Protein AF-A0A2T9YM73-F1 (afdb_monomer_lite)

Radius of gyration: 34.18 Å; chains: 1; bounding box: 90×90×95 Å

Sequence (716 aa):
MKSPTLFRTIADSASVQKSRLSQNSSSSQNNPVSNSTMDKASHGVSLKEPSSENTDSILKSQLSSQNTNKSTINSSPADFSSKFYYQQDIETLISRSGANPDSSKTVDTIKRLSVMDFDNTLFCSPLPSSNIWDSKGIGMLKGDLGWFLEPKTLQSPYLSSISSRWVKQVELISRQEISRTDTLSVLLTGRSDYIYHEIIRSLLKSRGLHFDLVILKENTHIKWDPNDNIFTHRAKNDTADLENLVFAIKESNEFTFNYKMAVIDYILSKFLNINYVYMWDDRQNHCVKMQKYLDEHYVMTNRIKESIVYKKDQRTIYMDPLLEADLVNGMVDEFNHNIELNFEHSADTESVSDPKMGSQYLNTTLTQTLNAVSKKRKSHDVNLDKIRIEPLVAHSCVSFEPESLLAIKNIFTAPKFWCSPNIDMFLGKGILDPKTLAIRLGDYSAVYNNYSNPVISFQSGQLEYLDNEYPNNLVSYNDNVDIKLDGIGFISDKIYALRVSATTMYPGSRAQPHKHQHAHPIHKSFYPRGLKKIGKDITKYQNISKSEPLKQDYNTFIPIFFNEASGAHTHDSTRISKYISFDHINKVTIKELDSYFGTDFSNIVNIQLLREYLQPDKSNFNRNVLALQGKIEPSIRKTFVSDRMIQSQLEKKNVPFKSAVSVGSLIIDVWGDSIDKKNIGTVKQNVMDEMNKQSLDNSEINRNKILEIVKSLIIK

InterPro domains:
  IPR018812 Swiss Army Knife RNA repair protein, HAD domain [PF10307] (125-336)

Structure (mmCIF, N/CA/C/O backbone):
data_AF-A0A2T9YM73-F1
#
_entry.id   AF-A0A2T9YM73-F1
#
loop_
_atom_site.group_PDB
_atom_site.id
_atom_site.type_symbol
_atom_site.label_atom_id
_atom_site.label_alt_id
_atom_site.label_comp_id
_atom_site.label_asym_id
_atom_site.label_entity_id
_atom_site.label_seq_id
_atom_site.pdbx_PDB_ins_code
_atom_site.Cartn_x
_atom_site.Cartn_y
_atom_site.Cartn_z
_atom_site.occupancy
_atom_site.B_iso_or_equiv
_atom_site.auth_seq_id
_atom_site.auth_comp_id
_atom_site.auth_asym_id
_atom_site.auth_atom_id
_atom_site.pdbx_PDB_model_num
ATOM 1 N N . MET A 1 1 ? -20.077 -43.292 -28.422 1.00 33.44 1 MET A N 1
ATOM 2 C CA . MET A 1 1 ? -19.012 -44.272 -28.094 1.00 33.44 1 MET A CA 1
ATOM 3 C C . MET A 1 1 ? -17.698 -43.682 -28.592 1.00 33.44 1 MET A C 1
ATOM 5 O O . MET A 1 1 ? -17.666 -43.366 -29.764 1.00 33.44 1 MET A O 1
ATOM 9 N N . LYS A 1 2 ? -16.613 -43.432 -27.859 1.00 32.94 2 LYS A N 1
ATOM 10 C CA . LYS A 1 2 ? -16.203 -43.521 -26.449 1.00 32.94 2 LYS A CA 1
ATOM 11 C C . LYS A 1 2 ? -15.099 -42.451 -26.280 1.00 32.94 2 LYS A C 1
ATOM 13 O O . LYS A 1 2 ? -14.286 -42.296 -27.185 1.00 32.94 2 LYS A O 1
ATOM 18 N N . SER A 1 3 ? -15.076 -41.756 -25.143 1.00 30.27 3 SER A N 1
ATOM 19 C CA . SER A 1 3 ? -13.947 -40.930 -24.678 1.00 30.27 3 SER A CA 1
ATOM 20 C C . SER A 1 3 ? -12.671 -41.757 -24.472 1.00 30.27 3 SER A C 1
ATOM 22 O O . SER A 1 3 ? -12.745 -42.987 -24.379 1.00 30.27 3 SER A O 1
ATOM 24 N N . PRO A 1 4 ? -11.542 -41.081 -24.203 1.00 52.72 4 PRO A N 1
ATOM 25 C CA . PRO A 1 4 ? -10.769 -41.490 -23.037 1.00 52.72 4 PRO A CA 1
ATOM 26 C C . PRO A 1 4 ? -10.367 -40.307 -22.148 1.00 52.72 4 PRO A C 1
ATOM 28 O O . PRO A 1 4 ? -9.561 -39.452 -22.500 1.00 52.72 4 PRO A O 1
ATOM 31 N N . THR A 1 5 ? -10.927 -40.332 -20.945 1.00 34.50 5 THR A N 1
ATOM 32 C CA . THR A 1 5 ? -10.378 -39.771 -19.711 1.00 34.50 5 THR A CA 1
ATOM 33 C C . THR A 1 5 ? -9.333 -40.752 -19.177 1.00 34.50 5 THR A C 1
ATOM 35 O O . THR A 1 5 ? -9.654 -41.936 -19.116 1.00 34.50 5 THR A O 1
ATOM 38 N N . LEU A 1 6 ? -8.145 -40.294 -18.758 1.00 32.16 6 LEU A N 1
ATOM 39 C CA . LEU A 1 6 ? -7.360 -40.833 -17.625 1.00 32.16 6 LEU A CA 1
ATOM 40 C C . LEU A 1 6 ? -5.949 -40.225 -17.597 1.00 32.16 6 LEU A C 1
ATOM 42 O O . LEU A 1 6 ? -5.124 -40.554 -18.439 1.00 32.16 6 LEU A O 1
ATOM 46 N N . PHE A 1 7 ? -5.636 -39.463 -16.548 1.00 31.12 7 PHE A N 1
ATOM 47 C CA . PHE A 1 7 ? -4.354 -39.624 -15.863 1.00 31.12 7 PHE A CA 1
ATOM 48 C C . PHE A 1 7 ? -4.586 -39.615 -14.354 1.00 31.12 7 PHE A C 1
ATOM 50 O O . PHE A 1 7 ? -5.231 -38.728 -13.797 1.00 31.12 7 PHE A O 1
ATOM 57 N N . ARG A 1 8 ? -4.129 -40.708 -13.742 1.00 30.61 8 ARG A N 1
ATOM 58 C CA . ARG A 1 8 ? -4.222 -41.055 -12.328 1.00 30.61 8 ARG A CA 1
ATOM 59 C C . ARG A 1 8 ? -3.145 -40.337 -11.523 1.00 30.61 8 ARG A C 1
ATOM 61 O O . ARG A 1 8 ? -1.998 -40.232 -11.942 1.00 30.61 8 ARG A O 1
ATOM 68 N N . THR A 1 9 ? -3.562 -39.976 -10.323 1.00 29.70 9 THR A N 1
ATOM 69 C CA . THR A 1 9 ? -2.806 -39.704 -9.104 1.00 29.70 9 THR A CA 1
ATOM 70 C C . THR A 1 9 ? -1.722 -40.759 -8.843 1.00 29.70 9 THR A C 1
ATOM 72 O O . THR A 1 9 ? -2.019 -41.954 -8.855 1.00 29.70 9 THR A O 1
ATOM 75 N N . ILE A 1 10 ? -0.501 -40.317 -8.534 1.00 32.16 10 ILE A N 1
ATOM 76 C CA . ILE A 1 10 ? 0.512 -41.117 -7.833 1.00 32.16 10 ILE A CA 1
ATOM 77 C C . ILE A 1 10 ? 0.731 -40.453 -6.476 1.00 32.16 10 ILE A C 1
ATOM 79 O O . ILE A 1 10 ? 1.131 -39.293 -6.394 1.00 32.16 10 ILE A O 1
ATOM 83 N N . ALA A 1 11 ? 0.407 -41.202 -5.429 1.00 29.92 11 ALA A N 1
ATOM 84 C CA . ALA A 1 11 ? 0.803 -40.950 -4.059 1.00 29.92 11 ALA A CA 1
ATOM 85 C C . ALA A 1 11 ? 1.859 -42.001 -3.711 1.00 29.92 11 ALA A C 1
ATOM 87 O O . ALA A 1 11 ? 1.584 -43.186 -3.862 1.00 29.92 11 ALA A O 1
ATOM 88 N N . ASP A 1 12 ? 3.022 -41.559 -3.245 1.00 30.30 12 ASP A N 1
ATOM 89 C CA . ASP A 1 12 ? 3.971 -42.370 -2.484 1.00 30.30 12 ASP A CA 1
ATOM 90 C C . ASP A 1 12 ? 4.659 -41.438 -1.471 1.00 30.30 12 ASP A C 1
ATOM 92 O O . ASP A 1 12 ? 5.145 -40.369 -1.829 1.00 30.30 12 ASP A O 1
ATOM 96 N N . SER A 1 13 ? 4.453 -41.626 -0.165 1.00 30.64 13 SER A N 1
ATOM 97 C CA . SER A 1 13 ? 5.150 -42.589 0.708 1.00 30.64 13 SER A CA 1
ATOM 98 C C . SER A 1 13 ? 6.520 -42.069 1.164 1.00 30.64 13 SER A C 1
ATOM 100 O O . SER A 1 13 ? 7.545 -42.388 0.575 1.00 30.64 13 SER A O 1
ATOM 102 N N . ALA A 1 14 ? 6.553 -41.312 2.268 1.00 29.75 14 ALA A N 1
ATOM 103 C CA . ALA A 1 14 ? 7.777 -41.092 3.043 1.00 29.75 14 ALA A CA 1
ATOM 104 C C . ALA A 1 14 ? 7.465 -41.044 4.547 1.00 29.75 14 ALA A C 1
ATOM 106 O O . ALA A 1 14 ? 7.126 -40.014 5.127 1.00 29.75 14 ALA A O 1
ATOM 107 N N . SER A 1 15 ? 7.567 -42.213 5.173 1.00 31.02 15 SER A N 1
ATOM 108 C CA . SER A 1 15 ? 7.633 -42.425 6.614 1.00 31.02 15 SER A CA 1
ATOM 109 C C . SER A 1 15 ? 9.076 -42.261 7.098 1.00 31.02 15 SER A C 1
ATOM 111 O O . SER A 1 15 ? 9.927 -43.059 6.708 1.00 31.02 15 SER A O 1
ATOM 113 N N . VAL A 1 16 ? 9.358 -41.304 7.990 1.00 33.94 16 VAL A N 1
ATOM 114 C CA . VAL A 1 16 ? 10.615 -41.281 8.760 1.00 33.94 16 VAL A CA 1
ATOM 115 C C . VAL A 1 16 ? 10.340 -41.027 10.246 1.00 33.94 16 VAL A C 1
ATOM 117 O O . VAL A 1 16 ? 9.869 -39.978 10.672 1.00 33.94 16 VAL A O 1
ATOM 120 N N . GLN A 1 17 ? 10.598 -42.105 10.982 1.00 29.72 17 GLN A N 1
ATOM 121 C CA . GLN A 1 17 ? 11.003 -42.297 12.375 1.00 29.72 17 GLN A CA 1
ATOM 122 C C . GLN A 1 17 ? 10.983 -41.112 13.360 1.00 29.72 17 GLN A C 1
ATOM 124 O O . GLN A 1 17 ? 11.763 -40.168 13.289 1.00 29.72 17 GLN A O 1
ATOM 129 N N . LYS A 1 18 ? 10.182 -41.306 14.417 1.00 33.69 18 LYS A N 1
ATOM 130 C CA . LYS A 1 18 ? 10.351 -40.705 15.746 1.00 33.69 18 LYS A CA 1
ATOM 131 C C . LYS A 1 18 ? 11.532 -41.364 16.469 1.00 33.69 18 LYS A C 1
ATOM 133 O O . LYS A 1 18 ? 11.478 -42.565 16.728 1.00 33.69 18 LYS A O 1
ATOM 138 N N . SER A 1 19 ? 12.507 -40.578 16.919 1.00 33.97 19 SER A N 1
ATOM 139 C CA . SER A 1 19 ? 13.456 -40.979 17.966 1.00 33.97 19 SER A CA 1
ATOM 140 C C . SER A 1 19 ? 13.277 -40.109 19.211 1.00 33.97 19 SER A C 1
ATOM 142 O O . SER A 1 19 ? 13.377 -38.885 19.164 1.00 33.97 19 SER A O 1
ATOM 144 N N . ARG A 1 20 ? 12.986 -40.786 20.325 1.00 31.80 20 ARG A N 1
ATOM 145 C CA . ARG A 1 20 ? 13.002 -40.295 21.708 1.00 31.80 20 ARG A CA 1
ATOM 146 C C . ARG A 1 20 ? 14.444 -40.056 22.170 1.00 31.80 20 ARG A C 1
ATOM 148 O O . ARG A 1 20 ? 15.265 -40.926 21.924 1.00 31.80 20 ARG A O 1
ATOM 155 N N . LEU A 1 21 ? 14.685 -38.991 22.933 1.00 30.78 21 LEU A N 1
ATOM 156 C CA . LEU A 1 21 ? 15.752 -38.832 23.943 1.00 30.78 21 LEU A CA 1
ATOM 157 C C . LEU A 1 21 ? 15.230 -37.760 24.923 1.00 30.78 21 LEU A C 1
ATOM 159 O O . LEU A 1 21 ? 14.947 -36.639 24.520 1.00 30.78 21 LEU A O 1
ATOM 163 N N . SER A 1 22 ? 14.658 -38.178 26.052 1.00 30.53 22 SER A N 1
ATOM 164 C CA . SER A 1 22 ? 15.297 -38.389 27.363 1.00 30.53 22 SER A CA 1
ATOM 165 C C . SER A 1 22 ? 15.376 -37.107 28.195 1.00 30.53 22 SER A C 1
ATOM 167 O O . SER A 1 22 ? 16.092 -36.163 27.877 1.00 30.53 22 SER A O 1
ATOM 169 N N . GLN A 1 23 ? 14.609 -37.141 29.282 1.00 31.75 23 GLN A N 1
ATOM 170 C CA . GLN A 1 23 ? 14.654 -36.252 30.431 1.00 31.75 23 GLN A CA 1
ATOM 171 C C . GLN A 1 23 ? 16.066 -36.205 31.028 1.00 31.75 23 GLN A C 1
ATOM 173 O O . GLN A 1 23 ? 16.716 -37.241 31.126 1.00 31.75 23 GLN A O 1
ATOM 178 N N . ASN A 1 24 ? 16.487 -35.032 31.498 1.00 30.27 24 ASN A N 1
ATOM 179 C CA . ASN A 1 24 ? 17.278 -34.934 32.719 1.00 30.27 24 ASN A CA 1
ATOM 180 C C . ASN A 1 24 ? 17.030 -33.585 33.395 1.00 30.27 24 ASN A C 1
ATOM 182 O O . ASN A 1 24 ? 17.278 -32.514 32.849 1.00 30.27 24 ASN A O 1
ATOM 186 N N . SER A 1 25 ? 16.490 -33.699 34.598 1.00 32.88 25 SER A N 1
ATOM 187 C CA . SER A 1 25 ? 16.396 -32.700 35.646 1.00 32.88 25 SER A CA 1
ATOM 188 C C . SER A 1 25 ? 17.754 -32.494 36.316 1.00 32.88 25 SER A C 1
ATOM 190 O O . SER A 1 25 ? 18.372 -33.476 36.723 1.00 32.88 25 SER A O 1
ATOM 192 N N . SER A 1 26 ? 18.143 -31.249 36.574 1.00 29.78 26 SER A N 1
ATOM 193 C CA . SER A 1 26 ? 18.862 -30.921 37.806 1.00 29.78 26 SER A CA 1
ATOM 194 C C . SER A 1 26 ? 18.720 -29.443 38.165 1.00 29.78 26 SER A C 1
ATOM 196 O O . SER A 1 26 ? 18.879 -28.525 37.367 1.00 29.78 26 SER A O 1
ATOM 198 N N . SER A 1 27 ? 18.351 -29.275 39.423 1.00 30.72 27 SER A N 1
ATOM 199 C CA . SER A 1 27 ? 18.332 -28.088 40.256 1.00 30.72 27 SER A CA 1
ATOM 200 C C . SER A 1 27 ? 19.704 -27.438 40.431 1.00 30.72 27 SER A C 1
ATOM 202 O O . SER A 1 27 ? 20.675 -28.151 40.672 1.00 30.72 27 SER A O 1
ATOM 204 N N . SER A 1 28 ? 19.739 -26.109 40.544 1.00 29.52 28 SER A N 1
ATOM 205 C CA . SER A 1 28 ? 20.518 -25.450 41.601 1.00 29.52 28 SER A CA 1
ATOM 206 C C . SER A 1 28 ? 20.111 -23.988 41.763 1.00 29.52 28 SER A C 1
ATOM 208 O O . SER A 1 28 ? 20.140 -23.202 40.818 1.00 29.52 28 SER A O 1
ATOM 210 N N . GLN A 1 29 ? 19.745 -23.661 42.999 1.00 32.69 29 GLN A N 1
ATOM 211 C CA . GLN A 1 29 ? 19.672 -22.324 43.573 1.00 32.69 29 GLN A CA 1
ATOM 212 C C . GLN A 1 29 ? 21.003 -21.578 43.384 1.00 32.69 29 GLN A C 1
ATOM 214 O O . GLN A 1 29 ? 22.057 -22.208 43.434 1.00 32.69 29 GLN A O 1
ATOM 219 N N . ASN A 1 30 ? 20.954 -20.253 43.217 1.00 32.06 30 ASN A N 1
ATOM 220 C CA . ASN A 1 30 ? 21.669 -19.292 44.071 1.00 32.06 30 ASN A CA 1
ATOM 221 C C . ASN A 1 30 ? 21.464 -17.850 43.573 1.00 32.06 30 ASN A C 1
ATOM 223 O O . ASN A 1 30 ? 21.863 -17.488 42.469 1.00 32.06 30 ASN A O 1
ATOM 227 N N . ASN A 1 31 ? 20.871 -17.027 44.443 1.00 34.16 31 ASN A N 1
ATOM 228 C CA . ASN A 1 31 ? 21.070 -15.576 44.470 1.00 34.16 31 ASN A CA 1
ATOM 229 C C . ASN A 1 31 ? 22.547 -15.277 44.810 1.00 34.16 31 ASN A C 1
ATOM 231 O O . ASN A 1 31 ? 23.199 -16.095 45.467 1.00 34.16 31 ASN A O 1
ATOM 235 N N . PRO A 1 32 ? 23.050 -14.076 44.484 1.00 44.00 32 PRO A N 1
ATOM 236 C CA . PRO A 1 32 ? 23.109 -13.100 45.564 1.00 44.00 32 PRO A CA 1
ATOM 237 C C . PRO A 1 32 ? 22.692 -11.680 45.172 1.00 44.00 32 PRO A C 1
ATOM 239 O O . PRO A 1 32 ? 22.853 -11.201 44.054 1.00 44.00 32 PRO A O 1
ATOM 242 N N . VAL A 1 33 ? 22.177 -11.033 46.210 1.00 32.69 33 VAL A N 1
ATOM 243 C CA . VAL A 1 33 ? 22.005 -9.602 46.423 1.00 32.69 33 VAL A CA 1
ATOM 244 C C . VAL A 1 33 ? 23.328 -8.860 46.211 1.00 32.69 33 VAL A C 1
ATOM 246 O O . VAL A 1 33 ? 24.344 -9.247 46.786 1.00 32.69 33 VAL A O 1
ATOM 249 N N . SER A 1 34 ? 23.294 -7.725 45.514 1.00 35.22 34 SER A N 1
ATOM 250 C CA . SER A 1 34 ? 24.221 -6.624 45.784 1.00 35.22 34 SER A CA 1
ATOM 251 C C . SER A 1 34 ? 23.536 -5.270 45.587 1.00 35.22 34 SER A C 1
ATOM 253 O O . SER A 1 34 ? 23.019 -4.931 44.526 1.00 35.22 34 SER A O 1
ATOM 255 N N . ASN A 1 35 ? 23.520 -4.519 46.686 1.00 30.61 35 ASN A N 1
ATOM 256 C CA . ASN A 1 35 ? 23.226 -3.097 46.762 1.00 30.61 35 ASN A CA 1
ATOM 257 C C . ASN A 1 35 ? 24.321 -2.292 46.049 1.00 30.61 35 ASN A C 1
ATOM 259 O O . ASN A 1 35 ? 25.503 -2.551 46.272 1.00 30.61 35 ASN A O 1
ATOM 263 N N . SER A 1 36 ? 23.942 -1.229 45.340 1.00 32.25 36 SER A N 1
ATOM 264 C CA . SER A 1 36 ? 24.800 -0.048 45.204 1.00 32.25 36 SER A CA 1
ATOM 265 C C . SER A 1 36 ? 23.957 1.223 45.089 1.00 32.25 36 SER A C 1
ATOM 267 O O . SER A 1 36 ? 23.295 1.485 44.088 1.00 32.25 36 SER A O 1
ATOM 269 N N . THR A 1 37 ? 23.988 1.974 46.181 1.00 31.16 37 THR A N 1
ATOM 270 C CA . THR A 1 37 ? 23.669 3.392 46.354 1.00 31.16 37 THR A CA 1
ATOM 271 C C . THR A 1 37 ? 24.575 4.321 45.531 1.00 31.16 37 THR A C 1
ATOM 273 O O . THR A 1 37 ? 25.690 3.929 45.201 1.00 31.16 37 THR A O 1
ATOM 276 N N . MET A 1 38 ? 24.112 5.577 45.382 1.00 30.34 38 MET A N 1
ATOM 277 C CA . MET A 1 38 ? 24.831 6.805 44.958 1.00 30.34 38 MET A CA 1
ATOM 278 C C . MET A 1 38 ? 25.053 6.957 43.434 1.00 30.34 38 MET A C 1
ATOM 280 O O . MET A 1 38 ? 25.368 5.993 42.758 1.00 30.34 38 MET A O 1
ATOM 284 N N . ASP A 1 39 ? 24.843 8.100 42.767 1.00 30.83 39 ASP A N 1
ATOM 285 C CA . ASP A 1 39 ? 24.789 9.498 43.204 1.00 30.83 39 ASP A CA 1
ATOM 286 C C . ASP A 1 39 ? 23.877 10.372 42.323 1.00 30.83 39 ASP A C 1
ATOM 288 O O . ASP A 1 39 ? 23.721 10.168 41.118 1.00 30.83 39 ASP A O 1
ATOM 292 N N . LYS A 1 40 ? 23.309 11.403 42.959 1.00 34.94 40 LYS A N 1
ATOM 293 C CA . LYS A 1 40 ? 22.657 12.551 42.322 1.00 34.94 40 LYS A CA 1
ATOM 294 C C . LYS A 1 40 ? 23.734 13.506 41.800 1.00 34.94 40 LYS A C 1
ATOM 296 O O . LYS A 1 40 ? 24.514 14.025 42.590 1.00 34.94 40 LYS A O 1
ATOM 301 N N . ALA A 1 41 ? 23.697 13.835 40.512 1.00 32.31 41 ALA A N 1
ATOM 302 C CA . ALA A 1 41 ? 24.392 14.999 39.967 1.00 32.31 41 ALA A CA 1
ATOM 303 C C . ALA A 1 41 ? 23.384 15.908 39.255 1.00 32.31 41 ALA A C 1
ATOM 305 O O . ALA A 1 41 ? 22.919 15.646 38.149 1.00 32.31 41 ALA A O 1
ATOM 306 N N . SER A 1 42 ? 23.030 16.980 39.954 1.00 31.03 42 SER A N 1
ATOM 307 C CA . SER A 1 42 ? 22.317 18.154 39.471 1.00 31.03 42 SER A CA 1
ATOM 308 C C . SER A 1 42 ? 23.198 18.959 38.516 1.00 31.03 42 SER A C 1
ATOM 310 O O . SER A 1 42 ? 24.289 19.369 38.912 1.00 31.03 42 SER A O 1
ATOM 312 N N . HIS A 1 43 ? 22.724 19.250 37.306 1.00 33.00 43 HIS A N 1
ATOM 313 C CA . HIS A 1 43 ? 23.234 20.350 36.484 1.00 33.00 43 HIS A CA 1
ATOM 314 C C . HIS A 1 43 ? 22.061 21.244 36.092 1.00 33.00 43 HIS A C 1
ATOM 316 O O . HIS A 1 43 ? 21.170 20.847 35.344 1.00 33.00 43 HIS A O 1
ATOM 322 N N . GLY A 1 44 ? 22.055 22.439 36.683 1.00 29.02 44 GLY A N 1
ATOM 323 C CA . GLY A 1 44 ? 21.118 23.503 36.375 1.00 29.02 44 GLY A CA 1
ATOM 324 C C . GLY A 1 44 ? 21.453 24.142 35.035 1.00 29.02 44 GLY A C 1
ATOM 325 O O . GLY A 1 44 ? 22.610 24.441 34.746 1.00 29.02 44 GLY A O 1
ATOM 326 N N . VAL A 1 45 ? 20.418 24.387 34.238 1.00 31.61 45 VAL A N 1
ATOM 327 C CA . VAL A 1 45 ? 20.482 25.299 33.100 1.00 31.61 45 VAL A CA 1
ATOM 328 C C . VAL A 1 45 ? 19.425 26.367 33.331 1.00 31.61 45 VAL A C 1
ATOM 330 O O . VAL A 1 45 ? 18.226 26.107 33.327 1.00 31.61 45 VAL A O 1
ATOM 333 N N . SER A 1 46 ? 19.938 27.561 33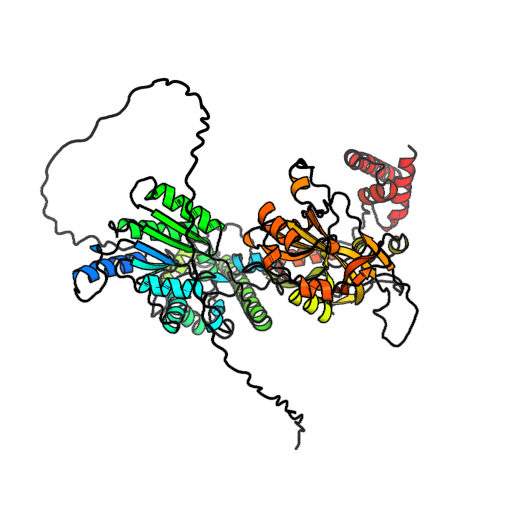.608 1.00 30.42 46 SER A N 1
ATOM 334 C CA . SER A 1 46 ? 19.227 28.825 33.736 1.00 30.42 46 SER A CA 1
ATOM 335 C C . SER A 1 46 ? 18.639 29.228 32.383 1.00 30.42 46 SER A C 1
ATOM 337 O O . SER A 1 46 ? 19.372 29.319 31.396 1.00 30.42 46 SER A O 1
ATOM 339 N N . LEU A 1 47 ? 17.331 29.482 32.334 1.00 31.97 47 LEU A N 1
ATOM 340 C CA . LEU A 1 47 ? 16.690 30.171 31.220 1.00 31.97 47 LEU A CA 1
ATOM 341 C C . LEU A 1 47 ? 15.968 31.407 31.749 1.00 31.97 47 LEU A C 1
ATOM 343 O O . LEU A 1 47 ? 15.179 31.350 32.687 1.00 31.97 47 LEU A O 1
ATOM 347 N N . LYS A 1 48 ? 16.350 32.522 31.132 1.00 30.09 48 LYS A N 1
ATOM 348 C CA . LYS A 1 48 ? 15.946 33.896 31.398 1.00 30.09 48 LYS A CA 1
ATOM 349 C C . LYS A 1 48 ? 14.456 34.101 31.130 1.00 30.09 48 LYS A C 1
ATOM 351 O O . LYS A 1 48 ? 13.961 33.727 30.070 1.00 30.09 48 LYS A O 1
ATOM 356 N N . GLU A 1 49 ? 13.803 34.787 32.058 1.00 31.53 49 GLU A N 1
ATOM 357 C CA . GLU A 1 49 ? 12.546 35.498 31.836 1.00 31.53 49 GLU A CA 1
ATOM 358 C C . GLU A 1 49 ? 12.731 36.634 30.817 1.00 31.53 49 GLU A C 1
ATOM 360 O O . GLU A 1 49 ? 13.805 37.245 30.744 1.00 31.53 49 GLU A O 1
ATOM 365 N N . PRO A 1 50 ? 11.656 36.984 30.098 1.00 37.16 50 PRO A N 1
ATOM 366 C CA . PRO A 1 50 ? 11.364 38.387 29.885 1.00 37.16 50 PRO A CA 1
ATOM 367 C C . PRO A 1 50 ? 9.966 38.773 30.381 1.00 37.16 50 PRO A C 1
ATOM 369 O O . PRO A 1 50 ? 8.952 38.144 30.087 1.00 37.16 50 PRO A O 1
ATOM 372 N N . SER A 1 51 ? 10.014 39.866 31.132 1.00 29.78 51 SER A N 1
ATOM 373 C CA . SER A 1 51 ? 9.006 40.833 31.547 1.00 29.78 51 SER A CA 1
ATOM 374 C C . SER A 1 51 ? 7.700 40.939 30.750 1.00 29.78 51 SER A C 1
ATOM 376 O O . SER A 1 51 ? 7.676 41.088 29.530 1.00 29.78 51 SER A O 1
ATOM 378 N N . SER A 1 52 ? 6.648 41.023 31.559 1.00 31.36 52 SER A N 1
ATOM 379 C CA . SER A 1 52 ? 5.338 41.648 31.385 1.00 31.36 52 SER A CA 1
ATOM 380 C C . SER A 1 52 ? 5.281 42.926 30.544 1.00 31.36 52 SER A C 1
ATOM 382 O O . SER A 1 52 ? 6.079 43.835 30.762 1.00 31.36 52 SER A O 1
ATOM 384 N N . GLU A 1 53 ? 4.196 43.073 29.780 1.00 30.09 53 GLU A N 1
ATOM 385 C CA . GLU A 1 53 ? 3.512 44.358 29.620 1.00 30.09 53 GLU A CA 1
ATOM 386 C C . GLU A 1 53 ? 1.987 44.172 29.522 1.00 30.09 53 GLU A C 1
ATOM 388 O O . GLU A 1 53 ? 1.479 43.188 28.985 1.00 30.09 53 GLU A O 1
ATOM 393 N N . ASN A 1 54 ? 1.295 45.123 30.148 1.00 32.00 54 ASN A N 1
ATOM 394 C CA . ASN A 1 54 ? -0.136 45.218 30.414 1.00 32.00 54 ASN A CA 1
ATOM 395 C C . ASN A 1 54 ? -1.006 45.299 29.152 1.00 32.00 54 ASN A C 1
ATOM 397 O O . ASN A 1 54 ? -0.618 45.909 28.162 1.00 32.00 54 ASN A O 1
ATOM 401 N N . THR A 1 55 ? -2.266 44.868 29.261 1.00 29.22 55 THR A N 1
ATOM 402 C CA . THR A 1 55 ? -3.415 45.768 29.031 1.00 29.22 55 THR A CA 1
ATOM 403 C C . THR A 1 55 ? -4.709 45.156 29.564 1.00 29.22 55 THR A C 1
ATOM 405 O O . THR A 1 55 ? -5.093 44.036 29.237 1.00 29.22 55 THR A O 1
ATOM 408 N N . ASP A 1 56 ? -5.350 45.939 30.423 1.00 28.66 56 ASP A N 1
ATOM 409 C CA . ASP A 1 56 ? -6.634 45.707 31.060 1.00 28.66 56 ASP A CA 1
ATOM 410 C C . ASP A 1 56 ? -7.828 45.858 30.109 1.00 28.66 56 ASP A C 1
ATOM 412 O O . ASP A 1 56 ? -7.839 46.694 29.207 1.00 28.66 56 ASP A O 1
ATOM 416 N N . SER A 1 57 ? -8.908 45.187 30.518 1.00 29.67 57 SER A N 1
ATOM 417 C CA . SER A 1 57 ? -10.315 45.584 30.375 1.00 29.67 57 SER A CA 1
ATOM 418 C C . SER A 1 57 ? -10.965 45.508 28.989 1.00 29.67 57 SER A C 1
ATOM 420 O O . SER A 1 57 ? -10.537 46.147 28.038 1.00 29.67 57 SER A O 1
ATOM 422 N N . ILE A 1 58 ? -12.091 44.784 28.916 1.00 29.05 58 ILE A N 1
ATOM 423 C CA . ILE A 1 58 ? -13.419 45.278 28.494 1.00 29.05 58 ILE A CA 1
ATOM 424 C C . ILE A 1 58 ? -14.404 44.082 28.428 1.00 29.05 58 ILE A C 1
ATOM 426 O O . ILE A 1 58 ? -14.056 43.000 27.971 1.00 29.05 58 ILE A O 1
ATOM 430 N N . LEU A 1 59 ? -15.648 44.324 28.875 1.00 27.20 59 LEU A N 1
ATOM 431 C CA . LEU A 1 59 ? -16.881 43.514 28.743 1.00 27.20 59 LEU A CA 1
ATOM 432 C C . LEU A 1 59 ? -17.180 42.401 29.775 1.00 27.20 59 LEU A C 1
ATOM 434 O O . LEU A 1 59 ? -17.245 41.213 29.476 1.00 27.20 59 LEU A O 1
ATOM 438 N N . LYS A 1 60 ? -17.598 42.839 30.972 1.00 29.17 60 LYS A N 1
ATOM 439 C CA . LYS A 1 60 ? -18.816 42.313 31.618 1.00 29.17 60 LYS A CA 1
ATOM 440 C C . LYS A 1 60 ? -19.943 43.327 31.419 1.00 29.17 60 LYS A C 1
ATOM 442 O O . LYS A 1 60 ? -19.813 44.458 31.872 1.00 29.17 60 LYS A O 1
ATOM 447 N N . SER A 1 61 ? -21.046 42.920 30.804 1.00 29.03 61 SER A N 1
ATOM 448 C CA . SER A 1 61 ? -22.419 43.172 31.275 1.00 29.03 61 SER A CA 1
ATOM 449 C C . SER A 1 61 ? -23.413 42.961 30.139 1.00 29.03 61 SER A C 1
ATOM 451 O O . SER A 1 61 ? -23.242 43.505 29.057 1.00 29.03 61 SER A O 1
ATOM 453 N N . GLN A 1 62 ? -24.441 42.169 30.439 1.00 28.45 62 GLN A N 1
ATOM 454 C CA . GLN A 1 62 ? -25.845 42.299 30.033 1.00 28.45 62 GLN A CA 1
ATOM 455 C C . GLN A 1 62 ? -26.428 40.907 29.806 1.00 28.45 62 GLN A C 1
ATOM 457 O O . GLN A 1 62 ? -26.187 40.274 28.787 1.00 28.45 62 GLN A O 1
ATOM 462 N N . LEU A 1 63 ? -27.192 40.433 30.791 1.00 27.72 63 LEU A N 1
ATOM 463 C CA . LEU A 1 63 ? -28.623 40.156 30.632 1.00 27.72 63 LEU A CA 1
ATOM 464 C C . LEU A 1 63 ? -29.128 39.449 31.891 1.00 27.72 63 LEU A C 1
ATOM 466 O O . LEU A 1 63 ? -28.842 38.281 32.141 1.00 27.72 63 LEU A O 1
ATOM 470 N N . SER A 1 64 ? -29.912 40.180 32.678 1.00 29.53 64 SER A N 1
ATOM 471 C CA . SER A 1 64 ? -30.879 39.595 33.592 1.00 29.53 64 SER A CA 1
ATOM 472 C C . SER A 1 64 ? -32.234 40.278 33.390 1.00 29.53 64 SER A C 1
ATOM 474 O O . SER A 1 64 ? -32.321 41.499 33.302 1.00 29.53 64 SER A O 1
ATOM 476 N N . SER A 1 65 ? -33.273 39.440 33.423 1.00 30.92 65 SER A N 1
ATOM 477 C CA . SER A 1 65 ? -34.650 39.724 33.861 1.00 30.92 65 SER A CA 1
ATOM 478 C C . SER A 1 65 ? -35.598 40.485 32.921 1.00 30.92 65 SER A C 1
ATOM 480 O O . SER A 1 65 ? -35.445 41.680 32.713 1.00 30.92 65 SER A O 1
ATOM 482 N N . GLN A 1 66 ? -36.668 39.802 32.486 1.00 30.91 66 GLN A N 1
ATOM 483 C CA . GLN A 1 66 ? -38.095 40.108 32.756 1.00 30.91 66 GLN A CA 1
ATOM 484 C C . GLN A 1 66 ? -38.960 39.061 32.008 1.00 30.91 66 GLN A C 1
ATOM 486 O O . GLN A 1 66 ? -38.759 38.837 30.824 1.00 30.91 66 GLN A O 1
ATOM 491 N N . ASN A 1 67 ? -39.700 38.168 32.671 1.00 30.56 67 ASN A N 1
ATOM 492 C CA . ASN A 1 67 ? -40.980 38.268 33.398 1.00 30.56 67 ASN A CA 1
ATOM 493 C C . ASN A 1 67 ? -42.200 37.816 32.558 1.00 30.56 67 ASN A C 1
ATOM 495 O O . ASN A 1 67 ? -42.554 38.431 31.562 1.00 30.56 67 ASN A O 1
ATOM 499 N N . THR A 1 68 ? -42.813 36.726 33.038 1.00 32.81 68 THR A N 1
ATOM 500 C CA . THR A 1 68 ? -44.231 36.310 32.996 1.00 32.81 68 THR A CA 1
ATOM 501 C C . THR A 1 68 ? -45.085 36.585 31.751 1.00 32.81 68 THR A C 1
ATOM 503 O O . THR A 1 68 ? -45.533 37.707 31.542 1.00 32.81 68 THR A O 1
ATOM 506 N N . ASN A 1 69 ? -45.535 35.511 31.085 1.00 29.84 69 ASN A N 1
ATOM 507 C CA . ASN A 1 69 ? -46.967 35.326 30.835 1.00 29.84 69 ASN A CA 1
ATOM 508 C C . ASN A 1 69 ? -47.346 33.850 30.652 1.00 29.84 69 ASN A C 1
ATOM 510 O O . ASN A 1 69 ? -46.615 33.042 30.088 1.00 29.84 69 ASN A O 1
ATOM 514 N N . LYS A 1 70 ? -48.507 33.531 31.217 1.00 38.03 70 LYS A N 1
ATOM 515 C CA . LYS A 1 70 ? -49.115 32.217 31.399 1.00 38.03 70 LYS A CA 1
ATOM 516 C C . LYS A 1 70 ? -50.016 31.942 30.189 1.00 38.03 70 LYS A C 1
ATOM 518 O O . LYS A 1 70 ? -51.010 32.641 30.023 1.00 38.03 70 LYS A O 1
ATOM 523 N N . SER A 1 71 ? -49.719 30.931 29.376 1.00 28.81 71 SER A N 1
ATOM 524 C CA . SER A 1 71 ? -50.726 30.311 28.508 1.00 28.81 71 SER A CA 1
ATOM 525 C C . SER A 1 71 ? -50.511 28.801 28.440 1.00 28.81 71 SER A C 1
ATOM 527 O O . SER A 1 71 ? -49.439 28.283 28.140 1.00 28.81 71 SER A O 1
ATOM 529 N N . THR A 1 72 ? -51.564 28.096 28.825 1.00 41.06 72 THR A N 1
ATOM 530 C CA . THR A 1 72 ? -51.677 26.647 28.834 1.00 41.06 72 THR A CA 1
ATOM 531 C C . THR A 1 72 ? -51.864 26.179 27.394 1.00 41.06 72 THR A C 1
ATOM 533 O O . THR A 1 72 ? -52.939 26.362 26.829 1.00 41.06 72 THR A O 1
ATOM 536 N N . ILE A 1 73 ? -50.837 25.579 26.794 1.00 31.27 73 ILE A N 1
ATOM 537 C CA . ILE A 1 73 ? -50.974 24.786 25.570 1.00 31.27 73 ILE A CA 1
ATOM 538 C C . ILE A 1 73 ? -50.215 23.482 25.796 1.00 31.27 73 ILE A C 1
ATOM 540 O O . ILE A 1 73 ? -48.991 23.471 25.910 1.00 31.27 73 ILE A O 1
ATOM 544 N N . ASN A 1 74 ? -50.972 22.385 25.868 1.00 40.03 74 ASN A N 1
ATOM 545 C CA . ASN A 1 74 ? -50.463 21.029 25.715 1.00 40.03 74 ASN A CA 1
ATOM 546 C C . ASN A 1 74 ? -49.756 20.937 24.358 1.00 40.03 74 ASN A C 1
ATOM 548 O O . ASN A 1 74 ? -50.399 20.744 23.328 1.00 40.03 74 ASN A O 1
ATOM 552 N N . SER A 1 75 ? -48.438 21.106 24.356 1.00 33.00 75 SER A N 1
ATOM 553 C CA . SER A 1 75 ? -47.589 20.698 23.247 1.00 33.00 75 SER A CA 1
ATOM 554 C C . SER A 1 75 ? -47.056 19.312 23.583 1.00 33.00 75 SER A C 1
ATOM 556 O O . SER A 1 75 ? -46.410 19.101 24.608 1.00 33.00 75 SER A O 1
ATOM 558 N N . SER A 1 76 ? -47.414 18.352 22.731 1.00 37.69 76 SER A N 1
ATOM 559 C CA . SER A 1 76 ? -46.778 17.038 22.647 1.00 37.69 76 SER A CA 1
ATOM 560 C C . SER A 1 76 ? -45.253 17.203 22.711 1.00 37.69 76 SER A C 1
ATOM 562 O O . SER A 1 76 ? -44.754 18.173 22.130 1.00 37.69 76 SER A O 1
ATOM 564 N N . PRO A 1 77 ? -44.505 16.308 23.386 1.00 36.66 77 PRO A N 1
ATOM 565 C CA . PRO A 1 77 ? -43.053 16.407 23.432 1.00 36.66 77 PRO A CA 1
ATOM 566 C C . PRO A 1 77 ? -42.529 16.465 21.999 1.00 36.66 77 PRO A C 1
ATOM 568 O O . PRO A 1 77 ? -42.822 15.586 21.188 1.00 36.66 77 PRO A O 1
ATOM 571 N N . ALA A 1 78 ? -41.838 17.559 21.685 1.00 35.12 78 ALA A N 1
ATOM 572 C CA . ALA A 1 78 ? -41.211 17.762 20.396 1.00 35.12 78 ALA A CA 1
ATOM 573 C C . ALA A 1 78 ? -40.297 16.568 20.113 1.00 35.12 78 ALA A C 1
ATOM 575 O O . ALA A 1 78 ? -39.414 16.239 20.906 1.00 35.12 78 ALA A O 1
ATOM 576 N N . ASP A 1 79 ? -40.588 15.917 18.996 1.00 39.12 79 ASP A N 1
ATOM 577 C CA . ASP A 1 79 ? -39.900 14.773 18.431 1.00 39.12 79 ASP A CA 1
ATOM 578 C C . ASP A 1 79 ? -38.399 15.092 18.319 1.00 39.12 79 ASP A C 1
ATOM 580 O O . ASP A 1 79 ? -37.963 15.822 17.424 1.00 39.12 79 ASP A O 1
ATOM 584 N N . PHE A 1 80 ? -37.591 14.603 19.268 1.00 39.12 80 PHE A N 1
ATOM 585 C CA . PHE A 1 80 ? -36.137 14.554 19.122 1.00 39.12 80 PHE A CA 1
ATOM 586 C C . PHE A 1 80 ? -35.834 13.493 18.061 1.00 39.12 80 PHE A C 1
ATOM 588 O O . PHE A 1 80 ? -35.394 12.388 18.362 1.00 39.12 80 PHE A O 1
ATOM 595 N N . SER A 1 81 ? -36.099 13.830 16.799 1.00 56.28 81 SER A N 1
ATOM 596 C CA . SER A 1 81 ? -35.713 13.034 15.641 1.00 56.28 81 SER A CA 1
ATOM 597 C C . SER A 1 81 ? -34.184 13.002 15.594 1.00 56.28 81 SER A C 1
ATOM 599 O O . SER A 1 81 ? -33.544 13.855 14.974 1.00 56.28 81 SER A O 1
ATOM 601 N N . SER A 1 82 ? -33.588 12.032 16.286 1.00 66.62 82 SER A N 1
ATOM 602 C CA . SER A 1 82 ? -32.163 11.711 16.233 1.00 66.62 82 SER A CA 1
ATOM 603 C C . SER A 1 82 ? -31.677 11.727 14.782 1.00 66.62 82 SER A C 1
ATOM 605 O O . SER A 1 82 ? -32.261 11.072 13.908 1.00 66.62 82 SER A O 1
ATOM 607 N N . LYS A 1 83 ? -30.600 12.465 14.517 1.00 78.25 83 LYS A N 1
ATOM 608 C CA . LYS A 1 83 ? -30.058 12.618 13.164 1.00 78.25 83 LYS A CA 1
ATOM 609 C C . LYS A 1 83 ? -29.506 11.292 12.627 1.00 78.25 83 LYS A C 1
ATOM 611 O O . LYS A 1 83 ? -29.605 11.047 11.427 1.00 78.25 83 LYS A O 1
ATOM 616 N N . PHE A 1 84 ? -28.974 10.450 13.513 1.00 85.81 84 PHE A N 1
ATOM 617 C CA . PHE A 1 84 ? -28.288 9.200 13.183 1.00 85.81 84 PHE A CA 1
ATOM 618 C C . PHE A 1 84 ? -28.768 8.030 14.059 1.00 85.81 84 PHE A C 1
ATOM 620 O O . PHE A 1 84 ? -29.157 8.239 15.209 1.00 85.81 84 PHE A O 1
ATOM 627 N N . TYR A 1 85 ? -28.718 6.802 13.543 1.00 86.75 85 TYR A N 1
ATOM 628 C CA . TYR A 1 85 ? -29.109 5.578 14.252 1.00 86.75 85 TYR A CA 1
ATOM 629 C C . TYR A 1 85 ? -28.223 5.292 15.457 1.00 86.75 85 TYR A C 1
ATOM 631 O O . TYR A 1 85 ? -28.738 4.941 16.516 1.00 86.75 85 TYR A O 1
ATOM 639 N N . TYR A 1 86 ? -26.913 5.535 15.360 1.00 91.75 86 TYR A N 1
ATOM 640 C CA . TYR A 1 86 ? -26.017 5.338 16.500 1.00 91.75 86 TYR A CA 1
ATOM 641 C C . TYR A 1 86 ? -26.424 6.190 17.715 1.00 91.75 86 TYR A C 1
ATOM 643 O O . TYR A 1 86 ? -26.147 5.820 18.855 1.00 91.75 86 TYR A O 1
ATOM 651 N N . GLN A 1 87 ? -27.090 7.332 17.495 1.00 93.69 87 GLN A N 1
ATOM 652 C CA . GLN A 1 87 ? -27.600 8.169 18.581 1.00 93.69 87 GLN A CA 1
ATOM 653 C C . GLN A 1 87 ? -28.758 7.478 19.308 1.00 93.69 87 GLN A C 1
ATOM 655 O O . GLN A 1 87 ? -28.782 7.500 20.537 1.00 93.69 87 GLN A O 1
ATOM 660 N N . GLN A 1 88 ? -29.653 6.816 18.567 1.00 90.94 88 GLN A N 1
ATOM 661 C CA . GLN A 1 88 ? -30.746 6.009 19.122 1.00 90.94 88 GLN A CA 1
ATOM 662 C C . GLN A 1 88 ? -30.218 4.775 19.857 1.00 90.94 88 GLN A C 1
ATOM 664 O O . GLN A 1 88 ? -30.715 4.445 20.933 1.00 90.94 88 GLN A O 1
ATOM 669 N N . ASP A 1 89 ? -29.193 4.113 19.315 1.00 91.38 89 ASP A N 1
ATOM 670 C CA . ASP A 1 89 ? -28.547 2.967 19.965 1.00 91.38 89 ASP A CA 1
ATOM 671 C C . ASP A 1 89 ? -27.926 3.375 21.308 1.00 91.38 89 ASP A C 1
ATOM 673 O O . ASP A 1 89 ? -28.097 2.687 22.316 1.00 91.38 89 ASP A O 1
ATOM 677 N N . ILE A 1 90 ? -27.260 4.535 21.349 1.00 94.06 90 ILE A N 1
ATOM 678 C CA . ILE A 1 90 ? -26.703 5.110 22.579 1.00 94.06 90 ILE A CA 1
ATOM 679 C C . ILE A 1 90 ? -27.809 5.454 23.580 1.00 94.06 90 ILE A C 1
ATOM 681 O O . ILE A 1 90 ? -27.689 5.127 24.759 1.00 94.06 90 ILE A O 1
ATOM 685 N N . GLU A 1 91 ? -28.891 6.090 23.136 1.00 92.94 91 GLU A N 1
ATOM 686 C CA . GLU A 1 91 ? -30.024 6.429 24.005 1.00 92.94 91 GLU A CA 1
ATOM 687 C C . GLU A 1 91 ? -30.701 5.174 24.560 1.00 92.94 91 GLU A C 1
ATOM 689 O O . GLU A 1 91 ? -30.941 5.082 25.761 1.00 92.94 91 GLU A O 1
ATOM 694 N N . THR A 1 92 ? -30.894 4.159 23.720 1.00 91.31 92 THR A N 1
ATOM 695 C CA . THR A 1 92 ? -31.428 2.853 24.119 1.00 91.31 92 THR A CA 1
ATOM 696 C C . THR A 1 92 ? -30.528 2.176 25.151 1.00 91.31 92 THR A C 1
ATOM 698 O O . THR A 1 92 ? -31.025 1.615 26.131 1.00 91.31 92 THR A O 1
ATOM 701 N N . LEU A 1 93 ? -29.206 2.235 24.964 1.00 90.50 93 LEU A N 1
ATOM 702 C CA . LEU A 1 93 ? -28.234 1.696 25.912 1.00 90.50 93 LEU A CA 1
ATOM 703 C C . LEU A 1 93 ? -28.334 2.400 27.275 1.00 90.50 93 LEU A C 1
ATOM 705 O O . LEU A 1 93 ? -28.365 1.736 28.312 1.00 90.50 93 LEU A O 1
ATOM 709 N N . ILE A 1 94 ? -28.459 3.729 27.270 1.00 91.25 94 ILE A N 1
ATOM 710 C CA . ILE A 1 94 ? -28.619 4.540 28.483 1.00 91.25 94 ILE A CA 1
ATOM 711 C C . ILE A 1 94 ? -29.940 4.214 29.190 1.00 91.25 94 ILE A C 1
ATOM 713 O O . ILE A 1 94 ? -29.945 3.979 30.398 1.00 91.25 94 ILE A O 1
ATOM 717 N N . SER A 1 95 ? -31.054 4.127 28.458 1.00 89.75 95 SER A N 1
ATOM 718 C CA . SER A 1 95 ? -32.364 3.804 29.036 1.00 89.75 95 SER A CA 1
ATOM 719 C C . SER A 1 95 ? -32.413 2.394 29.633 1.00 89.75 95 SER A C 1
ATOM 721 O O . SER A 1 95 ? -32.979 2.201 30.709 1.00 89.75 95 SER A O 1
ATOM 723 N N . ARG A 1 96 ? -31.791 1.399 28.983 1.00 83.94 96 ARG A N 1
ATOM 724 C CA . ARG A 1 96 ? -31.748 0.010 29.484 1.00 83.94 96 ARG A CA 1
ATOM 725 C C . ARG A 1 96 ? -30.978 -0.122 30.790 1.00 83.94 96 ARG A C 1
ATOM 727 O O . ARG A 1 96 ? -31.404 -0.877 31.662 1.00 83.94 96 ARG A O 1
ATOM 734 N N . SER A 1 97 ? -29.899 0.641 30.943 1.00 75.25 97 SER A N 1
ATOM 735 C CA . SER A 1 97 ? -29.117 0.673 32.179 1.00 75.25 97 SER A CA 1
ATOM 736 C C . SER A 1 97 ? -29.935 1.102 33.403 1.00 75.25 97 SER A C 1
ATOM 738 O O . SER A 1 97 ? -29.541 0.769 34.516 1.00 75.25 97 SER A O 1
ATOM 740 N N . GLY A 1 98 ? -31.030 1.848 33.228 1.00 66.50 98 GLY A N 1
ATOM 741 C CA . GLY A 1 98 ? -31.909 2.245 34.330 1.00 66.50 98 GLY A CA 1
ATOM 742 C C . GLY A 1 98 ? -32.980 1.207 34.681 1.00 66.50 98 GLY A C 1
ATOM 743 O O . GLY A 1 98 ? -33.522 1.246 35.780 1.00 66.50 98 GLY A O 1
ATOM 744 N N . ALA A 1 99 ? -33.295 0.289 33.761 1.00 66.00 99 ALA A N 1
ATOM 745 C CA . ALA A 1 99 ? -34.463 -0.589 33.860 1.00 66.00 99 ALA A CA 1
ATOM 746 C C . ALA A 1 99 ? -34.137 -2.046 34.226 1.00 66.00 99 ALA A C 1
ATOM 748 O O . ALA A 1 99 ? -35.014 -2.739 34.739 1.00 66.00 99 ALA A O 1
ATOM 749 N N . ASN A 1 100 ? -32.916 -2.529 33.961 1.00 54.06 100 ASN A N 1
ATOM 750 C CA . ASN A 1 100 ? -32.553 -3.928 34.198 1.00 54.06 100 ASN A CA 1
ATOM 751 C C . ASN A 1 100 ? -31.327 -4.070 35.129 1.00 54.06 100 ASN A C 1
ATOM 753 O O . ASN A 1 100 ? -30.193 -3.908 34.660 1.00 54.06 100 ASN A O 1
ATOM 757 N N . PRO A 1 101 ? -31.527 -4.404 36.421 1.00 58.53 101 PRO A N 1
ATOM 758 C CA . PRO A 1 101 ? -30.438 -4.560 37.388 1.00 58.53 101 PRO A CA 1
ATOM 759 C C . PRO A 1 101 ? -29.516 -5.760 37.104 1.00 58.53 101 PRO A C 1
ATOM 761 O O . PRO A 1 101 ? -28.415 -5.797 37.645 1.00 58.53 101 PRO A O 1
ATOM 764 N N . ASP A 1 102 ? -29.911 -6.699 36.232 1.00 56.16 102 ASP A N 1
ATOM 765 C CA . ASP A 1 102 ? -29.078 -7.852 35.844 1.00 56.16 102 ASP A CA 1
ATOM 766 C C . ASP A 1 102 ? -28.049 -7.527 34.743 1.00 56.16 102 ASP A C 1
ATOM 768 O O . ASP A 1 102 ? -27.197 -8.357 34.413 1.00 56.16 102 ASP A O 1
ATOM 772 N N . SER A 1 103 ? -28.091 -6.326 34.152 1.00 64.88 103 SER A N 1
ATOM 773 C CA . SER A 1 103 ? -27.045 -5.902 33.214 1.00 64.88 103 SER A CA 1
ATOM 774 C C . SER A 1 103 ? -25.775 -5.507 33.976 1.00 64.88 103 SER A C 1
ATOM 776 O O . SER A 1 103 ? -25.782 -4.625 34.829 1.00 64.88 103 SER A O 1
ATOM 778 N N . SER A 1 104 ? -24.653 -6.161 33.667 1.00 68.69 104 SER A N 1
ATOM 779 C CA . SER A 1 104 ? -23.384 -5.975 34.390 1.00 68.69 104 SER A CA 1
ATOM 780 C C . SER A 1 104 ? -22.723 -4.603 34.187 1.00 68.69 104 SER A C 1
ATOM 782 O O . SER A 1 104 ? -21.721 -4.315 34.844 1.00 68.69 104 SER A O 1
ATOM 784 N N . LYS A 1 105 ? -23.260 -3.764 33.290 1.00 84.06 105 LYS A N 1
ATOM 785 C CA . LYS A 1 105 ? -22.767 -2.416 32.987 1.00 84.06 105 LYS A CA 1
ATOM 786 C C . LYS A 1 105 ? -23.894 -1.409 33.175 1.00 84.06 105 LYS A C 1
ATOM 788 O O . LYS A 1 105 ? -24.839 -1.398 32.390 1.00 84.06 105 LYS A O 1
ATOM 793 N N . THR A 1 106 ? -23.761 -0.529 34.162 1.00 84.44 106 THR A N 1
ATOM 794 C CA . THR A 1 106 ? -24.624 0.652 34.267 1.00 84.44 106 THR A CA 1
ATOM 795 C C . THR A 1 106 ? -23.895 1.901 33.784 1.00 84.44 106 THR A C 1
ATOM 797 O O . THR A 1 106 ? -22.670 1.987 33.897 1.00 84.44 106 THR A O 1
ATOM 800 N N . VAL A 1 107 ? -24.621 2.895 33.267 1.00 87.56 107 VAL A N 1
ATOM 801 C CA . VAL A 1 107 ? -24.058 4.165 32.761 1.00 87.56 107 VAL A CA 1
ATOM 802 C C . VAL A 1 107 ? -23.136 4.824 33.793 1.00 87.56 107 VAL A C 1
ATOM 804 O O . VAL A 1 107 ? -22.072 5.329 33.437 1.00 87.56 107 VAL A O 1
ATOM 807 N N . ASP A 1 108 ? -23.489 4.742 35.077 1.00 88.38 108 ASP A N 1
ATOM 808 C CA . ASP A 1 108 ? -22.697 5.312 36.171 1.00 88.38 108 ASP A CA 1
ATOM 809 C C . ASP A 1 108 ? -21.386 4.564 36.446 1.00 88.38 108 ASP A C 1
ATOM 811 O O . ASP A 1 108 ? -20.416 5.142 36.944 1.00 88.38 108 ASP A O 1
ATOM 815 N N . THR A 1 109 ? -21.324 3.279 36.095 1.00 93.12 109 THR A N 1
ATOM 816 C CA . THR A 1 109 ? -20.124 2.445 36.275 1.00 93.12 109 THR A CA 1
ATOM 817 C C . THR A 1 109 ? -19.129 2.556 35.123 1.00 93.12 109 THR A C 1
ATOM 819 O O . THR A 1 109 ? -17.954 2.227 35.303 1.00 93.12 109 THR A O 1
ATOM 822 N N . ILE A 1 110 ? -19.560 3.053 33.960 1.00 96.75 110 ILE A N 1
ATOM 823 C CA . ILE A 1 110 ? -18.713 3.192 32.776 1.00 96.75 110 ILE A CA 1
ATOM 824 C C . ILE A 1 110 ? -17.743 4.360 32.976 1.00 96.75 110 ILE A C 1
ATOM 826 O O . ILE A 1 110 ? -18.125 5.529 33.001 1.00 96.75 110 ILE A O 1
ATOM 830 N N . LYS A 1 111 ? -16.451 4.037 33.076 1.00 98.12 111 LYS A N 1
ATOM 831 C CA . LYS A 1 111 ? -15.358 5.009 33.247 1.00 98.12 111 LYS A CA 1
ATOM 832 C C . LYS A 1 111 ? -14.411 5.060 32.056 1.00 98.12 111 LYS A C 1
ATOM 834 O O . LYS A 1 111 ? -13.573 5.962 31.990 1.00 98.12 111 LYS A O 1
ATOM 839 N N . ARG A 1 112 ? -14.507 4.100 31.137 1.00 98.44 112 ARG A N 1
ATOM 840 C CA . ARG A 1 112 ? -13.576 3.918 30.019 1.00 98.44 112 ARG A CA 1
ATOM 841 C C . ARG A 1 112 ? -14.343 3.785 28.703 1.00 98.44 112 ARG A C 1
ATOM 843 O O . ARG A 1 112 ? -15.352 3.086 28.651 1.00 98.44 112 ARG A O 1
ATOM 850 N N . LEU A 1 113 ? -13.837 4.419 27.651 1.00 98.69 113 LEU A N 1
ATOM 851 C CA . LEU A 1 113 ? -14.259 4.223 26.265 1.00 98.69 113 LEU A CA 1
ATOM 852 C C . LEU A 1 113 ? -13.167 3.459 25.517 1.00 98.69 113 LEU A C 1
ATOM 854 O O . LEU A 1 113 ? -12.006 3.867 25.539 1.00 98.69 113 LEU A O 1
ATOM 858 N N . SER A 1 114 ? -13.545 2.379 24.843 1.00 98.69 114 SER A N 1
ATOM 859 C CA . SER A 1 114 ? -12.641 1.527 24.074 1.00 98.69 114 SER A CA 1
ATOM 860 C C . SER A 1 114 ? -13.141 1.423 22.637 1.00 98.69 114 SER A C 1
ATOM 862 O O . SER A 1 114 ? -14.204 0.853 22.401 1.00 98.69 114 SER A O 1
ATOM 864 N N . VAL A 1 115 ? -12.414 2.006 21.680 1.00 98.69 115 VAL A N 1
ATOM 865 C CA . VAL A 1 115 ? -12.849 2.138 20.278 1.00 98.69 115 VAL A CA 1
ATOM 866 C C . VAL A 1 115 ? -11.943 1.346 19.340 1.00 98.69 115 VAL A C 1
ATOM 868 O O . VAL A 1 115 ? -10.757 1.642 19.211 1.00 98.69 115 VAL A O 1
ATOM 871 N N . MET A 1 116 ? -12.507 0.377 18.627 1.00 98.56 116 MET A N 1
ATOM 872 C CA . MET A 1 116 ? -11.791 -0.477 17.676 1.00 98.56 116 MET A CA 1
ATOM 873 C C . MET A 1 116 ? -12.189 -0.131 16.237 1.00 98.56 116 MET A C 1
ATOM 875 O O . MET A 1 116 ? -13.362 -0.264 15.881 1.00 98.56 116 MET A O 1
ATOM 879 N N . ASP A 1 117 ? -11.237 0.265 15.386 1.00 98.25 117 ASP A N 1
ATOM 880 C CA . ASP A 1 117 ? -11.475 0.291 13.937 1.00 98.25 117 ASP A CA 1
ATOM 881 C C . ASP A 1 117 ? -11.617 -1.134 13.377 1.00 98.25 117 ASP A C 1
ATOM 883 O O . ASP A 1 117 ? -11.111 -2.112 13.940 1.00 98.25 117 ASP A O 1
ATOM 887 N N . PHE A 1 118 ? -12.311 -1.259 12.246 1.00 97.50 118 PHE A N 1
ATOM 888 C CA . PHE A 1 118 ? -12.540 -2.552 11.606 1.00 97.50 118 PHE A CA 1
ATOM 889 C C . PHE A 1 118 ? -11.450 -2.889 10.582 1.00 97.50 118 PHE A C 1
ATOM 891 O O . PHE A 1 118 ? -10.633 -3.783 10.827 1.00 97.50 118 PHE A O 1
ATOM 898 N N . ASP A 1 119 ? -11.438 -2.180 9.447 1.00 94.88 119 ASP A N 1
ATOM 899 C CA . ASP A 1 119 ? -10.576 -2.484 8.302 1.00 94.88 119 ASP A CA 1
ATOM 900 C C . ASP A 1 119 ? -9.098 -2.378 8.685 1.00 94.88 119 ASP A C 1
ATOM 902 O O . ASP A 1 119 ? -8.640 -1.351 9.166 1.00 94.88 119 ASP A O 1
ATOM 906 N N . ASN A 1 120 ? -8.354 -3.458 8.463 1.00 92.62 120 ASN A N 1
ATOM 907 C CA . ASN A 1 120 ? -6.925 -3.620 8.744 1.00 92.62 120 ASN A CA 1
ATOM 908 C C . ASN A 1 120 ? -6.484 -3.371 10.196 1.00 92.62 120 ASN A C 1
ATOM 910 O O . ASN A 1 120 ? -5.292 -3.463 10.488 1.00 92.62 120 ASN A O 1
ATOM 914 N N . THR A 1 121 ? -7.434 -3.153 11.107 1.00 96.06 121 THR A N 1
ATOM 915 C CA . THR A 1 121 ? -7.205 -3.034 12.548 1.00 96.06 121 THR A CA 1
ATOM 916 C C . THR A 1 121 ? -7.652 -4.299 13.266 1.00 96.06 121 THR A C 1
ATOM 918 O O . THR A 1 121 ? -6.821 -5.051 13.772 1.00 96.06 121 THR A O 1
ATOM 921 N N . LEU A 1 122 ? -8.959 -4.571 13.282 1.00 97.62 122 LEU A N 1
ATOM 922 C CA . LEU A 1 122 ? -9.514 -5.807 13.832 1.00 97.62 122 LEU A CA 1
ATOM 923 C C . LEU A 1 122 ? -9.540 -6.926 12.777 1.00 97.62 122 LEU A C 1
ATOM 925 O O . LEU A 1 122 ? -9.295 -8.095 13.099 1.00 97.62 122 LEU A O 1
ATOM 929 N N . PHE A 1 123 ? -9.797 -6.566 11.515 1.00 96.94 123 PHE A N 1
ATOM 930 C CA . PHE A 1 123 ? -9.989 -7.497 10.405 1.00 96.94 123 PHE A CA 1
ATOM 931 C C . PHE A 1 123 ? -9.199 -7.077 9.154 1.00 96.94 123 PHE A C 1
ATOM 933 O O . PHE A 1 123 ? -9.366 -5.973 8.650 1.00 96.94 123 PHE A O 1
ATOM 940 N N . CYS A 1 124 ? -8.359 -7.962 8.611 1.00 94.31 124 CYS A N 1
ATOM 941 C CA . CYS A 1 124 ? -7.580 -7.759 7.383 1.00 94.31 124 CYS A CA 1
ATOM 942 C C . CYS A 1 124 ? -8.462 -7.813 6.122 1.00 94.31 124 CYS A C 1
ATOM 944 O O . CYS A 1 124 ? -8.476 -8.814 5.387 1.00 94.31 124 CYS A O 1
ATOM 946 N N . SER A 1 125 ? -9.199 -6.734 5.872 1.00 93.38 125 SER A N 1
ATOM 947 C CA . SER A 1 125 ? -9.959 -6.530 4.641 1.00 93.38 125 SER A CA 1
ATOM 948 C C . SER A 1 125 ? -9.035 -6.495 3.419 1.00 93.38 125 SER A C 1
ATOM 950 O O . SER A 1 125 ? -7.944 -5.923 3.495 1.00 93.38 125 SER A O 1
ATOM 952 N N . PRO A 1 126 ? -9.439 -7.085 2.281 1.00 92.81 126 PRO A N 1
ATOM 953 C CA . PRO A 1 126 ? -8.608 -7.079 1.088 1.00 92.81 126 PRO A CA 1
ATOM 954 C C . PRO A 1 126 ? -8.421 -5.659 0.545 1.00 92.81 126 PRO A C 1
ATOM 956 O O . PRO A 1 126 ? -9.342 -4.839 0.545 1.00 92.81 126 PRO A O 1
ATOM 959 N N . LEU A 1 127 ? -7.207 -5.382 0.075 1.00 91.25 127 LEU A N 1
ATOM 960 C CA . LEU A 1 127 ? -6.858 -4.176 -0.675 1.00 91.25 127 LEU A CA 1
ATOM 961 C C . LEU A 1 127 ? -6.630 -4.548 -2.144 1.00 91.25 127 LEU A C 1
ATOM 963 O O . LEU A 1 127 ? -6.276 -5.700 -2.398 1.00 91.25 127 LEU A O 1
ATOM 967 N N . PRO A 1 128 ? -6.748 -3.591 -3.082 1.00 91.75 128 PRO A N 1
ATOM 968 C CA . PRO A 1 128 ? -6.327 -3.811 -4.459 1.00 91.75 128 PRO A CA 1
ATOM 969 C C . PRO A 1 128 ? -4.862 -4.244 -4.526 1.00 91.75 128 PRO A C 1
ATOM 971 O O . PRO A 1 128 ? -3.991 -3.628 -3.901 1.00 91.75 128 PRO A O 1
ATOM 974 N N . SER A 1 129 ? -4.593 -5.288 -5.298 1.00 89.75 129 SER A N 1
ATOM 975 C CA . SER A 1 129 ? -3.278 -5.868 -5.495 1.00 89.75 129 SER A CA 1
ATOM 976 C C . SER A 1 129 ? -2.390 -4.964 -6.333 1.00 89.75 129 SER A C 1
ATOM 978 O O . SER A 1 129 ? -2.630 -4.726 -7.517 1.00 89.75 129 SER A O 1
ATOM 980 N N . SER A 1 130 ? -1.278 -4.534 -5.741 1.00 82.06 130 SER A N 1
ATOM 981 C CA . SER A 1 130 ? -0.228 -3.828 -6.475 1.00 82.06 130 SER A CA 1
ATOM 982 C C . SER A 1 130 ? 0.554 -4.726 -7.430 1.00 82.06 130 SER A C 1
ATOM 984 O O . SER A 1 130 ? 1.398 -4.219 -8.159 1.00 82.06 130 SER A O 1
ATOM 986 N N . ASN A 1 131 ? 0.278 -6.029 -7.480 1.00 79.88 131 ASN A N 1
ATOM 987 C CA . ASN A 1 131 ? 0.837 -6.914 -8.502 1.00 79.88 131 ASN A CA 1
ATOM 988 C C . ASN A 1 131 ? -0.005 -6.919 -9.781 1.00 79.88 131 ASN A C 1
ATOM 990 O O . ASN A 1 131 ? 0.519 -7.224 -10.846 1.00 79.88 131 ASN A O 1
ATOM 994 N N . ILE A 1 132 ? -1.290 -6.568 -9.679 1.00 85.19 132 ILE A N 1
ATOM 995 C CA . ILE A 1 132 ? -2.219 -6.530 -10.812 1.00 85.19 132 ILE A CA 1
ATOM 996 C C . ILE A 1 132 ? -2.334 -5.101 -11.328 1.00 85.19 132 ILE A C 1
ATOM 998 O O . ILE A 1 132 ? -2.227 -4.876 -12.530 1.00 85.19 132 ILE A O 1
ATOM 1002 N N . TRP A 1 133 ? -2.513 -4.139 -10.424 1.00 86.00 133 TRP A N 1
ATOM 1003 C CA . TRP A 1 133 ? -2.814 -2.754 -10.767 1.00 86.00 133 TRP A CA 1
ATOM 1004 C C . TRP A 1 133 ? -1.591 -1.853 -10.600 1.00 86.00 133 TRP A C 1
ATOM 1006 O O . TRP A 1 133 ? -0.781 -2.003 -9.677 1.00 86.00 133 TRP A O 1
ATOM 1016 N N . ASP A 1 134 ? -1.446 -0.880 -11.494 1.00 81.81 134 ASP A N 1
ATOM 1017 C CA . ASP A 1 134 ? -0.484 0.201 -11.308 1.00 81.81 134 ASP A CA 1
ATOM 1018 C C . ASP A 1 134 ? -0.959 1.206 -10.238 1.00 81.81 134 ASP A C 1
ATOM 1020 O O . ASP A 1 134 ? -2.083 1.147 -9.738 1.00 81.81 134 ASP A O 1
ATOM 1024 N N . SER A 1 135 ? -0.098 2.149 -9.844 1.00 77.00 135 SER A N 1
ATOM 1025 C CA . SER A 1 135 ? -0.444 3.111 -8.787 1.00 77.00 135 SER A CA 1
ATOM 1026 C C . SER A 1 135 ? -1.651 3.982 -9.147 1.00 77.00 135 SER A C 1
ATOM 1028 O O . SER A 1 135 ? -2.443 4.303 -8.261 1.00 77.00 135 SER A O 1
ATOM 1030 N N . LYS A 1 136 ? -1.812 4.337 -10.433 1.00 81.88 136 LYS A N 1
ATOM 1031 C CA . LYS A 1 136 ? -2.994 5.058 -10.923 1.00 81.88 136 LYS A CA 1
ATOM 1032 C C . LYS A 1 136 ? -4.244 4.200 -10.733 1.00 81.88 136 LYS A C 1
ATOM 1034 O O . LYS A 1 136 ? -5.229 4.683 -10.181 1.00 81.88 136 LYS A O 1
ATOM 1039 N N . GLY A 1 137 ? -4.179 2.926 -11.115 1.00 87.25 137 GLY A N 1
ATOM 1040 C CA . GLY A 1 137 ? -5.287 1.997 -10.984 1.00 87.25 137 GLY A CA 1
ATOM 1041 C C . GLY A 1 137 ? -5.694 1.721 -9.547 1.00 87.25 137 GLY A C 1
ATOM 1042 O O . GLY A 1 137 ? -6.878 1.781 -9.235 1.00 87.25 137 GLY A O 1
ATOM 1043 N N . ILE A 1 138 ? -4.742 1.547 -8.630 1.00 87.44 138 ILE A N 1
ATOM 1044 C CA . ILE A 1 138 ? -5.057 1.432 -7.197 1.00 87.44 138 ILE A CA 1
ATOM 1045 C C . ILE A 1 138 ? -5.763 2.696 -6.687 1.00 87.44 138 ILE A C 1
ATOM 1047 O O . ILE A 1 138 ? -6.708 2.594 -5.902 1.00 87.44 138 ILE A O 1
ATOM 1051 N N . GLY A 1 139 ? -5.309 3.880 -7.114 1.00 83.00 139 GLY A N 1
ATOM 1052 C CA . GLY A 1 139 ? -5.940 5.153 -6.768 1.00 83.00 139 GLY A CA 1
ATOM 1053 C C . GLY A 1 139 ? -7.392 5.215 -7.236 1.00 83.00 139 GLY A C 1
ATOM 1054 O O . GLY A 1 139 ? -8.278 5.503 -6.435 1.00 83.00 139 GLY A O 1
ATOM 1055 N N . MET A 1 140 ? -7.636 4.852 -8.495 1.00 86.56 140 MET A N 1
ATOM 1056 C CA . MET A 1 140 ? -8.976 4.833 -9.081 1.00 86.56 140 MET A CA 1
ATOM 1057 C C . MET A 1 140 ? -9.879 3.776 -8.434 1.00 86.56 140 MET A C 1
ATOM 1059 O O . MET A 1 140 ? -11.037 4.050 -8.141 1.00 86.56 140 MET A O 1
ATOM 1063 N N . LEU A 1 141 ? -9.336 2.599 -8.107 1.00 90.19 141 LEU A N 1
ATOM 1064 C CA . LEU A 1 141 ? -10.049 1.560 -7.366 1.00 90.19 141 LEU A CA 1
ATOM 1065 C C . LEU A 1 141 ? -10.495 2.052 -5.994 1.00 90.19 141 LEU A C 1
ATOM 1067 O O . LEU A 1 141 ? -11.668 1.947 -5.650 1.00 90.19 141 LEU A O 1
ATOM 1071 N N . LYS A 1 142 ? -9.584 2.630 -5.205 1.00 87.69 142 LYS A N 1
ATOM 1072 C CA . LYS A 1 142 ? -9.906 3.140 -3.863 1.00 87.69 142 LYS A CA 1
ATOM 1073 C C . LYS A 1 142 ? -10.818 4.375 -3.901 1.00 87.69 142 LYS A C 1
ATOM 1075 O O . LYS A 1 142 ? -11.593 4.555 -2.963 1.00 87.69 142 LYS A O 1
ATOM 1080 N N . GLY A 1 143 ? -10.711 5.195 -4.946 1.00 84.19 143 GLY A N 1
ATOM 1081 C CA . GLY A 1 143 ? -11.481 6.420 -5.165 1.00 84.19 143 GLY A CA 1
ATOM 1082 C C . GLY A 1 143 ? -12.719 6.195 -6.033 1.00 84.19 143 GLY A C 1
ATOM 1083 O O . GLY A 1 143 ? -13.774 5.819 -5.520 1.00 84.19 143 GLY A O 1
ATOM 1084 N N . ASP A 1 144 ? -12.590 6.432 -7.338 1.00 82.50 144 ASP A N 1
ATOM 1085 C CA . ASP A 1 144 ? -13.688 6.575 -8.310 1.00 82.50 144 ASP A CA 1
ATOM 1086 C C . ASP A 1 144 ? -14.499 5.302 -8.562 1.00 82.50 144 ASP A C 1
ATOM 1088 O O . ASP A 1 144 ? -15.716 5.382 -8.697 1.00 82.50 144 ASP A O 1
ATOM 1092 N N . LEU A 1 145 ? -13.879 4.124 -8.495 1.00 85.56 145 LEU A N 1
ATOM 1093 C CA . LEU A 1 145 ? -14.583 2.837 -8.586 1.00 85.56 145 LEU A CA 1
ATOM 1094 C C . LEU A 1 145 ? -15.123 2.372 -7.228 1.00 85.56 145 LEU A C 1
ATOM 1096 O O . LEU A 1 145 ? -16.102 1.646 -7.157 1.00 85.56 145 LEU A O 1
ATOM 1100 N N . GLY A 1 146 ? -14.574 2.868 -6.115 1.00 87.44 146 GLY A N 1
ATOM 1101 C CA . GLY A 1 146 ? -15.170 2.682 -4.789 1.00 87.44 146 GLY A CA 1
ATOM 1102 C C . GLY A 1 146 ? -14.963 1.294 -4.196 1.00 87.44 146 GLY A C 1
ATOM 1103 O O . GLY A 1 146 ? -15.900 0.696 -3.684 1.00 87.44 146 GLY A O 1
ATOM 1104 N N . TRP A 1 147 ? -13.723 0.812 -4.169 1.00 91.12 147 TRP A N 1
ATOM 1105 C CA . TRP A 1 147 ? -13.332 -0.467 -3.568 1.00 91.12 147 TRP A CA 1
ATOM 1106 C C . TRP A 1 147 ? -13.920 -0.694 -2.168 1.00 91.12 147 TRP A C 1
ATOM 1108 O O . TRP A 1 147 ? -14.403 -1.773 -1.850 1.00 91.12 147 TRP A O 1
ATOM 1118 N N . PHE A 1 148 ? -13.922 0.337 -1.315 1.00 88.19 148 PHE A N 1
ATOM 1119 C CA . PHE A 1 148 ? -14.465 0.232 0.045 1.00 88.19 148 PHE A CA 1
ATOM 1120 C C . PHE A 1 148 ? -15.994 0.350 0.124 1.00 88.19 148 PHE A C 1
ATOM 1122 O O . PHE A 1 148 ? -16.566 0.119 1.191 1.00 88.19 148 PHE A O 1
ATOM 1129 N N . LEU A 1 149 ? -16.649 0.693 -0.985 1.00 86.50 149 LEU A N 1
ATOM 1130 C CA . LEU A 1 149 ? -18.101 0.689 -1.138 1.00 86.50 149 LEU A CA 1
ATOM 1131 C C . LEU A 1 149 ? -18.605 -0.615 -1.758 1.00 86.50 149 LEU A C 1
ATOM 1133 O O . LEU A 1 149 ? -19.765 -0.931 -1.560 1.00 86.50 149 LEU A O 1
ATOM 1137 N N . GLU A 1 150 ? -17.749 -1.412 -2.398 1.00 90.31 150 GLU A N 1
ATOM 1138 C CA . GLU A 1 150 ? -18.160 -2.663 -3.038 1.00 90.31 150 GLU A CA 1
ATOM 1139 C C . GLU A 1 150 ? -18.295 -3.823 -2.022 1.00 90.31 150 GLU A C 1
ATOM 1141 O O . GLU A 1 150 ? -17.274 -4.354 -1.556 1.00 90.31 150 GLU A O 1
ATOM 1146 N N . PRO A 1 151 ? -19.526 -4.237 -1.647 1.00 90.75 151 PRO A N 1
ATOM 1147 C CA . PRO A 1 151 ? -19.752 -5.242 -0.606 1.00 90.75 151 PRO A CA 1
ATOM 1148 C C . PRO A 1 151 ? -19.122 -6.603 -0.898 1.00 90.75 151 PRO A C 1
ATOM 1150 O O . PRO A 1 151 ? -18.723 -7.291 0.049 1.00 90.75 151 PRO A O 1
ATOM 1153 N N . LYS A 1 152 ? -18.970 -6.977 -2.178 1.00 91.31 152 LYS A N 1
ATOM 1154 C CA . LYS A 1 152 ? -18.314 -8.226 -2.587 1.00 91.31 152 LYS A CA 1
ATOM 1155 C C . LYS A 1 152 ? -16.909 -8.345 -1.992 1.00 91.31 152 LYS A C 1
ATOM 1157 O O . LYS A 1 152 ? -16.490 -9.451 -1.675 1.00 91.31 152 LYS A O 1
ATOM 1162 N N . THR A 1 153 ? -16.219 -7.231 -1.715 1.00 93.81 153 THR A N 1
ATOM 1163 C CA . THR A 1 153 ? -14.890 -7.237 -1.067 1.00 93.81 153 THR A CA 1
ATOM 1164 C C . THR A 1 153 ? -14.864 -7.915 0.308 1.00 93.81 153 THR A C 1
ATOM 1166 O O . THR A 1 153 ? -13.799 -8.350 0.747 1.00 93.81 153 THR A O 1
ATOM 1169 N N . LEU A 1 154 ? -16.008 -8.037 0.993 1.00 95.00 154 LEU A N 1
ATOM 1170 C CA . LEU A 1 154 ? -16.141 -8.720 2.284 1.00 95.00 154 LEU A CA 1
ATOM 1171 C C . LEU A 1 154 ? -17.054 -9.957 2.226 1.00 95.00 154 LEU A C 1
ATOM 1173 O O . LEU A 1 154 ? -17.525 -10.424 3.264 1.00 95.00 154 LEU A O 1
ATOM 1177 N N . GLN A 1 155 ? -17.299 -10.509 1.037 1.00 91.31 155 GLN A N 1
ATOM 1178 C CA . GLN A 1 155 ? -18.199 -11.646 0.836 1.00 91.31 155 GLN A CA 1
ATOM 1179 C C . GLN A 1 155 ? -17.545 -12.764 0.020 1.00 91.31 155 GLN A C 1
ATOM 1181 O O . GLN A 1 155 ? -16.603 -12.551 -0.738 1.00 91.31 155 GLN A O 1
ATOM 1186 N N . SER A 1 156 ? -18.054 -13.985 0.182 1.00 89.50 156 SER A N 1
ATOM 1187 C CA . SER A 1 156 ? -17.671 -15.120 -0.665 1.00 89.50 156 SER A CA 1
ATOM 1188 C C . SER A 1 156 ? -18.096 -14.869 -2.124 1.00 89.50 156 SER A C 1
ATOM 1190 O O . SER A 1 156 ? -19.173 -14.307 -2.327 1.00 89.50 156 SER A O 1
ATOM 1192 N N . PRO A 1 157 ? -17.315 -15.289 -3.138 1.00 93.06 157 PRO A N 1
ATOM 1193 C CA . PRO A 1 157 ? -16.032 -16.005 -3.055 1.00 93.06 157 PRO A CA 1
ATOM 1194 C C . PRO A 1 157 ? -14.799 -15.097 -2.885 1.00 93.06 157 PRO A C 1
ATOM 1196 O O . PRO A 1 157 ? -13.714 -15.589 -2.582 1.00 93.06 157 PRO A O 1
ATOM 1199 N N . TYR A 1 158 ? -14.953 -13.784 -3.051 1.00 91.94 158 TYR A N 1
ATOM 1200 C CA . TYR A 1 158 ? -13.866 -12.796 -3.063 1.00 91.94 158 TYR A CA 1
ATOM 1201 C C . TYR A 1 158 ? -13.125 -12.675 -1.719 1.00 91.94 158 TYR A C 1
ATOM 1203 O O . TYR A 1 158 ? -11.922 -12.406 -1.668 1.00 91.94 158 TYR A O 1
ATOM 1211 N N . LEU A 1 159 ? -13.824 -12.918 -0.609 1.00 92.56 159 LEU A N 1
ATOM 1212 C CA . LEU A 1 159 ? -13.254 -12.986 0.731 1.00 92.56 159 LEU A CA 1
ATOM 1213 C C . LEU A 1 159 ? -12.906 -14.435 1.104 1.00 92.56 159 LEU A C 1
ATOM 1215 O O . LEU A 1 159 ? -13.689 -15.150 1.730 1.00 92.56 159 LEU A O 1
ATOM 1219 N N . SER A 1 160 ? -11.687 -14.857 0.772 1.00 88.38 160 SER A N 1
ATOM 1220 C CA . SER A 1 160 ? -11.146 -16.164 1.168 1.00 88.38 160 SER A CA 1
ATOM 1221 C C . SER A 1 160 ? -10.504 -16.143 2.564 1.00 88.38 160 SER A C 1
ATOM 1223 O O . SER A 1 160 ? -10.085 -15.097 3.069 1.00 88.38 160 SER A O 1
ATOM 1225 N N . SER A 1 161 ? -10.393 -17.316 3.199 1.00 88.94 161 SER A N 1
ATOM 1226 C CA . SER A 1 161 ? -9.612 -17.526 4.433 1.00 88.94 161 SER A CA 1
ATOM 1227 C C . SER A 1 161 ? -9.991 -16.615 5.614 1.00 88.94 161 SER A C 1
ATOM 1229 O O . SER A 1 161 ? -9.114 -16.145 6.344 1.00 88.94 161 SER A O 1
ATOM 1231 N N . ILE A 1 162 ? -11.295 -16.388 5.830 1.00 92.75 162 ILE A N 1
ATOM 1232 C CA . ILE A 1 162 ? -11.859 -15.464 6.841 1.00 92.75 162 ILE A CA 1
ATOM 1233 C C . ILE A 1 162 ? -11.207 -15.623 8.226 1.00 92.75 162 ILE A C 1
ATOM 1235 O O . ILE A 1 162 ? -10.849 -14.634 8.861 1.00 92.75 162 ILE A O 1
ATOM 1239 N N . SER A 1 163 ? -10.986 -16.857 8.691 1.00 91.50 163 SER A N 1
ATOM 1240 C CA . SER A 1 163 ? -10.386 -17.134 10.007 1.00 91.50 163 SER A CA 1
ATOM 1241 C C . SER A 1 163 ? -8.972 -16.558 10.165 1.00 91.50 163 SER A C 1
ATOM 1243 O O . SER A 1 163 ? -8.611 -16.091 11.243 1.00 91.50 163 SER A O 1
ATOM 1245 N N . SER A 1 164 ? -8.185 -16.546 9.086 1.00 91.62 164 SER A N 1
ATOM 1246 C CA . SER A 1 164 ? -6.810 -16.031 9.062 1.00 91.62 164 SER A CA 1
ATOM 1247 C C . SER A 1 164 ? -6.728 -14.503 8.980 1.00 91.62 164 SER A C 1
ATOM 1249 O O . SER A 1 164 ? -5.655 -13.942 9.216 1.00 91.62 164 SER A O 1
ATOM 1251 N N . ARG A 1 165 ? -7.849 -13.840 8.658 1.00 94.69 165 ARG A N 1
ATOM 1252 C CA . ARG A 1 165 ? -7.936 -12.385 8.482 1.00 94.69 165 ARG A CA 1
ATOM 1253 C C . ARG A 1 165 ? -8.151 -11.631 9.794 1.00 94.69 165 ARG A C 1
ATOM 1255 O O . ARG A 1 165 ? -7.935 -10.428 9.827 1.00 94.69 165 ARG A O 1
ATOM 1262 N N . TRP A 1 166 ? -8.517 -12.299 10.885 1.00 96.19 166 TRP A N 1
ATOM 1263 C CA . TRP A 1 166 ? -8.606 -11.648 12.195 1.00 96.19 166 TRP A CA 1
ATOM 1264 C C . TRP A 1 166 ? -7.215 -11.333 12.747 1.00 96.19 166 TRP A C 1
ATOM 1266 O O . TRP A 1 166 ? -6.346 -12.209 12.851 1.00 96.19 166 TRP A O 1
ATOM 1276 N N . VAL A 1 167 ? -6.998 -10.079 13.145 1.00 95.25 167 VAL A N 1
ATOM 1277 C CA . VAL A 1 167 ? -5.735 -9.653 13.752 1.00 95.25 167 VAL A CA 1
ATOM 1278 C C . VAL A 1 167 ? -5.707 -10.149 15.197 1.00 95.25 167 VAL A C 1
ATOM 1280 O O . VAL A 1 167 ? -6.185 -9.477 16.104 1.00 95.25 167 VAL A O 1
ATOM 1283 N N . LYS A 1 168 ? -5.133 -11.341 15.419 1.00 95.50 168 LYS A N 1
ATOM 1284 C CA . LYS A 1 168 ? -5.173 -12.080 16.703 1.00 95.50 168 LYS A CA 1
ATOM 1285 C C . LYS A 1 168 ? -4.916 -11.226 17.950 1.00 95.50 168 LYS A C 1
ATOM 1287 O O . LYS A 1 168 ? -5.579 -11.410 18.963 1.00 95.50 168 LYS A O 1
ATOM 1292 N N . GLN A 1 169 ? -3.953 -10.305 17.888 1.00 95.69 169 GLN A N 1
ATOM 1293 C CA . GLN A 1 169 ? -3.633 -9.430 19.018 1.00 95.69 169 GLN A CA 1
ATOM 1294 C C . GLN A 1 169 ? -4.759 -8.432 19.311 1.00 95.69 169 GLN A C 1
ATOM 1296 O O . GLN A 1 169 ? -5.098 -8.228 20.470 1.00 95.69 169 GLN A O 1
ATOM 1301 N N . VAL A 1 170 ? -5.328 -7.810 18.276 1.00 96.88 170 VAL A N 1
ATOM 1302 C CA . VAL A 1 170 ? -6.434 -6.854 18.427 1.00 96.88 170 VAL A CA 1
ATOM 1303 C C . VAL A 1 170 ? -7.703 -7.591 18.824 1.00 96.88 170 VAL A C 1
ATOM 1305 O O . VAL A 1 170 ? -8.388 -7.137 19.724 1.00 96.88 170 VAL A O 1
ATOM 1308 N N . GLU A 1 171 ? -7.951 -8.780 18.270 1.00 97.69 171 GLU A N 1
ATOM 1309 C CA . GLU A 1 171 ? -9.059 -9.641 18.691 1.00 97.69 171 GLU A CA 1
ATOM 1310 C C . GLU A 1 171 ? -9.001 -9.964 20.195 1.00 97.69 171 GLU A C 1
ATOM 1312 O O . GLU A 1 171 ? -10.010 -9.851 20.890 1.00 97.69 171 GLU A O 1
ATOM 1317 N N . LEU A 1 172 ? -7.824 -10.339 20.713 1.00 98.00 172 LEU A N 1
ATOM 1318 C CA . LEU A 1 172 ? -7.632 -10.609 22.140 1.00 98.00 172 LEU A CA 1
ATOM 1319 C C . LEU A 1 172 ? -7.941 -9.370 22.990 1.00 98.00 172 LEU A C 1
ATOM 1321 O O . LEU A 1 172 ? -8.663 -9.481 23.979 1.00 98.00 172 LEU A O 1
ATOM 1325 N N . ILE A 1 173 ? -7.429 -8.205 22.582 1.00 98.19 173 ILE A N 1
ATOM 1326 C CA . ILE A 1 173 ? -7.701 -6.927 23.252 1.00 98.19 173 ILE A CA 1
ATOM 1327 C C . ILE A 1 173 ? -9.203 -6.632 23.212 1.00 98.19 173 ILE A C 1
ATOM 1329 O O . ILE A 1 173 ? -9.791 -6.360 24.250 1.00 98.19 173 ILE A O 1
ATOM 1333 N N . SER A 1 174 ? -9.861 -6.760 22.057 1.00 98.19 174 SER A N 1
ATOM 1334 C CA . SER A 1 174 ? -11.304 -6.535 21.938 1.00 98.19 174 SER A CA 1
ATOM 1335 C C . SER A 1 174 ? -12.098 -7.428 22.890 1.00 98.19 174 SER A C 1
ATOM 1337 O O . SER A 1 174 ? -12.994 -6.936 23.561 1.00 98.19 174 SER A O 1
ATOM 1339 N N . ARG A 1 175 ? -11.751 -8.717 23.019 1.00 98.44 175 ARG A N 1
ATOM 1340 C CA . ARG A 1 175 ? -12.409 -9.619 23.984 1.00 98.44 175 ARG A CA 1
ATOM 1341 C C . ARG A 1 175 ? -12.226 -9.162 25.427 1.00 98.44 175 ARG A C 1
ATOM 1343 O O . ARG A 1 175 ? -13.182 -9.204 26.196 1.00 98.44 175 ARG A O 1
ATOM 1350 N N . GLN A 1 176 ? -11.016 -8.731 25.783 1.00 98.12 176 GLN A N 1
ATOM 1351 C CA . GLN A 1 176 ? -10.733 -8.194 27.112 1.00 98.12 176 GLN A CA 1
ATOM 1352 C C . GLN A 1 176 ? -11.591 -6.955 27.372 1.00 98.12 176 GLN A C 1
ATOM 1354 O O . GLN A 1 176 ? -12.336 -6.943 28.343 1.00 98.12 176 GLN A O 1
ATOM 1359 N N . GLU A 1 177 ? -11.568 -5.974 26.472 1.00 97.50 177 GLU A N 1
ATOM 1360 C CA . GLU A 1 177 ? -12.310 -4.716 26.599 1.00 97.50 177 GLU A CA 1
ATOM 1361 C C . GLU A 1 177 ? -13.833 -4.925 26.638 1.00 97.50 177 GLU A C 1
ATOM 1363 O O . GLU A 1 177 ? -14.506 -4.320 27.467 1.00 97.50 177 GLU A O 1
ATOM 1368 N N . ILE A 1 178 ? -14.373 -5.844 25.827 1.00 97.06 178 ILE A N 1
ATOM 1369 C CA . ILE A 1 178 ? -15.794 -6.239 25.855 1.00 97.06 178 ILE A CA 1
ATOM 1370 C C . ILE A 1 178 ? -16.188 -6.784 27.237 1.00 97.06 178 ILE A C 1
ATOM 1372 O O . ILE A 1 178 ? -17.248 -6.436 27.759 1.00 97.06 178 ILE A O 1
ATOM 1376 N N . SER A 1 179 ? -15.331 -7.615 27.844 1.00 96.00 179 SER A N 1
ATOM 1377 C CA . SER A 1 179 ? -15.606 -8.273 29.131 1.00 96.00 179 SER A CA 1
ATOM 1378 C C . SER A 1 179 ? -15.523 -7.351 30.354 1.00 96.00 179 SER A C 1
ATOM 1380 O O . SER A 1 179 ? -15.978 -7.723 31.436 1.00 96.00 179 SER A O 1
ATOM 1382 N N . ARG A 1 180 ? -14.944 -6.153 30.211 1.00 95.69 180 ARG A N 1
ATOM 1383 C CA . ARG A 1 180 ? -14.791 -5.200 31.313 1.00 95.69 180 ARG A CA 1
ATOM 1384 C C . ARG A 1 180 ? -16.120 -4.523 31.634 1.00 95.69 180 ARG A C 1
ATOM 1386 O O . ARG A 1 180 ? -16.736 -3.913 30.765 1.00 95.69 180 ARG A O 1
ATOM 1393 N N . THR A 1 181 ? -16.525 -4.555 32.899 1.00 94.88 181 THR A N 1
ATOM 1394 C CA . THR A 1 181 ? -17.778 -3.933 33.361 1.00 94.88 181 THR A CA 1
ATOM 1395 C C . THR A 1 181 ? -17.720 -2.403 33.398 1.00 94.88 181 THR A C 1
ATOM 1397 O O . THR A 1 181 ? -18.739 -1.743 33.241 1.00 94.88 181 THR A O 1
ATOM 1400 N N . ASP A 1 182 ? -16.524 -1.825 33.541 1.00 96.50 182 ASP A N 1
ATOM 1401 C CA . ASP A 1 182 ? -16.290 -0.374 33.599 1.00 96.50 182 ASP A CA 1
ATOM 1402 C C . ASP A 1 182 ? -16.049 0.277 32.224 1.00 96.50 182 ASP A C 1
ATOM 1404 O O . ASP A 1 182 ? -15.665 1.449 32.151 1.00 96.50 182 ASP A O 1
ATOM 1408 N N . THR A 1 183 ? -16.203 -0.485 31.138 1.00 97.50 183 THR A N 1
ATOM 1409 C CA . THR A 1 183 ? -15.774 -0.087 29.794 1.00 97.50 183 THR A CA 1
ATOM 1410 C C . THR A 1 183 ? -16.918 -0.181 28.790 1.00 97.50 183 THR A C 1
ATOM 1412 O O . THR A 1 183 ? -17.539 -1.236 28.637 1.00 97.50 183 THR A O 1
ATOM 1415 N N . LEU A 1 184 ? -17.146 0.916 28.063 1.00 98.06 184 LEU A N 1
ATOM 1416 C CA . LEU A 1 184 ? -17.978 0.952 26.865 1.00 98.06 184 LEU A CA 1
ATOM 1417 C C . LEU A 1 184 ? -17.118 0.566 25.657 1.00 98.06 184 LEU A C 1
ATOM 1419 O O . LEU A 1 184 ? -16.233 1.320 25.247 1.00 98.06 184 LEU A O 1
ATOM 1423 N N . SER A 1 185 ? -17.361 -0.622 25.116 1.00 98.25 185 SER A N 1
ATOM 1424 C CA . SER A 1 185 ? -16.651 -1.175 23.965 1.00 98.25 185 SER A CA 1
ATOM 1425 C C . SER A 1 185 ? -17.397 -0.867 22.666 1.00 98.25 185 SER A C 1
ATOM 1427 O O . SER A 1 185 ? -18.568 -1.208 22.497 1.00 98.25 185 SER A O 1
ATOM 1429 N N . VAL A 1 186 ? -16.712 -0.219 21.729 1.00 98.62 186 VAL A N 1
ATOM 1430 C CA . VAL A 1 186 ? -17.293 0.278 20.479 1.00 98.62 186 VAL A CA 1
ATOM 1431 C C . VAL A 1 186 ? -16.452 -0.197 19.302 1.00 98.62 186 VAL A C 1
ATOM 1433 O O . VAL A 1 186 ? -15.249 0.055 19.254 1.00 98.62 186 VAL A O 1
ATOM 1436 N N . LEU A 1 187 ? -17.077 -0.836 18.315 1.00 98.69 187 LEU A N 1
ATOM 1437 C CA . LEU A 1 187 ? -16.489 -0.930 16.980 1.00 98.69 187 LEU A CA 1
ATOM 1438 C C . LEU A 1 187 ? -16.896 0.315 16.187 1.00 98.69 187 LEU A C 1
ATOM 1440 O O . LEU A 1 187 ? -18.088 0.595 16.085 1.00 98.69 187 LEU A O 1
ATOM 1444 N N . LEU A 1 188 ? -15.934 1.034 15.607 1.00 98.38 188 LEU A N 1
ATOM 1445 C CA . LEU A 1 188 ? -16.186 2.257 14.841 1.00 98.38 188 LEU A CA 1
ATOM 1446 C C . LEU A 1 188 ? -15.423 2.248 13.515 1.00 98.38 188 LEU A C 1
ATOM 1448 O O . LEU A 1 188 ? -14.205 2.427 13.490 1.00 98.38 188 LEU A O 1
ATOM 1452 N N . THR A 1 189 ? -16.144 2.101 12.404 1.00 96.69 189 THR A N 1
ATOM 1453 C CA . THR A 1 189 ? -15.557 1.968 11.060 1.00 96.69 189 THR A CA 1
ATOM 1454 C C . THR A 1 189 ? -16.009 3.061 10.094 1.00 96.69 189 THR A C 1
ATOM 1456 O O . THR A 1 189 ? -17.100 3.613 10.202 1.00 96.69 189 THR A O 1
ATOM 1459 N N . GLY A 1 190 ? -15.158 3.355 9.107 1.00 93.69 190 GLY A N 1
ATOM 1460 C CA . GLY A 1 190 ? -15.488 4.233 7.982 1.00 93.69 190 GLY A CA 1
ATOM 1461 C C . GLY A 1 190 ? -16.340 3.578 6.887 1.00 93.69 190 GLY A C 1
ATOM 1462 O O . GLY A 1 190 ? -16.698 4.266 5.932 1.00 93.69 190 GLY A O 1
ATOM 1463 N N . ARG A 1 191 ? -16.640 2.274 6.988 1.00 93.00 191 ARG A N 1
ATOM 1464 C CA . ARG A 1 191 ? -17.530 1.561 6.054 1.00 93.00 191 ARG A CA 1
ATOM 1465 C C . ARG A 1 191 ? -18.956 2.075 6.176 1.00 93.00 191 ARG A C 1
ATOM 1467 O O . ARG A 1 191 ? -19.429 2.301 7.284 1.00 93.00 191 ARG A O 1
ATOM 1474 N N . SER A 1 192 ? -19.632 2.227 5.042 1.00 90.50 192 SER A N 1
ATOM 1475 C CA . SER A 1 192 ? -21.002 2.732 4.993 1.00 90.50 192 SER A CA 1
ATOM 1476 C C . SER A 1 192 ? -22.002 1.768 5.630 1.00 90.50 192 SER A C 1
ATOM 1478 O O . SER A 1 192 ? -22.058 0.602 5.242 1.00 90.50 192 SER A O 1
ATOM 1480 N N . ASP A 1 193 ? -22.815 2.264 6.564 1.00 91.25 193 ASP A N 1
ATOM 1481 C CA . ASP A 1 193 ? -23.775 1.447 7.312 1.00 91.25 193 ASP A CA 1
ATOM 1482 C C . ASP A 1 193 ? -24.800 0.785 6.387 1.00 91.25 193 ASP A C 1
ATOM 1484 O O . ASP A 1 193 ? -24.881 -0.436 6.342 1.00 91.25 193 ASP A O 1
ATOM 1488 N N . TYR A 1 194 ? -25.453 1.558 5.520 1.00 85.38 194 TYR A N 1
ATOM 1489 C CA . TYR A 1 194 ? -26.470 1.058 4.586 1.00 85.38 194 TYR A CA 1
ATOM 1490 C C . TYR A 1 194 ? -25.989 -0.060 3.628 1.00 85.38 194 TYR A C 1
ATOM 1492 O O . TYR A 1 194 ? -26.820 -0.796 3.100 1.00 85.38 194 TYR A O 1
ATOM 1500 N N . ILE A 1 195 ? -24.672 -0.231 3.430 1.00 86.06 195 ILE A N 1
ATOM 1501 C CA . ILE A 1 195 ? -24.082 -1.339 2.649 1.00 86.06 195 ILE A CA 1
ATOM 1502 C C . ILE A 1 195 ? -23.641 -2.491 3.560 1.00 86.06 195 ILE A C 1
ATOM 1504 O O . ILE A 1 195 ? -23.896 -3.661 3.275 1.00 86.06 195 ILE A O 1
ATOM 1508 N N . TYR A 1 196 ? -22.924 -2.169 4.638 1.00 92.25 196 TYR A N 1
ATOM 1509 C CA . TYR A 1 196 ? -22.151 -3.143 5.411 1.00 92.25 196 TYR A CA 1
ATOM 1510 C C . TYR A 1 196 ? -22.798 -3.548 6.739 1.00 92.25 196 TYR A C 1
ATOM 1512 O O . TYR A 1 196 ? -22.206 -4.376 7.438 1.00 92.25 196 TYR A O 1
ATOM 1520 N N . HIS A 1 197 ? -23.980 -3.011 7.077 1.00 92.75 197 HIS A N 1
ATOM 1521 C CA . HIS A 1 197 ? -24.665 -3.223 8.358 1.00 92.75 197 HIS A CA 1
ATOM 1522 C C . HIS A 1 197 ? -24.664 -4.696 8.770 1.00 92.75 197 HIS A C 1
ATOM 1524 O O . HIS A 1 197 ? -24.097 -5.059 9.805 1.00 92.75 197 HIS A O 1
ATOM 1530 N N . GLU A 1 198 ? -25.219 -5.544 7.902 1.00 92.12 198 GLU A N 1
ATOM 1531 C CA . GLU A 1 198 ? -25.354 -6.984 8.117 1.00 92.12 198 GLU A CA 1
ATOM 1532 C C . GLU A 1 198 ? -24.040 -7.744 7.922 1.00 92.12 198 GLU A C 1
ATOM 1534 O O . GLU A 1 198 ? -23.754 -8.688 8.659 1.00 92.12 198 GLU A O 1
ATOM 1539 N N . ILE A 1 199 ? -23.205 -7.328 6.963 1.00 94.38 199 ILE A N 1
ATOM 1540 C CA . ILE A 1 199 ? -21.950 -8.023 6.636 1.00 94.38 199 ILE A CA 1
ATOM 1541 C C . ILE A 1 199 ? -21.001 -7.979 7.833 1.00 94.38 199 ILE A C 1
ATOM 1543 O O . ILE A 1 199 ? -20.516 -9.015 8.291 1.00 94.38 199 ILE A O 1
ATOM 1547 N N . ILE A 1 200 ? -20.753 -6.782 8.372 1.00 96.56 200 ILE A N 1
ATOM 1548 C CA . ILE A 1 200 ? -19.822 -6.601 9.488 1.00 96.56 200 ILE A CA 1
ATOM 1549 C C . ILE A 1 200 ? -20.378 -7.256 10.754 1.00 96.56 200 ILE A C 1
ATOM 1551 O O . ILE A 1 200 ? -19.645 -7.976 11.434 1.00 96.56 200 ILE A O 1
ATOM 1555 N N . ARG A 1 201 ? -21.675 -7.098 11.049 1.00 96.56 201 ARG A N 1
ATOM 1556 C CA . ARG A 1 201 ? -22.311 -7.753 12.207 1.00 96.56 201 ARG A CA 1
ATOM 1557 C C . ARG A 1 201 ? -22.255 -9.273 12.109 1.00 96.56 201 ARG A C 1
ATOM 1559 O O . ARG A 1 201 ? -21.932 -9.929 13.098 1.00 96.56 201 ARG A O 1
ATOM 1566 N N . SER A 1 202 ? -22.479 -9.835 10.925 1.00 95.56 202 SER A N 1
ATOM 1567 C CA . SER A 1 202 ? -22.353 -11.274 10.681 1.00 95.56 202 SER A CA 1
ATOM 1568 C C . SER A 1 202 ? -20.919 -11.763 10.882 1.00 95.56 202 SER A C 1
ATOM 1570 O O . SER A 1 202 ? -20.710 -12.786 11.539 1.00 95.56 202 SER A O 1
ATOM 1572 N N . LEU A 1 203 ? -19.918 -11.014 10.403 1.00 96.75 203 LEU A N 1
ATOM 1573 C CA . LEU A 1 203 ? -18.505 -11.332 10.631 1.00 96.75 203 LEU A CA 1
ATOM 1574 C C . LEU A 1 203 ? -18.163 -11.324 12.129 1.00 96.75 203 LEU A C 1
ATOM 1576 O O . LEU A 1 203 ? -17.598 -12.297 12.629 1.00 96.75 203 LEU A O 1
ATOM 1580 N N . LEU A 1 204 ? -18.562 -10.287 12.868 1.00 98.00 204 LEU A N 1
ATOM 1581 C CA . LEU A 1 204 ? -18.343 -10.191 14.318 1.00 98.00 204 LEU A CA 1
ATOM 1582 C C . LEU A 1 204 ? -19.039 -11.323 15.079 1.00 98.00 204 LEU A C 1
ATOM 1584 O O . LEU A 1 204 ? -18.417 -11.971 15.925 1.00 98.00 204 LEU A O 1
ATOM 1588 N N . LYS A 1 205 ? -20.299 -11.618 14.733 1.00 96.88 205 LYS A N 1
ATOM 1589 C CA . LYS A 1 205 ? -21.083 -12.711 15.320 1.00 96.88 205 LYS A CA 1
ATOM 1590 C C . LYS A 1 205 ? -20.426 -14.065 15.072 1.00 96.88 205 LYS A C 1
ATOM 1592 O O . LYS A 1 205 ? -20.293 -14.846 16.009 1.00 96.88 205 LYS A O 1
ATOM 1597 N N . SER A 1 206 ? -19.940 -14.320 13.855 1.00 95.62 206 SER A N 1
ATOM 1598 C CA . SER A 1 206 ? -19.212 -15.556 13.519 1.00 95.62 206 SER A CA 1
ATOM 1599 C C . SER A 1 206 ? -17.933 -15.733 14.347 1.00 95.62 206 SER A C 1
ATOM 1601 O O . SER A 1 206 ? -17.474 -16.854 14.563 1.00 95.62 206 SER A O 1
ATOM 1603 N N . ARG A 1 207 ? -17.372 -14.625 14.851 1.00 96.69 207 ARG A N 1
ATOM 1604 C CA . ARG A 1 207 ? -16.201 -14.614 15.728 1.00 96.69 207 ARG A CA 1
ATOM 1605 C C . ARG A 1 207 ? -16.557 -14.524 17.214 1.00 96.69 207 ARG A C 1
ATOM 1607 O O . ARG A 1 207 ? -15.652 -14.591 18.041 1.00 96.69 207 ARG A O 1
ATOM 1614 N N . GLY A 1 208 ? -17.833 -14.408 17.584 1.00 97.06 208 GLY A N 1
ATOM 1615 C CA . GLY A 1 208 ? -18.258 -14.220 18.974 1.00 97.06 208 GLY A CA 1
ATOM 1616 C C . GLY A 1 208 ? -17.676 -12.946 19.594 1.00 97.06 208 GLY A C 1
ATOM 1617 O O . GLY A 1 208 ? -17.165 -12.984 20.714 1.00 97.06 208 GLY A O 1
ATOM 1618 N N . LEU A 1 209 ? -17.644 -11.852 18.827 1.00 97.94 209 LEU A N 1
ATOM 1619 C CA . LEU A 1 209 ? -17.274 -10.518 19.300 1.00 97.94 209 LEU A CA 1
ATOM 1620 C C . LEU A 1 209 ? -18.549 -9.685 19.442 1.00 97.94 209 LEU A C 1
ATOM 1622 O O . LEU A 1 209 ? -19.176 -9.326 18.447 1.00 97.94 209 LEU A O 1
ATOM 1626 N N . HIS A 1 210 ? -18.928 -9.397 20.685 1.00 97.00 210 HIS A N 1
ATOM 1627 C CA . HIS A 1 210 ? -20.154 -8.682 21.036 1.00 97.00 210 HIS A CA 1
ATOM 1628 C C . HIS A 1 210 ? -19.799 -7.320 21.633 1.00 97.00 210 HIS A C 1
ATOM 1630 O O . HIS A 1 210 ? -19.723 -7.176 22.848 1.00 97.00 210 HIS A O 1
ATOM 1636 N N . PHE A 1 211 ? -19.516 -6.345 20.771 1.00 97.56 211 PHE A N 1
ATOM 1637 C CA . PHE A 1 211 ? -19.326 -4.958 21.200 1.00 97.56 211 PHE A CA 1
ATOM 1638 C C . PHE A 1 211 ? -20.633 -4.380 21.748 1.00 97.56 211 PHE A C 1
ATOM 1640 O O . PHE A 1 211 ? -21.710 -4.755 21.279 1.00 97.56 211 PHE A O 1
ATOM 1647 N N . ASP A 1 212 ? -20.533 -3.444 22.695 1.00 96.69 212 ASP A N 1
ATOM 1648 C CA . ASP A 1 212 ? -21.706 -2.735 23.222 1.00 96.69 212 ASP A CA 1
ATOM 1649 C C . ASP A 1 212 ? -22.355 -1.879 22.119 1.00 96.69 212 ASP A C 1
ATOM 1651 O O . ASP A 1 212 ? -23.578 -1.786 22.044 1.00 96.69 212 ASP A O 1
ATOM 1655 N N . LEU A 1 213 ? -21.534 -1.300 21.229 1.00 97.56 213 LEU A N 1
ATOM 1656 C CA . LEU A 1 213 ? -21.973 -0.564 20.041 1.00 97.56 213 LEU A CA 1
ATOM 1657 C C . LEU A 1 213 ? -21.161 -0.975 18.803 1.00 97.56 213 LEU A C 1
ATOM 1659 O O . LEU A 1 213 ? -19.937 -1.115 18.855 1.00 97.56 213 LEU A O 1
ATOM 1663 N N . VAL A 1 214 ? -21.840 -1.118 17.662 1.00 97.94 214 VAL A N 1
ATOM 1664 C CA . VAL A 1 214 ? -21.221 -1.363 16.349 1.00 97.94 214 VAL A CA 1
ATOM 1665 C C . VAL A 1 214 ? -21.623 -0.228 15.415 1.00 97.94 214 VAL A C 1
ATOM 1667 O O . VAL A 1 214 ? -22.685 -0.258 14.797 1.00 97.94 214 VAL A O 1
ATOM 1670 N N . ILE A 1 215 ? -20.777 0.792 15.328 1.00 97.69 215 ILE A N 1
ATOM 1671 C CA . ILE A 1 215 ? -21.067 2.030 14.611 1.00 97.69 215 ILE A CA 1
ATOM 1672 C C . ILE A 1 215 ? -20.343 2.007 13.266 1.00 97.69 215 ILE A C 1
ATOM 1674 O O . ILE A 1 215 ? -19.111 2.019 13.179 1.00 97.69 215 ILE A O 1
ATOM 1678 N N . LEU A 1 216 ? -21.131 1.959 12.200 1.00 95.88 216 LEU A N 1
ATOM 1679 C CA . LEU A 1 216 ? -20.665 2.146 10.832 1.00 95.88 216 LEU A CA 1
ATOM 1680 C C . LEU A 1 216 ? -20.942 3.591 10.419 1.00 95.88 216 LEU A C 1
ATOM 1682 O O . LEU A 1 216 ? -21.641 4.333 11.108 1.00 95.88 216 LEU A O 1
ATOM 1686 N N . LYS A 1 217 ? -20.367 4.011 9.297 1.00 93.19 217 LYS A N 1
ATOM 1687 C CA . LYS A 1 217 ? -20.538 5.359 8.773 1.00 93.19 217 LYS A CA 1
ATOM 1688 C C . LYS A 1 217 ? -21.916 5.535 8.153 1.00 93.19 217 LYS A C 1
ATOM 1690 O O . LYS A 1 217 ? -22.196 4.995 7.082 1.00 93.19 217 LYS A O 1
ATOM 1695 N N . GLU A 1 218 ? -22.758 6.314 8.808 1.00 89.94 218 GLU A N 1
ATOM 1696 C CA . GLU A 1 218 ? -24.094 6.625 8.317 1.00 89.94 218 GLU A CA 1
ATOM 1697 C C . GLU A 1 218 ? -24.064 7.727 7.252 1.00 89.94 218 GLU A C 1
ATOM 1699 O O . GLU A 1 218 ? -23.204 8.610 7.257 1.00 89.94 218 GLU A O 1
ATOM 1704 N N . ASN A 1 219 ? -25.019 7.674 6.325 1.00 82.31 219 ASN A N 1
ATOM 1705 C CA . ASN A 1 219 ? -25.251 8.731 5.352 1.00 82.31 219 ASN A CA 1
ATOM 1706 C C . ASN A 1 219 ? -26.503 9.511 5.773 1.00 82.31 219 ASN A C 1
ATOM 1708 O O . ASN A 1 219 ? -27.522 8.922 6.118 1.00 82.31 219 ASN A O 1
ATOM 1712 N N . THR A 1 220 ? -26.451 10.843 5.741 1.00 76.81 220 THR A N 1
ATOM 1713 C CA . THR A 1 220 ? -27.574 11.690 6.186 1.00 76.81 220 THR A CA 1
ATOM 1714 C C . THR A 1 220 ? -28.823 11.563 5.322 1.00 76.81 220 THR A C 1
ATOM 1716 O O . THR A 1 220 ? -29.904 11.960 5.747 1.00 76.81 220 THR A O 1
ATOM 1719 N N . HIS A 1 221 ? -28.679 11.054 4.103 1.00 74.12 221 HIS A N 1
ATOM 1720 C CA . HIS A 1 221 ? -29.756 10.927 3.132 1.00 74.12 221 HIS A CA 1
ATOM 1721 C C . HIS A 1 221 ? -30.249 9.485 3.004 1.00 74.12 221 HIS A C 1
ATOM 1723 O O . HIS A 1 221 ? -31.397 9.260 2.623 1.00 74.12 221 HIS A O 1
ATOM 1729 N N . ILE A 1 222 ? -29.397 8.509 3.328 1.00 75.56 222 ILE A N 1
ATOM 1730 C CA . ILE A 1 222 ? -29.673 7.091 3.111 1.00 75.56 222 ILE A CA 1
ATOM 1731 C C . ILE A 1 222 ? -29.431 6.325 4.396 1.00 75.56 222 ILE A C 1
ATOM 1733 O O . ILE A 1 222 ? -28.318 6.250 4.919 1.00 75.56 222 ILE A O 1
ATOM 1737 N N . LYS A 1 223 ? -30.518 5.733 4.866 1.00 78.75 223 LYS A N 1
ATOM 1738 C CA . LYS A 1 223 ? -30.574 4.930 6.071 1.00 78.75 223 LYS A CA 1
ATOM 1739 C C . LYS A 1 223 ? -30.596 3.456 5.694 1.00 78.75 223 LYS A C 1
ATOM 1741 O O . LYS A 1 223 ? -31.201 3.086 4.693 1.00 78.75 223 LYS A O 1
ATOM 1746 N N . TRP A 1 224 ? -29.931 2.631 6.496 1.00 83.12 224 TRP A N 1
ATOM 1747 C CA . TRP A 1 224 ? -30.125 1.191 6.417 1.00 83.12 224 TRP A CA 1
ATOM 1748 C C . TRP A 1 224 ? -31.580 0.837 6.765 1.00 83.12 224 TRP A C 1
ATOM 1750 O O . TRP A 1 224 ? -32.167 1.449 7.665 1.00 83.12 224 TRP A O 1
ATOM 1760 N N . ASP A 1 225 ? -32.130 -0.141 6.049 1.00 78.88 225 ASP A N 1
ATOM 1761 C CA . ASP A 1 225 ? -33.448 -0.726 6.282 1.00 78.88 225 ASP A CA 1
ATOM 1762 C C . ASP A 1 225 ? -33.320 -2.264 6.223 1.00 78.88 225 ASP A C 1
ATOM 1764 O O . ASP A 1 225 ? -32.821 -2.801 5.225 1.00 78.88 225 ASP A O 1
ATOM 1768 N N . PRO A 1 226 ? -33.746 -2.998 7.269 1.00 76.31 226 PRO A N 1
ATOM 1769 C CA . PRO A 1 226 ? -33.709 -4.461 7.285 1.00 76.31 226 PRO A CA 1
ATOM 1770 C C . PRO A 1 226 ? -34.569 -5.112 6.194 1.00 76.31 226 PRO A C 1
ATOM 1772 O O . PRO A 1 226 ? -34.257 -6.219 5.751 1.00 76.31 226 PRO A O 1
ATOM 1775 N N . ASN A 1 227 ? -35.644 -4.445 5.768 1.00 73.69 227 ASN A N 1
ATOM 1776 C CA . ASN A 1 227 ? -36.562 -4.927 4.737 1.00 73.69 227 ASN A CA 1
ATOM 1777 C C . ASN A 1 227 ? -36.168 -4.449 3.335 1.00 73.69 227 ASN A C 1
ATOM 1779 O O . ASN A 1 227 ? -36.619 -5.034 2.352 1.00 73.69 227 ASN A O 1
ATOM 1783 N N . ASP A 1 228 ? -35.330 -3.412 3.260 1.00 65.69 228 ASP A N 1
ATOM 1784 C CA . ASP A 1 228 ? -34.935 -2.739 2.025 1.00 65.69 228 ASP A CA 1
ATOM 1785 C C . ASP A 1 228 ? -33.409 -2.687 1.889 1.00 65.69 228 ASP A C 1
ATOM 1787 O O . ASP A 1 228 ? -32.776 -1.630 1.852 1.00 65.69 228 ASP A O 1
ATOM 1791 N N . ASN A 1 229 ? -32.778 -3.863 1.863 1.00 59.47 229 ASN A N 1
ATOM 1792 C CA . ASN A 1 229 ? -31.330 -3.931 1.730 1.00 59.47 229 ASN A CA 1
ATOM 1793 C C . ASN A 1 229 ? -30.900 -3.807 0.254 1.00 59.47 229 ASN A C 1
ATOM 1795 O O . ASN A 1 229 ? -31.574 -4.270 -0.672 1.00 59.47 229 ASN A O 1
ATOM 1799 N N . ILE A 1 230 ? -29.735 -3.193 0.026 1.00 62.41 230 ILE A N 1
ATOM 1800 C CA . ILE A 1 230 ? -29.154 -3.003 -1.316 1.00 62.41 230 ILE A CA 1
ATOM 1801 C C . ILE A 1 230 ? -29.046 -4.318 -2.097 1.00 62.41 230 ILE A C 1
ATOM 1803 O O . ILE A 1 230 ? -29.138 -4.310 -3.320 1.00 62.41 230 ILE A O 1
ATOM 1807 N N . PHE A 1 231 ? -28.888 -5.452 -1.412 1.00 56.94 231 PHE A N 1
ATOM 1808 C CA . PHE A 1 231 ? -28.805 -6.766 -2.046 1.00 56.94 231 PHE A CA 1
ATOM 1809 C C . PHE A 1 231 ? -30.145 -7.219 -2.620 1.00 56.94 231 PHE A C 1
ATOM 1811 O O . PHE A 1 231 ? -30.178 -7.743 -3.729 1.00 56.94 231 PHE A O 1
ATOM 1818 N N . THR A 1 232 ? -31.251 -6.985 -1.909 1.00 54.03 232 THR A N 1
ATOM 1819 C CA . THR A 1 232 ? -32.599 -7.269 -2.408 1.00 54.03 232 THR A CA 1
ATOM 1820 C C . THR A 1 232 ? -32.972 -6.382 -3.584 1.00 54.03 232 THR A C 1
ATOM 1822 O O . THR A 1 232 ? -33.647 -6.871 -4.483 1.00 54.03 232 THR A O 1
ATOM 1825 N N . HIS A 1 233 ? -32.482 -5.139 -3.635 1.00 52.25 233 HIS A N 1
ATOM 1826 C CA . HIS A 1 233 ? -32.642 -4.285 -4.814 1.00 52.25 233 HIS A CA 1
ATOM 1827 C C . HIS A 1 233 ? -31.726 -4.705 -5.973 1.00 52.25 233 HIS A C 1
ATOM 1829 O O . HIS A 1 233 ? -32.216 -4.829 -7.091 1.00 52.25 233 HIS A O 1
ATOM 1835 N N . ARG A 1 234 ? -30.436 -5.006 -5.729 1.00 53.94 234 ARG A N 1
ATOM 1836 C CA . ARG A 1 234 ? -29.482 -5.453 -6.772 1.00 53.94 234 ARG A CA 1
ATOM 1837 C C . ARG A 1 234 ? -29.888 -6.796 -7.390 1.00 53.94 234 ARG A C 1
ATOM 1839 O O . ARG A 1 234 ? -29.579 -7.047 -8.544 1.00 53.94 234 ARG A O 1
ATOM 1846 N N . ALA A 1 235 ? -30.557 -7.663 -6.630 1.00 48.62 235 ALA A N 1
ATOM 1847 C CA . ALA A 1 235 ? -31.006 -8.972 -7.104 1.00 48.62 235 ALA A CA 1
ATOM 1848 C C . ALA A 1 235 ? -32.390 -8.960 -7.781 1.00 48.62 235 ALA A C 1
ATOM 1850 O O . ALA A 1 235 ? -32.753 -9.959 -8.398 1.00 48.62 235 ALA A O 1
ATOM 1851 N N . LYS A 1 236 ? -33.185 -7.889 -7.626 1.00 47.94 236 LYS A N 1
ATOM 1852 C CA . LYS A 1 236 ? -34.557 -7.803 -8.167 1.00 47.94 236 LYS A CA 1
ATOM 1853 C C . LYS A 1 236 ? -34.734 -6.776 -9.281 1.00 47.94 236 LYS A C 1
ATOM 1855 O O . LYS A 1 236 ? -35.641 -6.958 -10.086 1.00 47.94 236 LYS A O 1
ATOM 1860 N N . ASN A 1 237 ? -33.914 -5.728 -9.329 1.00 45.16 237 ASN A N 1
ATOM 1861 C CA . ASN A 1 237 ? -34.028 -4.685 -10.340 1.00 45.16 237 ASN A CA 1
ATOM 1862 C C . ASN A 1 237 ? -32.944 -4.871 -11.399 1.00 45.16 237 ASN A C 1
ATOM 1864 O O . ASN A 1 237 ? -31.773 -4.588 -11.153 1.00 45.16 237 ASN A O 1
ATOM 1868 N N . ASP A 1 238 ? -33.360 -5.300 -12.587 1.00 45.66 238 ASP A N 1
ATOM 1869 C CA . ASP A 1 238 ? -32.568 -5.113 -13.793 1.00 45.66 238 ASP A CA 1
ATOM 1870 C C . ASP A 1 238 ? -32.427 -3.594 -14.052 1.00 45.66 238 ASP A C 1
ATOM 1872 O O . ASP A 1 238 ? -33.373 -2.920 -14.455 1.00 45.66 238 ASP A O 1
ATOM 1876 N N . THR A 1 239 ? -31.212 -3.066 -13.855 1.00 49.47 239 THR A N 1
ATOM 1877 C CA . THR A 1 239 ? -30.516 -2.145 -14.790 1.00 49.47 239 THR A CA 1
ATOM 1878 C C . THR A 1 239 ? -30.483 -0.601 -14.652 1.00 49.47 239 THR A C 1
ATOM 1880 O O . THR A 1 239 ? -29.874 -0.002 -15.534 1.00 49.47 239 THR A O 1
ATOM 1883 N N . ALA A 1 240 ? -30.956 0.108 -13.607 1.00 47.56 240 ALA A N 1
ATOM 1884 C CA . ALA A 1 240 ? -30.694 1.579 -13.583 1.00 47.56 240 ALA A CA 1
ATOM 1885 C C . ALA A 1 240 ? -30.575 2.313 -12.228 1.00 47.56 240 ALA A C 1
ATOM 1887 O O . ALA A 1 240 ? -29.613 3.050 -12.006 1.00 47.56 240 ALA A O 1
ATOM 1888 N N . ASP A 1 241 ? -31.525 2.159 -11.302 1.00 48.56 241 ASP A N 1
ATOM 1889 C CA . ASP A 1 241 ? -31.673 3.154 -10.216 1.00 48.56 241 ASP A CA 1
ATOM 1890 C C . ASP A 1 241 ? -30.659 3.035 -9.061 1.00 48.56 241 ASP A C 1
ATOM 1892 O O . ASP A 1 241 ? -30.374 4.009 -8.360 1.00 48.56 241 ASP A O 1
ATOM 1896 N N . LEU A 1 242 ? -30.087 1.848 -8.851 1.00 51.06 242 LEU A N 1
ATOM 1897 C CA . LEU A 1 242 ? -29.111 1.596 -7.782 1.00 51.06 242 LEU A CA 1
ATOM 1898 C C . LEU A 1 242 ? -27.694 2.039 -8.125 1.00 51.06 242 LEU A C 1
ATOM 1900 O O . LEU A 1 242 ? -26.863 2.169 -7.232 1.00 51.06 242 LEU A O 1
ATOM 1904 N N . GLU A 1 243 ? -27.380 2.214 -9.397 1.00 52.91 243 GLU A N 1
ATOM 1905 C CA . GLU A 1 243 ? -26.000 2.425 -9.809 1.00 52.91 243 GLU A CA 1
ATOM 1906 C C . GLU A 1 243 ? -25.627 3.919 -9.671 1.00 52.91 243 GLU A C 1
ATOM 1908 O O . GLU A 1 243 ? -24.581 4.269 -9.110 1.00 52.91 243 GLU A O 1
ATOM 1913 N N . ASN A 1 244 ? -26.575 4.816 -9.982 1.00 53.97 244 ASN A N 1
ATOM 1914 C CA . ASN A 1 244 ? -26.480 6.258 -9.716 1.00 53.97 244 ASN A CA 1
ATOM 1915 C C . ASN A 1 244 ? -26.330 6.586 -8.215 1.00 53.97 244 ASN A C 1
ATOM 1917 O O . ASN A 1 244 ? -25.770 7.625 -7.841 1.00 53.97 244 ASN A O 1
ATOM 1921 N N . LEU A 1 245 ? -26.791 5.679 -7.348 1.00 56.25 245 LEU A N 1
ATOM 1922 C CA . LEU A 1 245 ? -26.737 5.771 -5.891 1.00 56.25 245 LEU A CA 1
ATOM 1923 C C . LEU A 1 245 ? -25.287 5.784 -5.375 1.00 56.25 245 LEU A C 1
ATOM 1925 O O . LEU A 1 245 ? -24.932 6.631 -4.558 1.00 56.25 245 LEU A O 1
ATOM 1929 N N . VAL A 1 246 ? -24.422 4.887 -5.862 1.00 57.12 246 VAL A N 1
ATOM 1930 C CA . VAL A 1 246 ? -23.041 4.742 -5.356 1.00 57.12 246 VAL A CA 1
ATOM 1931 C C . VAL A 1 246 ? -22.219 6.005 -5.625 1.00 57.12 246 VAL A C 1
ATOM 1933 O O . VAL A 1 246 ? -21.475 6.462 -4.751 1.00 57.12 246 VAL A O 1
ATOM 1936 N N . PHE A 1 247 ? -22.395 6.616 -6.800 1.00 57.94 247 PHE A N 1
ATOM 1937 C CA . PHE A 1 247 ? -21.749 7.880 -7.159 1.00 57.94 247 PHE A CA 1
ATOM 1938 C C . PHE A 1 247 ? -22.282 9.066 -6.360 1.00 57.94 247 PHE A C 1
ATOM 1940 O O . PHE A 1 247 ? -21.497 9.830 -5.801 1.00 57.94 247 PHE A O 1
ATOM 1947 N N . ALA A 1 248 ? -23.605 9.201 -6.258 1.00 57.19 248 ALA A N 1
ATOM 1948 C CA . ALA A 1 248 ? -24.235 10.268 -5.484 1.00 57.19 248 ALA A CA 1
ATOM 1949 C C . ALA A 1 248 ? -23.836 10.225 -3.994 1.00 57.19 248 ALA A C 1
ATOM 1951 O O . ALA A 1 248 ? -23.683 11.261 -3.347 1.00 57.19 248 ALA A O 1
ATOM 1952 N N . ILE A 1 249 ? -23.601 9.027 -3.453 1.00 61.66 249 ILE A N 1
ATOM 1953 C CA . ILE A 1 249 ? -23.197 8.841 -2.056 1.00 61.66 249 ILE A CA 1
ATOM 1954 C C . ILE A 1 249 ? -21.732 9.194 -1.808 1.00 61.66 249 ILE A C 1
ATOM 1956 O O . ILE A 1 249 ? -21.396 9.654 -0.714 1.00 61.66 249 ILE A O 1
ATOM 1960 N N . LYS A 1 250 ? -20.838 9.003 -2.785 1.00 65.25 250 LYS A N 1
ATOM 1961 C CA . LYS A 1 250 ? -19.430 9.400 -2.621 1.00 65.25 250 LYS A CA 1
ATOM 1962 C C . LYS A 1 250 ? -19.292 10.886 -2.329 1.00 65.25 250 LYS A C 1
ATOM 1964 O O . LYS A 1 250 ? -18.522 11.247 -1.444 1.00 65.25 250 LYS A O 1
ATOM 1969 N N . GLU A 1 251 ? -20.064 11.714 -3.022 1.00 59.00 251 GLU A N 1
ATOM 1970 C CA . GLU A 1 251 ? -20.013 13.171 -2.883 1.00 59.00 251 GLU A CA 1
ATOM 1971 C C . GLU A 1 251 ? -20.615 13.666 -1.563 1.00 59.00 251 GLU A C 1
ATOM 1973 O O . GLU A 1 251 ? -20.140 14.650 -1.000 1.00 59.00 251 GLU A O 1
ATOM 1978 N N . SER A 1 252 ? -21.629 12.977 -1.028 1.00 60.69 252 SER A N 1
ATOM 1979 C CA . SER A 1 252 ? -22.312 13.395 0.205 1.00 60.69 252 SER A CA 1
ATOM 1980 C C . SER A 1 252 ? -21.687 12.828 1.487 1.00 60.69 252 SER A C 1
ATOM 1982 O O . SER A 1 252 ? -22.162 13.110 2.588 1.00 60.69 252 SER A O 1
ATOM 1984 N N . ASN A 1 253 ? -20.680 11.962 1.372 1.00 66.12 253 ASN A N 1
ATOM 1985 C CA . ASN A 1 253 ? -20.107 11.249 2.504 1.00 66.12 253 ASN A CA 1
ATOM 1986 C C . ASN A 1 253 ? -19.085 12.119 3.251 1.00 66.12 253 ASN A C 1
ATOM 1988 O O . ASN A 1 253 ? -18.024 12.443 2.727 1.00 66.12 253 ASN A O 1
ATOM 1992 N N . GLU A 1 254 ? -19.352 12.398 4.527 1.00 73.00 254 GLU A N 1
ATOM 1993 C CA . GLU A 1 254 ? -18.432 13.126 5.412 1.00 73.00 254 GLU A CA 1
ATOM 1994 C C . GLU A 1 254 ? -17.042 12.465 5.478 1.00 73.00 254 GLU A C 1
ATOM 1996 O O . GLU A 1 254 ? -16.921 11.247 5.388 1.00 73.00 254 GLU A O 1
ATOM 2001 N N . PHE A 1 255 ? -15.956 13.217 5.664 1.00 83.88 255 PHE A N 1
ATOM 2002 C CA . PHE A 1 255 ? -14.633 12.604 5.825 1.00 83.88 255 PHE A CA 1
ATOM 2003 C C . PHE A 1 255 ? -14.593 11.650 7.028 1.00 83.88 255 PHE A C 1
ATOM 2005 O O . PHE A 1 255 ? -15.037 11.990 8.121 1.00 83.88 255 PHE A O 1
ATOM 2012 N N . THR A 1 256 ? -14.004 10.461 6.846 1.00 86.00 256 THR A N 1
ATOM 2013 C CA . THR A 1 256 ? -13.984 9.399 7.871 1.00 86.00 256 THR A CA 1
ATOM 2014 C C . THR A 1 256 ? -13.435 9.872 9.215 1.00 86.00 256 THR A C 1
ATOM 2016 O O . THR A 1 256 ? -13.960 9.483 10.250 1.00 86.00 256 THR A O 1
ATOM 2019 N N . PHE A 1 257 ? -12.401 10.719 9.213 1.00 91.31 257 PHE A N 1
ATOM 2020 C CA . PHE A 1 257 ? -11.864 11.293 10.446 1.00 91.31 257 PHE A CA 1
ATOM 2021 C C . PHE A 1 257 ? -12.918 12.119 11.201 1.00 91.31 257 PHE A C 1
ATOM 2023 O O . PHE A 1 257 ? -13.149 11.858 12.378 1.00 91.31 257 PHE A O 1
ATOM 2030 N N . ASN A 1 258 ? -13.587 13.055 10.516 1.00 92.62 258 ASN A N 1
ATOM 2031 C CA . ASN A 1 258 ? -14.592 13.936 11.119 1.00 92.62 258 ASN A CA 1
ATOM 2032 C C . ASN A 1 258 ? -15.762 13.127 11.678 1.00 92.62 258 ASN A C 1
ATOM 2034 O O . ASN A 1 258 ? -16.123 13.308 12.835 1.00 92.62 258 ASN A O 1
ATOM 2038 N N . TYR A 1 259 ? -16.266 12.164 10.900 1.00 93.69 259 TYR A N 1
ATOM 2039 C CA . TYR A 1 259 ? -17.337 11.278 11.347 1.00 93.69 259 TYR A CA 1
ATOM 2040 C C . TYR A 1 259 ? -16.953 10.529 12.630 1.00 93.69 259 TYR A C 1
ATOM 2042 O O . TYR A 1 259 ? -17.713 10.507 13.596 1.00 93.69 259 TYR A O 1
ATOM 2050 N N . LYS A 1 260 ? -15.743 9.947 12.672 1.00 96.25 260 LYS A N 1
ATOM 2051 C CA . LYS A 1 260 ? -15.270 9.230 13.862 1.00 96.25 260 LYS A CA 1
ATOM 2052 C C . LYS A 1 260 ? -15.200 10.148 15.085 1.00 96.25 260 LYS A C 1
ATOM 2054 O O . LYS A 1 260 ? -15.619 9.732 16.161 1.00 96.25 260 LYS A O 1
ATOM 2059 N N . MET A 1 261 ? -14.694 11.373 14.933 1.00 97.31 261 MET A N 1
ATOM 2060 C CA . MET A 1 261 ? -14.616 12.319 16.052 1.00 97.31 261 MET A CA 1
ATOM 2061 C C . MET A 1 261 ? -16.004 12.782 16.498 1.00 97.31 261 MET A C 1
ATOM 2063 O O . MET A 1 261 ? -16.273 12.755 17.690 1.00 97.31 261 MET A O 1
ATOM 2067 N N . ALA A 1 262 ? -16.929 13.055 15.573 1.00 95.81 262 ALA A N 1
ATOM 2068 C CA . ALA A 1 262 ? -18.307 13.424 15.905 1.00 95.81 262 ALA A CA 1
ATOM 2069 C C . ALA A 1 262 ? -19.045 12.329 16.701 1.00 95.81 262 ALA A C 1
ATOM 2071 O O . ALA A 1 262 ? -19.793 12.626 17.635 1.00 95.81 262 ALA A O 1
ATOM 2072 N N . VAL A 1 263 ? -18.817 11.052 16.370 1.00 96.94 263 VAL A N 1
ATOM 2073 C CA . VAL A 1 263 ? -19.345 9.919 17.148 1.00 96.94 263 VAL A CA 1
ATOM 2074 C C . VAL A 1 263 ? -18.751 9.901 18.559 1.00 96.94 263 VAL A C 1
ATOM 2076 O O . VAL A 1 263 ? -19.493 9.746 19.530 1.00 96.94 263 VAL A O 1
ATOM 2079 N N . ILE A 1 264 ? -17.434 10.079 18.692 1.00 98.19 264 ILE A N 1
ATOM 2080 C CA . ILE A 1 264 ? -16.761 10.094 20.000 1.00 98.19 264 ILE A CA 1
ATOM 2081 C C . ILE A 1 264 ? -17.228 11.278 20.845 1.00 98.19 264 ILE A C 1
ATOM 2083 O O . ILE A 1 264 ? -17.547 11.087 22.015 1.00 98.19 264 ILE A O 1
ATOM 2087 N N . ASP A 1 265 ? -17.345 12.465 20.255 1.00 98.00 265 ASP A N 1
ATOM 2088 C CA . ASP A 1 265 ? -17.853 13.663 20.920 1.00 98.00 265 ASP A CA 1
ATOM 2089 C C . ASP A 1 265 ? -19.268 13.428 21.453 1.00 98.00 265 ASP A C 1
ATOM 2091 O O . ASP A 1 265 ? -19.569 13.724 22.612 1.00 98.00 265 ASP A O 1
ATOM 2095 N N . TYR A 1 266 ? -20.129 12.809 20.639 1.00 97.62 266 TYR A N 1
ATOM 2096 C CA . TYR A 1 266 ? -21.481 12.462 21.057 1.00 97.62 266 TYR A CA 1
ATOM 2097 C C . TYR A 1 266 ? -21.476 11.465 22.223 1.00 97.62 266 TYR A C 1
ATOM 2099 O O . TYR A 1 266 ? -22.160 11.700 23.221 1.00 97.62 266 TYR A O 1
ATOM 2107 N N . ILE A 1 267 ? -20.668 10.400 22.159 1.00 97.94 267 ILE A N 1
ATOM 2108 C CA . ILE A 1 267 ? -20.523 9.434 23.260 1.00 97.94 267 ILE A CA 1
ATOM 2109 C C . ILE A 1 267 ? -20.044 10.144 24.534 1.00 97.94 267 ILE A C 1
ATOM 2111 O O . ILE A 1 267 ? -20.671 10.009 25.582 1.00 97.94 267 ILE A O 1
ATOM 2115 N N . LEU A 1 268 ? -18.981 10.947 24.464 1.00 97.81 268 LEU A N 1
ATOM 2116 C CA . LEU A 1 268 ? -18.443 11.659 25.628 1.00 97.81 268 LEU A CA 1
ATOM 2117 C C . LEU A 1 268 ? -19.425 12.702 26.184 1.00 97.81 268 LEU A C 1
ATOM 2119 O O . LEU A 1 268 ? -19.417 12.959 27.388 1.00 97.81 268 LEU A O 1
ATOM 2123 N N . SER A 1 269 ? -20.307 13.266 25.356 1.00 96.56 269 SER A N 1
ATOM 2124 C CA . SER A 1 269 ? -21.371 14.162 25.829 1.00 96.56 269 SER A CA 1
ATOM 2125 C C . SER A 1 269 ? -22.458 13.433 26.629 1.00 96.56 269 SER A C 1
ATOM 2127 O O . SER A 1 269 ? -23.051 14.019 27.532 1.00 96.56 269 SER A O 1
ATOM 2129 N N . LYS A 1 270 ? -22.708 12.151 26.326 1.00 96.00 270 LYS A N 1
ATOM 2130 C CA . LYS A 1 270 ? -23.750 11.339 26.972 1.00 96.00 270 LYS A CA 1
ATOM 2131 C C . LYS A 1 270 ? -23.230 10.551 28.174 1.00 96.00 270 LYS A C 1
ATOM 2133 O O . LYS A 1 270 ? -23.952 10.377 29.149 1.00 96.00 270 LYS A O 1
ATOM 2138 N N . PHE A 1 271 ? -21.973 10.116 28.135 1.00 96.31 271 PHE A N 1
ATOM 2139 C CA . PHE A 1 271 ? -21.325 9.359 29.205 1.00 96.31 271 PHE A CA 1
ATOM 2140 C C . PHE A 1 271 ? -20.341 10.246 29.979 1.00 96.31 271 PHE A C 1
ATOM 2142 O O . PHE A 1 271 ? -19.122 10.218 29.772 1.00 96.31 271 PHE A O 1
ATOM 2149 N N . LEU A 1 272 ? -20.879 11.041 30.908 1.00 96.19 272 LEU A N 1
ATOM 2150 C CA . LEU A 1 272 ? -20.109 12.024 31.681 1.00 96.19 272 LEU A CA 1
ATOM 2151 C C . LEU A 1 272 ? -19.021 11.396 32.570 1.00 96.19 272 LEU A C 1
ATOM 2153 O O . LEU A 1 272 ? -17.993 12.020 32.814 1.00 96.19 272 LEU A O 1
ATOM 2157 N N . ASN A 1 273 ? -19.202 10.140 32.986 1.00 97.12 273 ASN A N 1
ATOM 2158 C CA . ASN A 1 273 ? -18.272 9.427 33.868 1.00 97.12 273 ASN A CA 1
ATOM 2159 C C . ASN A 1 273 ? -17.047 8.834 33.150 1.00 97.12 273 ASN A C 1
ATOM 2161 O O . ASN A 1 273 ? -16.105 8.377 33.811 1.00 97.12 273 ASN A O 1
ATOM 2165 N N . ILE A 1 274 ? -17.019 8.857 31.811 1.00 98.38 274 ILE A N 1
ATOM 2166 C CA . ILE A 1 274 ? -15.858 8.404 31.043 1.00 98.38 274 ILE A CA 1
ATOM 2167 C C . ILE A 1 274 ? -14.689 9.353 31.291 1.00 98.38 274 ILE A C 1
ATOM 2169 O O . ILE A 1 274 ? -14.776 10.552 31.033 1.00 98.38 274 ILE A O 1
ATOM 2173 N N . ASN A 1 275 ? -13.596 8.780 31.787 1.00 98.25 275 ASN A N 1
ATOM 2174 C CA . ASN A 1 275 ? -12.354 9.458 32.138 1.00 98.25 275 ASN A CA 1
ATOM 2175 C C . ASN A 1 275 ? -11.161 8.977 31.304 1.00 98.25 275 ASN A C 1
ATOM 2177 O O . ASN A 1 275 ? -10.109 9.605 31.352 1.00 98.25 275 ASN A O 1
ATOM 2181 N N . TYR A 1 276 ? -11.300 7.871 30.575 1.00 98.69 276 TYR A N 1
ATOM 2182 C CA . TYR A 1 276 ? -10.218 7.295 29.786 1.00 98.69 276 TYR A CA 1
ATOM 2183 C C . TYR A 1 276 ? -10.731 6.897 28.408 1.00 98.69 276 TYR A C 1
ATOM 2185 O O . TYR A 1 276 ? -11.772 6.241 28.316 1.00 98.69 276 TYR A O 1
ATOM 2193 N N . VAL A 1 277 ? -9.997 7.257 27.358 1.00 98.75 277 VAL A N 1
ATOM 2194 C CA . VAL A 1 277 ? -10.328 6.902 25.972 1.00 98.75 277 VAL A CA 1
ATOM 2195 C C . VAL A 1 277 ? -9.165 6.134 25.356 1.00 98.75 277 VAL A C 1
ATOM 2197 O O . VAL A 1 277 ? -8.052 6.647 25.281 1.00 98.75 277 VAL A O 1
ATOM 2200 N N . TYR A 1 278 ? -9.427 4.919 24.883 1.00 98.75 278 TYR A N 1
ATOM 2201 C CA . TYR A 1 278 ? -8.451 4.096 24.172 1.00 98.75 278 TYR A CA 1
ATOM 2202 C C . TYR A 1 278 ? -8.967 3.780 22.781 1.00 98.75 278 TYR A C 1
ATOM 2204 O O . TYR A 1 278 ? -10.116 3.365 22.620 1.00 98.75 278 TYR A O 1
ATOM 2212 N N . MET A 1 279 ? -8.121 3.976 21.776 1.00 98.50 279 MET A N 1
ATOM 2213 C CA . MET A 1 279 ? -8.489 3.758 20.383 1.00 98.50 279 MET A CA 1
ATOM 2214 C C . MET A 1 279 ? -7.458 2.913 19.652 1.00 98.50 279 MET A C 1
ATOM 2216 O O . MET A 1 279 ? -6.263 3.011 19.917 1.00 98.50 279 MET A O 1
ATOM 2220 N N . TRP A 1 280 ? -7.920 2.134 18.682 1.00 98.31 280 TRP A N 1
ATOM 2221 C CA . TRP A 1 280 ? -7.082 1.346 17.787 1.00 98.31 280 TRP A CA 1
ATOM 2222 C C . TRP A 1 280 ? -7.474 1.638 16.337 1.00 98.31 280 TRP A C 1
ATOM 2224 O O . TRP A 1 280 ? -8.639 1.473 15.982 1.00 98.31 280 TRP A O 1
ATOM 2234 N N . ASP A 1 281 ? -6.517 2.064 15.508 1.00 96.12 281 ASP A N 1
ATOM 2235 C CA . ASP A 1 281 ? -6.701 2.347 14.070 1.00 96.12 281 ASP A CA 1
ATOM 2236 C C . ASP A 1 281 ? -5.403 2.004 13.313 1.00 96.12 281 ASP A C 1
ATOM 2238 O O . ASP A 1 281 ? -4.312 2.051 13.889 1.00 96.12 281 ASP A O 1
ATOM 2242 N N . ASP A 1 282 ? -5.497 1.628 12.038 1.00 92.50 282 ASP A N 1
ATOM 2243 C CA . ASP A 1 282 ? -4.357 1.190 11.229 1.00 92.50 282 ASP A CA 1
ATOM 2244 C C . ASP A 1 282 ? -3.632 2.355 10.537 1.00 92.50 282 ASP A C 1
ATOM 2246 O O . ASP A 1 282 ? -2.457 2.268 10.161 1.00 92.50 282 ASP A O 1
ATOM 2250 N N . ARG A 1 283 ? -4.322 3.487 10.372 1.00 86.44 283 ARG A N 1
ATOM 2251 C CA . ARG A 1 283 ? -3.826 4.617 9.587 1.00 86.44 283 ARG A CA 1
ATOM 2252 C C . ARG A 1 283 ? -3.036 5.558 10.485 1.00 86.44 283 ARG A C 1
ATOM 2254 O O . ARG A 1 283 ? -3.609 6.327 11.253 1.00 86.44 283 ARG A O 1
ATOM 2261 N N . GLN A 1 284 ? -1.711 5.589 10.319 1.00 85.56 284 GLN A N 1
ATOM 2262 C CA . GLN A 1 284 ? -0.815 6.457 11.102 1.00 85.56 284 GLN A CA 1
ATOM 2263 C C . GLN A 1 284 ? -1.270 7.927 11.115 1.00 85.56 284 GLN A C 1
ATOM 2265 O O . GLN A 1 284 ? -1.319 8.557 12.169 1.00 85.56 284 GLN A O 1
ATOM 2270 N N . ASN A 1 285 ? -1.652 8.463 9.951 1.00 81.62 285 ASN A N 1
ATOM 2271 C CA . ASN A 1 285 ? -2.132 9.842 9.839 1.00 81.62 285 ASN A CA 1
ATOM 2272 C C . ASN A 1 285 ? -3.435 10.078 10.615 1.00 81.62 285 ASN A C 1
ATOM 2274 O O . ASN A 1 285 ? -3.640 11.177 11.123 1.00 81.62 285 ASN A O 1
ATOM 2278 N N . HIS A 1 286 ? -4.315 9.076 10.711 1.00 89.94 286 HIS A N 1
ATOM 2279 C CA . HIS A 1 286 ? -5.503 9.166 11.556 1.00 89.94 286 HIS A CA 1
ATOM 2280 C C . HIS A 1 286 ? -5.119 9.088 13.028 1.00 89.94 286 HIS A C 1
ATOM 2282 O O . HIS A 1 286 ? -5.537 9.955 13.781 1.00 89.94 286 HIS A O 1
ATOM 2288 N N . CYS A 1 287 ? -4.269 8.135 13.419 1.00 92.31 287 CYS A N 1
ATOM 2289 C CA . CYS A 1 287 ? -3.850 7.961 14.809 1.00 92.31 287 CYS A CA 1
ATOM 2290 C C . CYS A 1 287 ? -3.265 9.249 15.401 1.00 92.31 287 CYS A C 1
ATOM 2292 O O . CYS A 1 287 ? -3.700 9.696 16.457 1.00 92.31 287 CYS A O 1
ATOM 2294 N N . VAL A 1 288 ? -2.341 9.894 14.677 1.00 88.81 288 VAL A N 1
ATOM 2295 C CA . VAL A 1 288 ? -1.720 11.161 15.104 1.00 88.81 288 VAL A CA 1
ATOM 2296 C C . VAL A 1 288 ? -2.759 12.276 15.237 1.00 88.81 288 VAL A C 1
ATOM 2298 O O . VAL A 1 288 ? -2.751 13.010 16.223 1.00 88.81 288 VAL A O 1
ATOM 2301 N N . LYS A 1 289 ? -3.669 12.407 14.263 1.00 93.06 289 LYS A N 1
ATOM 2302 C CA . LYS A 1 289 ? -4.721 13.434 14.301 1.00 93.06 289 LYS A CA 1
ATOM 2303 C C . LYS A 1 289 ? -5.736 13.186 15.418 1.00 93.06 289 LYS A C 1
ATOM 2305 O O . LYS A 1 289 ? -6.155 14.145 16.051 1.00 93.06 289 LYS A O 1
ATOM 2310 N N . MET A 1 290 ? -6.118 11.932 15.659 1.00 97.12 290 MET A N 1
ATOM 2311 C CA . MET A 1 290 ? -7.076 11.548 16.701 1.00 97.12 290 MET A CA 1
ATOM 2312 C C . MET A 1 290 ? -6.484 11.771 18.089 1.00 97.12 290 MET A C 1
ATOM 2314 O O . MET A 1 290 ? -7.148 12.371 18.923 1.00 97.12 290 MET A O 1
ATOM 2318 N N . GLN A 1 291 ? -5.228 11.363 18.310 1.00 98.25 291 GLN A N 1
ATOM 2319 C CA . GLN A 1 291 ? -4.524 11.610 19.570 1.00 98.25 291 GLN A CA 1
ATOM 2320 C C . GLN A 1 291 ? -4.486 13.108 19.871 1.00 98.25 291 GLN A C 1
ATOM 2322 O O . GLN A 1 291 ? -4.949 13.542 20.918 1.00 98.25 291 GLN A O 1
ATOM 2327 N N . LYS A 1 292 ? -4.024 13.905 18.898 1.00 97.56 292 LYS A N 1
ATOM 2328 C CA . LYS A 1 292 ? -3.978 15.362 19.024 1.00 97.56 292 LYS A CA 1
ATOM 2329 C C . LYS A 1 292 ? -5.357 15.952 19.343 1.00 97.56 292 LYS A C 1
ATOM 2331 O O . LYS A 1 292 ? -5.471 16.766 20.250 1.00 97.56 292 LYS A O 1
ATOM 2336 N N . TYR A 1 293 ? -6.393 15.529 18.617 1.00 98.25 293 TYR A N 1
ATOM 2337 C CA . TYR A 1 293 ? -7.759 16.007 18.827 1.00 98.25 293 TYR A CA 1
ATOM 2338 C C . TYR A 1 293 ? -8.259 15.713 20.247 1.00 98.25 293 TYR A C 1
ATOM 2340 O O . TYR A 1 293 ? -8.746 16.622 20.917 1.00 98.25 293 TYR A O 1
ATOM 2348 N N . LEU A 1 294 ? -8.104 14.470 20.716 1.00 98.50 294 LEU A N 1
ATOM 2349 C CA . LEU A 1 294 ? -8.538 14.049 22.049 1.00 98.50 294 LEU A CA 1
ATOM 2350 C C . LEU A 1 294 ? -7.780 14.780 23.159 1.00 98.50 294 LEU A C 1
ATOM 2352 O O . LEU A 1 294 ? -8.392 15.206 24.142 1.00 98.50 294 LEU A O 1
ATOM 2356 N N . ASP A 1 295 ? -6.473 14.968 22.988 1.00 98.44 295 ASP A N 1
ATOM 2357 C CA . ASP A 1 295 ? -5.656 15.675 23.964 1.00 98.44 295 ASP A CA 1
ATOM 2358 C C . ASP A 1 295 ? -6.073 17.146 24.070 1.00 98.44 295 ASP A C 1
ATOM 2360 O O . ASP A 1 295 ? -6.348 17.627 25.168 1.00 98.44 295 ASP A O 1
ATOM 2364 N N . GLU A 1 296 ? -6.207 17.840 22.937 1.00 98.12 296 GLU A N 1
ATOM 2365 C CA . GLU A 1 296 ? -6.560 19.264 22.894 1.00 98.12 296 GLU A CA 1
ATOM 2366 C C . GLU A 1 296 ? -7.986 19.541 23.399 1.00 98.12 296 GLU A C 1
ATOM 2368 O O . GLU A 1 296 ? -8.199 20.509 24.129 1.00 98.12 296 GLU A O 1
ATOM 2373 N N . HIS A 1 297 ? -8.965 18.698 23.050 1.00 98.06 297 HIS A N 1
ATOM 2374 C CA . HIS A 1 297 ? -10.377 18.966 23.358 1.00 98.06 297 HIS A CA 1
ATOM 2375 C C . HIS A 1 297 ? -10.823 18.401 24.711 1.00 98.06 297 HIS A C 1
ATOM 2377 O O . HIS A 1 297 ? -11.704 18.981 25.351 1.00 98.06 297 HIS A O 1
ATOM 2383 N N . TYR A 1 298 ? -10.225 17.295 25.171 1.00 98.25 298 TYR A N 1
ATOM 2384 C CA . TYR A 1 298 ? -10.718 16.563 26.340 1.00 98.25 298 TYR A CA 1
ATOM 2385 C C . TYR A 1 298 ? -9.698 16.395 27.465 1.00 98.25 298 TYR A C 1
ATOM 2387 O O . TYR A 1 298 ? -10.087 16.491 28.630 1.00 98.25 298 TYR A O 1
ATOM 2395 N N . VAL A 1 299 ? -8.419 16.145 27.164 1.00 98.00 299 VAL A N 1
ATOM 2396 C CA . VAL A 1 299 ? -7.394 15.968 28.212 1.00 98.00 299 VAL A CA 1
ATOM 2397 C C . VAL A 1 299 ? -6.958 17.323 28.768 1.00 98.00 299 VAL A C 1
ATOM 2399 O O . VAL A 1 299 ? -7.014 17.542 29.974 1.00 98.00 299 VAL A O 1
ATOM 2402 N N . MET A 1 300 ? -6.600 18.277 27.903 1.00 98.00 300 MET A N 1
ATOM 2403 C CA . MET A 1 300 ? -6.167 19.623 28.307 1.00 98.00 300 MET A CA 1
ATOM 2404 C C . MET A 1 300 ? -7.273 20.418 29.014 1.00 98.00 300 MET A C 1
ATOM 2406 O O . MET A 1 300 ? -6.986 21.266 29.856 1.00 98.00 300 MET A O 1
ATOM 2410 N N . THR A 1 301 ? -8.538 20.124 28.710 1.00 97.56 301 THR A N 1
ATOM 2411 C CA . THR A 1 301 ? -9.709 20.714 29.379 1.00 97.56 301 THR A CA 1
ATOM 2412 C C . THR A 1 301 ? -10.079 19.994 30.681 1.00 97.56 301 THR A C 1
ATOM 2414 O O . THR A 1 301 ? -11.034 20.390 31.346 1.00 97.56 301 THR A O 1
ATOM 2417 N N . ASN A 1 302 ? -9.336 18.944 31.060 1.00 97.56 302 ASN A N 1
ATOM 2418 C CA . ASN A 1 302 ? -9.623 18.036 32.175 1.00 97.56 302 ASN A CA 1
ATOM 2419 C C . ASN A 1 302 ? -11.009 17.368 32.104 1.00 97.56 302 ASN A C 1
ATOM 2421 O O . ASN A 1 302 ? -11.518 16.889 33.120 1.00 97.56 302 ASN A O 1
ATOM 2425 N N . ARG A 1 303 ? -11.640 17.311 30.922 1.00 97.88 303 ARG A N 1
ATOM 2426 C CA . ARG A 1 303 ? -12.894 16.571 30.734 1.00 97.88 303 ARG A CA 1
ATOM 2427 C C . ARG A 1 303 ? -12.655 15.067 30.841 1.00 97.88 303 ARG A C 1
ATOM 2429 O O . ARG A 1 303 ? -13.489 14.376 31.419 1.00 97.88 303 ARG A O 1
ATOM 2436 N N . ILE A 1 304 ? -11.542 14.559 30.317 1.00 98.44 304 ILE A N 1
ATOM 2437 C CA . ILE A 1 304 ? -11.062 13.190 30.553 1.00 98.44 304 ILE A CA 1
ATOM 2438 C C . ILE A 1 304 ? -9.646 13.248 31.134 1.00 98.44 304 ILE A C 1
ATOM 2440 O O . ILE A 1 304 ? -8.943 14.241 30.977 1.00 98.44 304 ILE A O 1
ATOM 2444 N N . LYS A 1 305 ? -9.220 12.185 31.814 1.00 98.25 305 LYS A N 1
ATOM 2445 C CA . LYS A 1 305 ? -7.896 12.098 32.445 1.00 98.25 305 LYS A CA 1
ATOM 2446 C C . LYS A 1 305 ? -6.801 11.695 31.468 1.00 98.25 305 LYS A C 1
ATOM 2448 O O . LYS A 1 305 ? -5.671 12.142 31.605 1.00 98.25 305 LYS A O 1
ATOM 2453 N N . GLU A 1 306 ? -7.123 10.815 30.527 1.00 98.31 306 GLU A N 1
ATOM 2454 C CA . GLU A 1 306 ? -6.148 10.246 29.600 1.00 98.31 306 GLU A CA 1
ATOM 2455 C C . GLU A 1 306 ? -6.825 9.844 28.290 1.00 98.31 306 GLU A C 1
ATOM 2457 O O . GLU A 1 306 ? -7.961 9.353 28.276 1.00 98.31 306 GLU A O 1
ATOM 2462 N N . SER A 1 307 ? -6.086 10.006 27.196 1.00 98.44 307 SER A N 1
ATOM 2463 C CA . SER A 1 307 ? -6.428 9.438 25.901 1.00 98.44 307 SER A CA 1
ATOM 2464 C C . SER A 1 307 ? -5.205 8.751 25.288 1.00 98.44 307 SER A C 1
ATOM 2466 O O . SER A 1 307 ? -4.100 9.292 25.350 1.00 98.44 307 SER A O 1
ATOM 2468 N N . ILE A 1 308 ? -5.374 7.552 24.722 1.00 98.50 308 ILE A N 1
ATOM 2469 C CA . ILE A 1 308 ? -4.309 6.851 23.991 1.00 98.50 308 ILE A CA 1
ATOM 2470 C C . ILE A 1 308 ? -4.863 6.260 22.696 1.00 98.50 308 ILE A C 1
ATOM 2472 O O . ILE A 1 308 ? -5.756 5.411 22.703 1.00 98.50 308 ILE A O 1
ATOM 2476 N N . VAL A 1 309 ? -4.268 6.653 21.573 1.00 98.25 309 VAL A N 1
ATOM 2477 C CA . VAL A 1 309 ? -4.553 6.111 20.246 1.00 98.25 309 VAL A CA 1
ATOM 2478 C C . VAL A 1 309 ? -3.410 5.202 19.812 1.00 98.25 309 VAL A C 1
ATOM 2480 O O . VAL A 1 309 ? -2.324 5.635 19.426 1.00 98.25 309 VAL A O 1
ATOM 2483 N N . TYR A 1 310 ? -3.661 3.900 19.865 1.00 97.44 310 TYR A N 1
ATOM 2484 C CA . TYR A 1 310 ? -2.726 2.873 19.447 1.00 97.44 310 TYR A CA 1
ATOM 2485 C C . TYR A 1 310 ? -2.769 2.705 17.931 1.00 97.44 310 TYR A C 1
ATOM 2487 O O . TYR A 1 310 ? -3.730 2.160 17.381 1.00 97.44 310 TYR A O 1
ATOM 2495 N N . LYS A 1 311 ? -1.673 3.066 17.262 1.00 93.75 311 LYS A N 1
ATOM 2496 C CA . LYS A 1 311 ? -1.477 2.662 15.873 1.00 93.75 311 LYS A CA 1
ATOM 2497 C C . LYS A 1 311 ? -1.355 1.146 15.800 1.00 93.75 311 LYS A C 1
ATOM 2499 O O . LYS A 1 311 ? -0.480 0.541 16.425 1.00 93.75 311 LYS A O 1
ATOM 2504 N N . LYS A 1 312 ? -2.255 0.533 15.043 1.00 91.19 312 LYS A N 1
ATOM 2505 C CA . LYS A 1 312 ? -2.129 -0.847 14.605 1.00 91.19 312 LYS A CA 1
ATOM 2506 C C . LYS A 1 312 ? -1.530 -0.870 13.228 1.00 91.19 312 LYS A C 1
ATOM 2508 O O . LYS A 1 312 ? -1.581 0.081 12.461 1.00 91.19 312 LYS A O 1
ATOM 2513 N N . ASP A 1 313 ? -0.840 -1.948 12.961 1.00 78.88 313 ASP A N 1
ATOM 2514 C CA . ASP A 1 313 ? -0.103 -2.040 11.737 1.00 78.88 313 ASP A CA 1
ATOM 2515 C C . ASP A 1 313 ? -0.903 -2.857 10.726 1.00 78.88 313 ASP A C 1
ATOM 2517 O O . ASP A 1 313 ? -1.404 -3.947 11.023 1.00 78.88 313 ASP A O 1
ATOM 2521 N N . GLN A 1 314 ? -1.013 -2.314 9.520 1.00 78.19 314 GLN A N 1
ATOM 2522 C CA . GLN A 1 314 ? -1.775 -2.914 8.443 1.00 78.19 314 GLN A CA 1
ATOM 2523 C C . GLN A 1 314 ? -1.104 -4.209 7.973 1.00 78.19 314 GLN A C 1
ATOM 2525 O O . GLN A 1 314 ? 0.048 -4.227 7.542 1.00 78.19 314 GLN A O 1
ATOM 2530 N N . ARG A 1 315 ? -1.842 -5.319 8.034 1.00 80.06 315 ARG A N 1
ATOM 2531 C CA . ARG A 1 315 ? -1.453 -6.570 7.380 1.00 80.06 315 ARG A CA 1
ATOM 2532 C C . ARG A 1 315 ? -2.313 -6.759 6.141 1.00 80.06 315 ARG A C 1
ATOM 2534 O O . ARG A 1 315 ? -3.449 -7.219 6.243 1.00 80.06 315 ARG A O 1
ATOM 2541 N N . THR A 1 316 ? -1.750 -6.435 4.984 1.00 77.12 316 THR A N 1
ATOM 2542 C CA . THR A 1 316 ? -2.442 -6.576 3.703 1.00 77.12 316 THR A CA 1
ATOM 2543 C C . THR A 1 316 ? -2.539 -8.045 3.303 1.00 77.12 316 THR A C 1
ATOM 2545 O O . THR A 1 316 ? -1.532 -8.742 3.185 1.00 77.12 316 THR A O 1
ATOM 2548 N N . ILE A 1 317 ? -3.766 -8.520 3.094 1.00 86.00 317 ILE A N 1
ATOM 2549 C CA . ILE A 1 317 ? -4.048 -9.830 2.505 1.00 86.00 317 ILE A CA 1
ATOM 2550 C C . ILE A 1 317 ? -4.849 -9.576 1.234 1.00 86.00 317 ILE A C 1
ATOM 2552 O O . ILE A 1 317 ? -6.027 -9.217 1.309 1.00 86.00 317 ILE A O 1
ATOM 2556 N N . TYR A 1 318 ? -4.200 -9.758 0.088 1.00 89.25 318 TYR A N 1
ATOM 2557 C CA . TYR A 1 318 ? -4.813 -9.561 -1.221 1.00 89.25 318 TYR A CA 1
ATOM 2558 C C . TYR A 1 318 ? -5.895 -10.605 -1.512 1.00 89.25 318 TYR A C 1
ATOM 2560 O O . TYR A 1 318 ? -6.003 -11.640 -0.842 1.00 89.25 318 TYR A O 1
ATOM 2568 N N . MET A 1 319 ? -6.734 -10.283 -2.487 1.00 92.50 319 MET A N 1
ATOM 2569 C CA . MET A 1 319 ? -7.690 -11.215 -3.063 1.00 92.50 319 MET A CA 1
ATOM 2570 C C . MET A 1 319 ? -6.961 -12.178 -4.012 1.00 92.50 319 MET A C 1
ATOM 2572 O O . MET A 1 319 ? -5.826 -11.921 -4.418 1.00 92.50 319 MET A O 1
ATOM 2576 N N . ASP A 1 320 ? -7.587 -13.313 -4.331 1.00 92.44 320 ASP A N 1
ATOM 2577 C CA . ASP A 1 320 ? -7.091 -14.156 -5.420 1.00 92.44 320 ASP A CA 1
ATOM 2578 C C . ASP A 1 320 ? -7.037 -13.332 -6.724 1.00 92.44 320 ASP A C 1
ATOM 2580 O O . ASP A 1 320 ? -8.016 -12.642 -7.018 1.00 92.44 320 ASP A O 1
ATOM 2584 N N . PRO A 1 321 ? -5.941 -13.367 -7.506 1.00 90.31 321 PRO A N 1
ATOM 2585 C CA . PRO A 1 321 ? -5.799 -12.489 -8.663 1.00 90.31 321 PRO A CA 1
ATOM 2586 C C . PRO A 1 321 ? -6.886 -12.633 -9.731 1.00 90.31 321 PRO A C 1
ATOM 2588 O O . PRO A 1 321 ? -7.207 -11.646 -10.394 1.00 90.31 321 PRO A O 1
ATOM 2591 N N . LEU A 1 322 ? -7.452 -13.832 -9.909 1.00 92.06 322 LEU A N 1
ATOM 2592 C CA . LEU A 1 322 ? -8.520 -14.059 -10.884 1.00 92.06 322 LEU A CA 1
ATOM 2593 C C . LEU A 1 322 ? -9.838 -13.478 -10.379 1.00 92.06 322 LEU A C 1
ATOM 2595 O O . LEU A 1 322 ? -10.516 -12.779 -11.127 1.00 92.06 322 LEU A O 1
ATOM 2599 N N . LEU A 1 323 ? -10.158 -13.701 -9.102 1.00 94.69 323 LEU A N 1
ATOM 2600 C CA . LEU A 1 323 ? -11.341 -13.113 -8.468 1.00 94.69 323 LEU A CA 1
ATOM 2601 C C . LEU A 1 323 ? -11.248 -11.587 -8.386 1.00 94.69 323 LEU A C 1
ATOM 2603 O O . LEU A 1 323 ? -12.248 -10.898 -8.550 1.00 94.69 323 LEU A O 1
ATOM 2607 N N . GLU A 1 324 ? -10.053 -11.045 -8.156 1.00 95.00 324 GLU A N 1
ATOM 2608 C CA . GLU A 1 324 ? -9.841 -9.601 -8.146 1.00 95.00 324 GLU A CA 1
ATOM 2609 C C . GLU A 1 324 ? -10.045 -8.994 -9.534 1.00 95.00 324 GLU A C 1
ATOM 2611 O O . GLU A 1 324 ? -10.699 -7.963 -9.663 1.00 95.00 324 GLU A O 1
ATOM 2616 N N . ALA A 1 325 ? -9.513 -9.636 -10.577 1.00 91.62 325 ALA A N 1
ATOM 2617 C CA . ALA A 1 325 ? -9.730 -9.195 -11.948 1.00 91.62 325 ALA A CA 1
ATOM 2618 C C . ALA A 1 325 ? -11.218 -9.245 -12.333 1.00 91.62 325 ALA A C 1
ATOM 2620 O O . ALA A 1 325 ? -11.709 -8.285 -12.917 1.00 91.62 325 ALA A O 1
ATOM 2621 N N . ASP A 1 326 ? -11.920 -10.323 -11.974 1.00 94.12 326 ASP A N 1
ATOM 2622 C CA . ASP A 1 326 ? -13.363 -10.481 -12.191 1.00 94.12 326 ASP A CA 1
ATOM 2623 C C . ASP A 1 326 ? -14.172 -9.382 -11.485 1.00 94.12 326 ASP A C 1
ATOM 2625 O O . ASP A 1 326 ? -14.964 -8.683 -12.118 1.00 94.12 326 ASP A O 1
ATOM 2629 N N . LEU A 1 327 ? -13.886 -9.143 -10.199 1.00 94.00 327 LEU A N 1
ATOM 2630 C CA . LEU A 1 327 ? -14.532 -8.087 -9.425 1.00 94.00 327 LEU A CA 1
ATOM 2631 C C . LEU A 1 327 ? -14.345 -6.718 -10.079 1.00 94.00 327 LEU A C 1
ATOM 2633 O O . LEU A 1 327 ? -15.303 -5.965 -10.230 1.00 94.00 327 LEU A O 1
ATOM 2637 N N . VAL A 1 328 ? -13.107 -6.391 -10.452 1.00 94.44 328 VAL A N 1
ATOM 2638 C CA . VAL A 1 328 ? -12.780 -5.078 -11.009 1.00 94.44 328 VAL A CA 1
ATOM 2639 C C . VAL A 1 328 ? -13.362 -4.886 -12.405 1.00 94.44 328 VAL A C 1
ATOM 2641 O O . VAL A 1 328 ? -13.789 -3.774 -12.703 1.00 94.44 328 VAL A O 1
ATOM 2644 N N . ASN A 1 329 ? -13.436 -5.932 -13.235 1.00 92.25 329 ASN A N 1
ATOM 2645 C CA . ASN A 1 329 ? -14.167 -5.860 -14.504 1.00 92.25 329 ASN A CA 1
ATOM 2646 C C . ASN A 1 329 ? -15.626 -5.461 -14.247 1.00 92.25 329 ASN A C 1
ATOM 2648 O O . ASN A 1 329 ? -16.083 -4.466 -14.796 1.00 92.25 329 ASN A O 1
ATOM 2652 N N . GLY A 1 330 ? -16.304 -6.141 -13.314 1.00 89.94 330 GLY A N 1
ATOM 2653 C CA . GLY A 1 330 ? -17.681 -5.797 -12.951 1.00 89.94 330 GLY A CA 1
ATOM 2654 C C . GLY A 1 330 ? -17.833 -4.371 -12.409 1.00 89.94 330 GLY A C 1
ATOM 2655 O O . GLY A 1 330 ? -18.795 -3.690 -12.743 1.00 89.94 330 GLY A O 1
ATOM 2656 N N . MET A 1 331 ? -16.867 -3.883 -11.621 1.00 90.88 331 MET A N 1
ATOM 2657 C CA . MET A 1 331 ? -16.863 -2.490 -11.147 1.00 90.88 331 MET A CA 1
ATOM 2658 C C . MET A 1 331 ? -16.699 -1.479 -12.291 1.00 90.88 331 MET A C 1
ATOM 2660 O O . MET A 1 331 ? -17.264 -0.391 -12.228 1.00 90.88 331 MET A O 1
ATOM 2664 N N . VAL A 1 332 ? -15.900 -1.801 -13.312 1.00 90.12 332 VAL A N 1
ATOM 2665 C CA . VAL A 1 332 ? -15.713 -0.953 -14.499 1.00 90.12 332 VAL A CA 1
ATOM 2666 C C . VAL A 1 332 ? -16.957 -0.947 -15.374 1.00 90.12 332 VAL A C 1
ATOM 2668 O O . VAL A 1 332 ? -17.351 0.119 -15.842 1.00 90.12 332 VAL A O 1
ATOM 2671 N N . ASP A 1 333 ? -17.585 -2.105 -15.560 1.00 89.25 333 ASP A N 1
ATOM 2672 C CA . ASP A 1 333 ? -18.827 -2.226 -16.320 1.00 89.25 333 ASP A CA 1
ATOM 2673 C C . ASP A 1 333 ? -19.944 -1.405 -15.654 1.00 89.25 333 ASP A C 1
ATOM 2675 O O . ASP A 1 333 ? -20.548 -0.564 -16.315 1.00 89.25 333 ASP A O 1
ATOM 2679 N N . GLU A 1 334 ? -20.124 -1.534 -14.330 1.00 83.94 334 GLU A N 1
ATOM 2680 C CA . GLU A 1 334 ? -21.068 -0.718 -13.542 1.00 83.94 334 GLU A CA 1
ATOM 2681 C C . GLU A 1 334 ? -20.727 0.781 -13.638 1.00 83.94 334 GLU A C 1
ATOM 2683 O O . GLU A 1 334 ? -21.597 1.631 -13.822 1.00 83.94 334 GLU A O 1
ATOM 2688 N N . PHE A 1 335 ? -19.446 1.150 -13.560 1.00 86.62 335 PHE A N 1
ATOM 2689 C CA . PHE A 1 335 ? -19.018 2.545 -13.707 1.00 86.62 335 PHE A CA 1
ATOM 2690 C C . PHE A 1 335 ? -19.366 3.120 -15.089 1.00 86.62 335 PHE A C 1
ATOM 2692 O O . PHE A 1 335 ? -19.852 4.247 -15.183 1.00 86.62 335 PHE A O 1
ATOM 2699 N N . ASN A 1 336 ? -19.128 2.367 -16.162 1.00 88.06 336 ASN A N 1
ATOM 2700 C CA . ASN A 1 336 ? -19.401 2.815 -17.526 1.00 88.06 336 ASN A CA 1
ATOM 2701 C C . ASN A 1 336 ? -20.900 2.876 -17.825 1.00 88.06 336 ASN A C 1
ATOM 2703 O O . ASN A 1 336 ? -21.344 3.852 -18.428 1.00 88.06 336 ASN A O 1
ATOM 2707 N N . HIS A 1 337 ? -21.670 1.887 -17.364 1.00 83.69 337 HIS A N 1
ATOM 2708 C CA . HIS A 1 337 ? -23.132 1.878 -17.474 1.00 83.69 337 HIS A CA 1
ATOM 2709 C C . HIS A 1 337 ? -23.743 3.114 -16.807 1.00 83.69 337 HIS A C 1
ATOM 2711 O O . HIS A 1 337 ? -24.554 3.822 -17.399 1.00 83.69 337 HIS A O 1
ATOM 2717 N N . ASN A 1 338 ? -23.252 3.472 -15.618 1.00 78.00 338 ASN A N 1
ATOM 2718 C CA . ASN A 1 338 ? -23.648 4.703 -14.936 1.00 78.00 338 ASN A CA 1
ATOM 2719 C C . ASN A 1 338 ? -23.387 5.970 -15.745 1.00 78.00 338 ASN A C 1
ATOM 2721 O O . ASN A 1 338 ? -24.188 6.906 -15.716 1.00 78.00 338 ASN A O 1
ATOM 2725 N N . ILE A 1 339 ? -22.251 6.043 -16.433 1.00 80.94 339 ILE A N 1
ATOM 2726 C CA . ILE A 1 339 ? -21.940 7.188 -17.287 1.00 80.94 339 ILE A CA 1
ATOM 2727 C C . ILE A 1 339 ? -22.965 7.279 -18.422 1.00 80.94 339 ILE A C 1
ATOM 2729 O O . ILE A 1 339 ? -23.494 8.361 -18.661 1.00 80.94 339 ILE A O 1
ATOM 2733 N N . GLU A 1 340 ? -23.288 6.157 -19.071 1.00 81.44 340 GLU A N 1
ATOM 2734 C CA . GLU A 1 340 ? -24.278 6.093 -20.157 1.00 81.44 340 GLU A CA 1
ATOM 2735 C C . GLU A 1 340 ? -25.658 6.582 -19.705 1.00 81.44 340 GLU A C 1
ATOM 2737 O O . GLU A 1 340 ? -26.216 7.489 -20.325 1.00 81.44 340 GLU A O 1
ATOM 2742 N N . LEU A 1 341 ? -26.149 6.086 -18.565 1.00 73.69 341 LEU A N 1
ATOM 2743 C CA . LEU A 1 341 ? -27.437 6.505 -18.005 1.00 73.69 341 LEU A CA 1
ATOM 2744 C C . LEU A 1 341 ? -27.495 8.010 -17.707 1.00 73.69 341 LEU A C 1
ATOM 2746 O O . LEU A 1 341 ? -28.528 8.647 -17.924 1.00 73.69 341 LEU A O 1
ATOM 2750 N N . ASN A 1 342 ? -26.399 8.596 -17.209 1.00 69.62 342 ASN A N 1
ATOM 2751 C CA . ASN A 1 342 ? -26.337 10.035 -16.933 1.00 69.62 342 ASN A CA 1
ATOM 2752 C C . ASN A 1 342 ? -26.373 10.876 -18.224 1.00 69.62 342 ASN A C 1
ATOM 2754 O O . ASN A 1 342 ? -26.930 11.976 -18.208 1.00 69.62 342 ASN A O 1
ATOM 2758 N N . PHE A 1 343 ? -25.831 10.370 -19.339 1.00 70.88 343 PHE A N 1
ATOM 2759 C CA . PHE A 1 343 ? -25.939 11.031 -20.643 1.00 70.88 343 PHE A CA 1
ATOM 2760 C C . PHE A 1 343 ? -27.365 10.969 -21.207 1.00 70.88 343 PHE A C 1
ATOM 2762 O O . PHE A 1 343 ? -27.871 11.997 -21.657 1.00 70.88 343 PHE A O 1
ATOM 2769 N N . GLU A 1 344 ? -28.039 9.819 -21.131 1.00 70.94 344 GLU A N 1
ATOM 2770 C CA . GLU A 1 344 ? -29.423 9.663 -21.617 1.00 70.94 344 GLU A CA 1
ATOM 2771 C C . GLU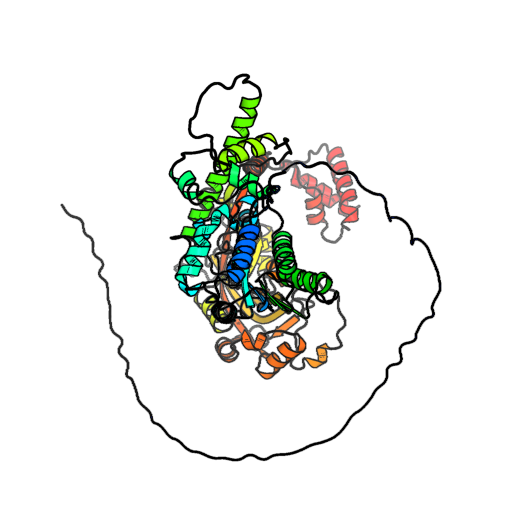 A 1 344 ? -30.401 10.590 -20.880 1.00 70.94 344 GLU A C 1
ATOM 2773 O O . GLU A 1 344 ? -31.147 11.341 -21.509 1.00 70.94 344 GLU A O 1
ATOM 2778 N N . HIS A 1 345 ? -30.320 10.647 -19.546 1.00 65.88 345 HIS A N 1
ATOM 2779 C CA . HIS A 1 345 ? -31.191 11.513 -18.745 1.00 65.88 345 HIS A CA 1
ATOM 2780 C C . HIS A 1 345 ? -30.999 13.001 -19.059 1.00 65.88 345 HIS A C 1
ATOM 2782 O O . HIS A 1 345 ? -31.958 13.767 -18.978 1.00 65.88 345 HIS A O 1
ATOM 2788 N N . SER A 1 346 ? -29.780 13.414 -19.426 1.00 61.22 346 SER A N 1
ATOM 2789 C CA . SER A 1 346 ? -29.506 14.801 -19.812 1.00 61.22 346 SER A CA 1
ATOM 2790 C C . SER A 1 346 ? -30.147 15.184 -21.152 1.00 61.22 346 SER A C 1
ATOM 2792 O O . SER A 1 346 ? -30.574 16.328 -21.305 1.00 61.22 346 SER A O 1
ATOM 2794 N N . ALA A 1 347 ? -30.280 14.234 -22.086 1.00 60.56 347 ALA A N 1
ATOM 2795 C CA . ALA A 1 347 ? -30.892 14.461 -23.394 1.00 60.56 347 ALA A CA 1
ATOM 2796 C C . ALA A 1 347 ? -32.429 14.539 -23.319 1.00 60.56 347 ALA A C 1
ATOM 2798 O O . ALA A 1 347 ? -33.040 15.370 -23.992 1.00 60.56 347 ALA A O 1
ATOM 2799 N N . ASP A 1 348 ? -33.058 13.736 -22.456 1.00 58.88 348 ASP A N 1
ATOM 2800 C CA . ASP A 1 348 ? -34.524 13.679 -22.350 1.00 58.88 348 ASP A CA 1
ATOM 2801 C C . ASP A 1 348 ? -35.130 14.827 -21.526 1.00 58.88 348 ASP A C 1
ATOM 2803 O O . ASP A 1 348 ? -36.270 15.240 -21.770 1.00 58.88 348 ASP A O 1
ATOM 2807 N N . THR A 1 349 ? -34.373 15.416 -20.590 1.00 54.34 349 THR A N 1
ATOM 2808 C CA . THR A 1 349 ? -34.849 16.559 -19.784 1.00 54.34 349 THR A CA 1
ATOM 2809 C C . THR A 1 349 ? -35.136 17.838 -20.578 1.00 54.34 349 THR A C 1
ATOM 2811 O O . THR A 1 349 ? -35.742 18.756 -20.025 1.00 54.34 349 THR A O 1
ATOM 2814 N N . GLU A 1 350 ? -34.787 17.903 -21.866 1.00 52.00 350 GLU A N 1
ATOM 2815 C CA . GLU A 1 350 ? -35.165 19.021 -22.740 1.00 52.00 350 GLU A CA 1
ATOM 2816 C C . GLU A 1 350 ? -36.542 18.856 -23.421 1.00 52.00 350 GLU A C 1
ATOM 2818 O O . GLU A 1 350 ? -36.989 19.799 -24.074 1.00 52.00 350 GLU A O 1
ATOM 2823 N N . SER A 1 351 ? -37.265 17.729 -23.263 1.00 47.38 351 SER A N 1
ATOM 2824 C CA . SER A 1 351 ? -38.465 17.475 -24.095 1.00 47.38 351 SER A CA 1
ATOM 2825 C C . SER A 1 351 ? -39.760 16.963 -23.440 1.00 47.38 351 SER A C 1
ATOM 2827 O O . SER A 1 351 ? -40.732 16.768 -24.170 1.00 47.38 351 SER A O 1
ATOM 2829 N N . VAL A 1 352 ? -39.882 16.805 -22.111 1.00 43.34 352 VAL A N 1
ATOM 2830 C CA . VAL A 1 352 ? -41.118 16.219 -21.532 1.00 43.34 352 VAL A CA 1
ATOM 2831 C C . VAL A 1 352 ? -41.729 17.026 -20.384 1.00 43.34 352 VAL A C 1
ATOM 2833 O O . VAL A 1 352 ? -41.257 17.024 -19.249 1.00 43.34 352 VAL A O 1
ATOM 2836 N N . SER A 1 353 ? -42.869 17.654 -20.683 1.00 46.16 353 SER A N 1
ATOM 2837 C CA . SER A 1 353 ? -43.816 18.233 -19.730 1.00 46.16 353 SER A CA 1
ATOM 2838 C C . SER A 1 353 ? -45.060 17.341 -19.578 1.00 46.16 353 SER A C 1
ATOM 2840 O O . SER A 1 353 ? -46.075 17.649 -20.191 1.00 46.16 353 SER A O 1
ATOM 2842 N N . ASP A 1 354 ? -44.997 16.250 -18.801 1.00 49.00 354 ASP A N 1
ATOM 2843 C CA . ASP A 1 354 ? -46.131 15.728 -17.995 1.00 49.00 354 ASP A CA 1
ATOM 2844 C C . ASP A 1 354 ? -45.752 14.435 -17.233 1.00 49.00 354 ASP A C 1
ATOM 2846 O O . ASP A 1 354 ? -45.270 13.493 -17.864 1.00 49.00 354 ASP A O 1
ATOM 2850 N N . PRO A 1 355 ? -46.024 14.290 -15.919 1.00 50.12 355 PRO A N 1
ATOM 2851 C CA . PRO A 1 355 ? -45.911 13.006 -15.240 1.00 50.12 355 PRO A CA 1
ATOM 2852 C C . PRO A 1 355 ? -47.295 12.454 -14.866 1.00 50.12 355 PRO A C 1
ATOM 2854 O O . PRO A 1 355 ? -47.860 12.775 -13.818 1.00 50.12 355 PRO A O 1
ATOM 2857 N N . LYS A 1 356 ? -47.815 11.541 -15.691 1.00 42.91 356 LYS A N 1
ATOM 2858 C CA . LYS A 1 356 ? -48.877 10.599 -15.301 1.00 42.91 356 LYS A CA 1
ATOM 2859 C C . LYS A 1 356 ? -48.566 9.195 -15.815 1.00 42.91 356 LYS A C 1
ATOM 2861 O O . LYS A 1 356 ? -49.097 8.778 -16.834 1.00 42.91 356 LYS A O 1
ATOM 2866 N N . MET A 1 357 ? -47.771 8.434 -15.067 1.00 37.41 357 MET A N 1
ATOM 2867 C CA . MET A 1 357 ? -47.884 6.972 -15.054 1.00 37.41 357 MET A CA 1
ATOM 2868 C C . MET A 1 357 ? -47.425 6.417 -13.708 1.00 37.41 357 MET A C 1
ATOM 2870 O O . MET A 1 357 ? -46.353 6.742 -13.205 1.00 37.41 357 MET A O 1
ATOM 2874 N N . GLY A 1 358 ? -48.305 5.618 -13.107 1.00 40.66 358 GLY A N 1
ATOM 2875 C CA . GLY A 1 358 ? -48.132 5.022 -11.794 1.00 40.66 358 GLY A CA 1
ATOM 2876 C C . GLY A 1 358 ? -47.229 3.797 -11.838 1.00 40.66 358 GLY A C 1
ATOM 2877 O O . GLY A 1 358 ? -47.576 2.785 -12.437 1.00 40.66 358 GLY A O 1
ATOM 2878 N N . SER A 1 359 ? -46.116 3.874 -11.117 1.00 38.34 359 SER A N 1
ATOM 2879 C CA . SER A 1 359 ? -45.391 2.716 -10.604 1.00 38.34 359 SER A CA 1
ATOM 2880 C C . SER A 1 359 ? -45.661 2.645 -9.099 1.00 38.34 359 SER A C 1
ATOM 2882 O O . SER A 1 359 ? -45.285 3.539 -8.341 1.00 38.34 359 SER A O 1
ATOM 2884 N N . GLN A 1 360 ? -46.367 1.601 -8.657 1.00 36.69 360 GLN A N 1
ATOM 2885 C CA . GLN A 1 360 ? -46.763 1.391 -7.256 1.00 36.69 360 GLN A CA 1
ATOM 2886 C C . GLN A 1 360 ? -45.595 1.007 -6.319 1.00 36.69 360 GLN A C 1
ATOM 2888 O O . GLN A 1 360 ? -45.836 0.688 -5.158 1.00 36.69 360 GLN A O 1
ATOM 2893 N N . TYR A 1 361 ? -44.338 1.088 -6.774 1.00 39.56 361 TYR A N 1
ATOM 2894 C CA . TYR A 1 361 ? -43.150 0.737 -5.982 1.00 39.56 361 TYR A CA 1
ATOM 2895 C C . TYR A 1 361 ? -42.210 1.923 -5.676 1.00 39.56 361 TYR A C 1
ATOM 2897 O O . TYR A 1 361 ? -41.149 1.736 -5.094 1.00 39.56 361 TYR A O 1
ATOM 2905 N N . LEU A 1 362 ? -42.618 3.162 -5.977 1.00 41.34 362 LEU A N 1
ATOM 2906 C CA . LEU A 1 362 ? -41.824 4.394 -5.787 1.00 41.34 362 LEU A CA 1
ATOM 2907 C C . LEU A 1 362 ? -41.742 4.934 -4.336 1.00 41.34 362 LEU A C 1
ATOM 2909 O O . LEU A 1 362 ? -41.280 6.054 -4.121 1.00 41.34 362 LEU A O 1
ATOM 2913 N N . ASN A 1 363 ? -42.189 4.178 -3.330 1.00 42.81 363 ASN A N 1
ATOM 2914 C CA . ASN A 1 363 ? -42.357 4.674 -1.955 1.00 42.81 363 ASN A CA 1
ATOM 2915 C C . ASN A 1 363 ? -41.359 4.100 -0.937 1.00 42.81 363 ASN A C 1
ATOM 2917 O O . ASN A 1 363 ? -41.686 4.023 0.246 1.00 42.81 363 ASN A O 1
ATOM 2921 N N . THR A 1 364 ? -40.143 3.721 -1.342 1.00 54.38 364 THR A N 1
ATOM 2922 C CA . THR A 1 364 ? -39.069 3.541 -0.352 1.00 54.38 364 THR A CA 1
ATOM 2923 C C . THR A 1 364 ? -38.342 4.866 -0.126 1.00 54.38 364 THR A C 1
ATOM 2925 O O . THR A 1 364 ? -38.176 5.686 -1.037 1.00 54.38 364 THR A O 1
ATOM 2928 N N . THR A 1 365 ? -37.903 5.094 1.113 1.00 54.34 365 THR A N 1
ATOM 2929 C CA . THR A 1 365 ? -37.103 6.264 1.510 1.00 54.34 365 THR A CA 1
ATOM 2930 C C . THR A 1 365 ? -35.867 6.420 0.616 1.00 54.34 365 THR A C 1
ATOM 2932 O O . THR A 1 365 ? -35.460 7.537 0.305 1.00 54.34 365 THR A O 1
ATOM 2935 N N . LEU A 1 366 ? -35.309 5.300 0.138 1.00 50.31 366 LEU A N 1
ATOM 2936 C CA . LEU A 1 366 ? -34.190 5.264 -0.798 1.00 50.31 366 LEU A CA 1
ATOM 2937 C C . LEU A 1 366 ? -34.556 5.909 -2.143 1.00 50.31 366 LEU A C 1
ATOM 2939 O O . LEU A 1 366 ? -33.869 6.829 -2.580 1.00 50.31 366 LEU A O 1
ATOM 2943 N N . THR A 1 367 ? -35.667 5.501 -2.760 1.00 51.72 367 THR A N 1
ATOM 2944 C CA . THR A 1 367 ? -36.132 6.011 -4.062 1.00 51.72 367 THR A CA 1
ATOM 2945 C C . THR A 1 367 ? -36.531 7.490 -4.020 1.00 51.72 367 THR A C 1
ATOM 2947 O O . THR A 1 367 ? -36.272 8.248 -4.958 1.00 51.72 367 THR A O 1
ATOM 2950 N N . GLN A 1 368 ? -37.113 7.952 -2.913 1.00 55.50 368 GLN A N 1
ATOM 2951 C CA . GLN A 1 368 ? -37.463 9.366 -2.736 1.00 55.50 368 GLN A CA 1
ATOM 2952 C C . GLN A 1 368 ? -36.222 10.246 -2.517 1.00 55.50 368 GLN A C 1
ATOM 2954 O O . GLN A 1 368 ? -36.106 11.312 -3.130 1.00 55.50 368 GLN A O 1
ATOM 2959 N N . THR A 1 369 ? -35.261 9.781 -1.712 1.00 53.12 369 THR A N 1
ATOM 2960 C CA . THR A 1 369 ? -33.959 10.440 -1.562 1.00 53.12 369 THR A CA 1
ATOM 2961 C C . THR A 1 369 ? -33.206 10.491 -2.892 1.00 53.12 369 THR A C 1
ATOM 2963 O O . THR A 1 369 ? -32.654 11.535 -3.240 1.00 53.12 369 THR A O 1
ATOM 2966 N N . LEU A 1 370 ? -33.213 9.397 -3.655 1.00 53.84 370 LEU A N 1
ATOM 2967 C CA . LEU A 1 370 ? -32.577 9.289 -4.971 1.00 53.84 370 LEU A CA 1
ATOM 2968 C C . LEU A 1 370 ? -33.074 10.372 -5.938 1.00 53.84 370 LEU A C 1
ATOM 2970 O O . LEU A 1 370 ? -32.273 11.106 -6.520 1.00 53.84 370 LEU A O 1
ATOM 2974 N N . ASN A 1 371 ? -34.392 10.555 -6.020 1.00 54.28 371 ASN A N 1
ATOM 2975 C CA . ASN A 1 371 ? -35.007 11.599 -6.839 1.00 54.28 371 ASN A CA 1
ATOM 2976 C C . ASN A 1 371 ? -34.642 13.021 -6.379 1.00 54.28 371 ASN A C 1
ATOM 2978 O O . ASN A 1 371 ? -34.516 13.931 -7.201 1.00 54.28 371 ASN A O 1
ATOM 2982 N N . ALA A 1 372 ? -34.454 13.236 -5.075 1.00 57.28 372 ALA A N 1
ATOM 2983 C CA . ALA A 1 372 ? -34.076 14.536 -4.525 1.00 57.28 372 ALA A CA 1
ATOM 2984 C C . ALA A 1 372 ? -32.588 14.873 -4.736 1.00 57.28 372 ALA A C 1
ATOM 2986 O O . ALA A 1 372 ? -32.254 16.038 -4.966 1.00 57.28 372 ALA A O 1
ATOM 2987 N N . VAL A 1 373 ? -31.697 13.875 -4.667 1.00 52.38 373 VAL A N 1
ATOM 2988 C CA . VAL A 1 373 ? -30.256 14.053 -4.911 1.00 52.38 373 VAL A CA 1
ATOM 2989 C C . VAL A 1 373 ? -29.977 14.241 -6.404 1.00 52.38 373 VAL A C 1
ATOM 2991 O O . VAL A 1 373 ? -29.250 15.168 -6.761 1.00 52.38 373 VAL A O 1
ATOM 2994 N N . SER A 1 374 ? -30.627 13.457 -7.274 1.00 52.47 374 SER A N 1
ATOM 2995 C CA . SER A 1 374 ? -30.523 13.595 -8.735 1.00 52.47 374 SER A CA 1
ATOM 2996 C C . SER A 1 374 ? -30.913 15.007 -9.202 1.00 52.47 374 SER A C 1
ATOM 2998 O O . SER A 1 374 ? -30.141 15.675 -9.888 1.00 52.47 374 SER A O 1
ATOM 3000 N N . LYS A 1 375 ? -32.027 15.558 -8.693 1.00 55.66 375 LYS A N 1
ATOM 3001 C CA . LYS A 1 375 ? -32.492 16.922 -9.025 1.00 55.66 375 LYS A CA 1
ATOM 3002 C C . LYS A 1 375 ? -31.577 18.056 -8.542 1.00 55.66 375 LYS A C 1
ATOM 3004 O O . LYS A 1 375 ? -31.724 19.186 -9.002 1.00 55.66 375 LYS A O 1
ATOM 3009 N N . LYS A 1 376 ? -30.662 17.799 -7.598 1.00 51.59 376 LYS A N 1
ATOM 3010 C CA . LYS A 1 376 ? -29.720 18.803 -7.068 1.00 51.59 376 LYS A CA 1
ATOM 3011 C C . LYS A 1 376 ? -28.371 18.828 -7.783 1.00 51.59 376 LYS A C 1
ATOM 3013 O O . LYS A 1 376 ? -27.587 19.740 -7.508 1.00 51.59 376 LYS A O 1
ATOM 3018 N N . ARG A 1 377 ? -28.100 17.897 -8.705 1.00 50.44 377 ARG A N 1
ATOM 3019 C CA . ARG A 1 377 ? -26.917 17.959 -9.569 1.00 50.44 377 ARG A CA 1
ATOM 3020 C C . ARG A 1 377 ? -27.053 19.149 -10.520 1.00 50.44 377 ARG A C 1
ATOM 3022 O O . ARG A 1 377 ? -27.596 19.043 -11.612 1.00 50.44 377 ARG A O 1
ATOM 3029 N N . LYS A 1 378 ? -26.550 20.316 -10.107 1.00 46.25 378 LYS A N 1
ATOM 3030 C CA . LYS A 1 378 ? -26.123 21.326 -11.080 1.00 46.25 378 LYS A CA 1
ATOM 3031 C C . LYS A 1 378 ? -25.032 20.683 -11.931 1.00 46.25 378 LYS A C 1
ATOM 3033 O O . LYS A 1 378 ? -24.194 19.975 -11.381 1.00 46.25 378 LYS A O 1
ATOM 3038 N N . SER A 1 379 ? -25.060 20.949 -13.233 1.00 45.62 379 SER A N 1
ATOM 3039 C CA . SER A 1 379 ? -24.128 20.500 -14.275 1.00 45.62 379 SER A CA 1
ATOM 3040 C C . SER A 1 379 ? -22.678 20.969 -14.048 1.00 45.62 379 SER A C 1
ATOM 3042 O O . SER A 1 379 ? -22.064 21.603 -14.905 1.00 45.62 379 SER A O 1
ATOM 3044 N N . HIS A 1 380 ? -22.109 20.731 -12.871 1.00 42.50 380 HIS A N 1
ATOM 3045 C CA . HIS A 1 380 ? -20.675 20.817 -12.668 1.00 42.50 380 HIS A CA 1
ATOM 3046 C C . HIS A 1 380 ? -20.048 19.598 -13.332 1.00 42.50 380 HIS A C 1
ATOM 3048 O O . HIS A 1 380 ? -19.910 18.555 -12.712 1.00 42.50 380 HIS A O 1
ATOM 3054 N N . ASP A 1 381 ? -19.801 19.736 -14.634 1.00 43.41 381 ASP A N 1
ATOM 3055 C CA . ASP A 1 381 ? -18.502 19.610 -15.312 1.00 43.41 381 ASP A CA 1
ATOM 3056 C C . ASP A 1 381 ? -17.549 18.467 -14.916 1.00 43.41 381 ASP A C 1
ATOM 3058 O O . ASP A 1 381 ? -16.355 18.516 -15.219 1.00 43.41 381 ASP A O 1
ATOM 3062 N N . VAL A 1 382 ? -18.029 17.401 -14.276 1.00 52.03 382 VAL A N 1
ATOM 3063 C CA . VAL A 1 382 ? -17.270 16.155 -14.230 1.00 52.03 382 VAL A CA 1
ATOM 3064 C C . VAL A 1 382 ? -17.526 15.470 -15.561 1.00 52.03 382 VAL A C 1
ATOM 3066 O O . VAL A 1 382 ? -18.478 14.715 -15.728 1.00 52.03 382 VAL A O 1
ATOM 3069 N N . ASN A 1 383 ? -16.688 15.805 -16.539 1.00 61.44 383 ASN A N 1
ATOM 3070 C CA . ASN A 1 383 ? -16.564 15.089 -17.802 1.00 61.44 383 ASN A CA 1
ATOM 3071 C C . ASN A 1 383 ? -16.028 13.679 -17.487 1.00 61.44 383 ASN A C 1
ATOM 3073 O O . ASN A 1 383 ? -14.833 13.405 -17.608 1.00 61.44 383 ASN A O 1
ATOM 3077 N N . LEU A 1 384 ? -16.896 12.841 -16.912 1.00 71.81 384 LEU A N 1
ATOM 3078 C CA . LEU A 1 384 ? -16.620 11.451 -16.600 1.00 71.81 384 LEU A CA 1
ATOM 3079 C C . LEU A 1 384 ? -16.629 10.703 -17.926 1.00 71.81 384 LEU A C 1
ATOM 3081 O O . LEU A 1 384 ? -17.674 10.443 -18.514 1.00 71.81 384 LEU A O 1
ATOM 3085 N N . ASP A 1 385 ? -15.433 10.397 -18.404 1.00 84.38 385 ASP A N 1
ATOM 3086 C CA . ASP A 1 385 ? -15.250 9.549 -19.566 1.00 84.38 385 ASP A CA 1
ATOM 3087 C C . ASP A 1 385 ? -15.425 8.079 -19.166 1.00 84.38 385 ASP A C 1
ATOM 3089 O O . ASP A 1 385 ? -14.972 7.662 -18.092 1.00 84.38 385 ASP A O 1
ATOM 3093 N N . LYS A 1 386 ? -15.986 7.270 -20.073 1.00 88.75 386 LYS A N 1
ATOM 3094 C CA . LYS A 1 386 ? -15.899 5.809 -19.965 1.00 88.75 386 LYS A CA 1
ATOM 3095 C C . LYS A 1 386 ? -14.444 5.389 -19.815 1.00 88.75 386 LYS A C 1
ATOM 3097 O O . LYS A 1 386 ? -13.540 5.991 -20.401 1.00 88.75 386 LYS A O 1
ATOM 3102 N N . ILE A 1 387 ? -14.226 4.345 -19.038 1.00 91.06 387 ILE A N 1
ATOM 3103 C CA . ILE A 1 387 ? -12.911 3.795 -18.732 1.00 91.06 387 ILE A CA 1
ATOM 3104 C C . ILE A 1 387 ? -12.817 2.356 -19.217 1.00 91.06 387 ILE A C 1
ATOM 3106 O O . ILE A 1 387 ? -13.789 1.607 -19.227 1.00 91.06 387 ILE A O 1
ATOM 3110 N N . ARG A 1 388 ? -11.611 1.936 -19.579 1.00 90.81 388 ARG A N 1
ATOM 3111 C CA . ARG A 1 388 ? -11.303 0.547 -19.917 1.00 90.81 388 ARG A CA 1
ATOM 3112 C C . ARG A 1 388 ? -10.074 0.100 -19.160 1.00 90.81 388 ARG A C 1
ATOM 3114 O O . ARG A 1 388 ? -9.208 0.910 -18.816 1.00 90.81 388 ARG A O 1
ATOM 3121 N N . ILE A 1 389 ? -10.013 -1.198 -18.900 1.00 89.44 389 ILE A N 1
ATOM 3122 C CA . ILE A 1 389 ? -8.843 -1.830 -18.308 1.00 89.44 389 ILE A CA 1
ATOM 3123 C C . ILE A 1 389 ? -7.892 -2.174 -19.443 1.00 89.44 389 ILE A C 1
ATOM 3125 O O . ILE A 1 389 ? -8.170 -3.063 -20.241 1.00 89.44 389 ILE A O 1
ATOM 3129 N N . GLU A 1 390 ? -6.757 -1.493 -19.488 1.00 81.94 390 GLU A N 1
ATOM 3130 C CA . GLU A 1 390 ? -5.735 -1.739 -20.500 1.00 81.94 390 GLU A CA 1
ATOM 3131 C C . GLU A 1 390 ? -4.517 -2.406 -19.854 1.00 81.94 390 GLU A C 1
ATOM 3133 O O . GLU A 1 390 ? -4.094 -1.995 -18.759 1.00 81.94 390 GLU A O 1
ATOM 3138 N N . PRO A 1 391 ? -3.915 -3.421 -20.505 1.00 74.00 391 PRO A N 1
ATOM 3139 C CA . PRO A 1 391 ? -2.589 -3.875 -20.136 1.00 74.00 391 PRO A CA 1
ATOM 3140 C C . PRO A 1 391 ? -1.609 -2.740 -20.431 1.00 74.00 391 PRO A C 1
ATOM 3142 O O . PRO A 1 391 ? -1.294 -2.416 -21.573 1.00 74.00 391 PRO A O 1
ATOM 3145 N N . LEU A 1 392 ? -1.106 -2.119 -19.376 1.00 68.62 392 LEU A N 1
ATOM 3146 C CA . LEU A 1 392 ? -0.022 -1.169 -19.463 1.00 68.62 392 LEU A CA 1
ATOM 3147 C C . LEU A 1 392 ? 1.275 -1.933 -19.216 1.00 68.62 392 LEU A C 1
ATOM 3149 O O . LEU A 1 392 ? 1.470 -2.506 -18.141 1.00 68.62 392 LEU A O 1
ATOM 3153 N N . VAL A 1 393 ? 2.218 -1.882 -20.162 1.00 62.59 393 VAL A N 1
ATOM 3154 C CA . VAL A 1 393 ? 3.620 -2.080 -19.776 1.00 62.59 393 VAL A CA 1
ATOM 3155 C C . VAL A 1 393 ? 3.965 -0.913 -18.876 1.00 62.59 393 VAL A C 1
ATOM 3157 O O . VAL A 1 393 ? 4.307 0.178 -19.331 1.00 62.59 393 VAL A O 1
ATOM 3160 N N . ALA A 1 394 ? 3.792 -1.119 -17.578 1.00 64.12 394 ALA A N 1
ATOM 3161 C CA . ALA A 1 394 ? 4.077 -0.088 -16.610 1.00 64.12 394 ALA A CA 1
ATOM 3162 C C . ALA A 1 394 ? 5.583 0.172 -16.633 1.00 64.12 394 ALA A C 1
ATOM 3164 O O . ALA A 1 394 ? 6.028 1.322 -16.616 1.00 64.12 394 ALA A O 1
ATOM 3165 N N . HIS A 1 395 ? 6.366 -0.905 -16.741 1.00 79.06 395 HIS A N 1
ATOM 3166 C CA . HIS A 1 395 ? 7.788 -0.894 -16.469 1.00 79.06 395 HIS A CA 1
ATOM 3167 C C . HIS A 1 395 ? 8.531 -1.969 -17.268 1.00 79.06 395 HIS A C 1
ATOM 3169 O O . HIS A 1 395 ? 8.017 -3.063 -17.465 1.00 79.06 395 HIS A O 1
ATOM 3175 N N . SER A 1 396 ? 9.770 -1.689 -17.650 1.00 87.75 396 SER A N 1
ATOM 3176 C CA . SER A 1 396 ? 10.759 -2.717 -17.977 1.00 87.75 396 SER A CA 1
ATOM 3177 C C . SER A 1 396 ? 11.514 -3.083 -16.712 1.00 87.75 396 SER A C 1
ATOM 3179 O O . SER A 1 396 ? 11.899 -2.185 -15.952 1.00 87.75 396 SER A O 1
ATOM 3181 N N . CYS A 1 397 ? 11.729 -4.370 -16.470 1.00 92.31 397 CYS A N 1
ATOM 3182 C CA . CYS A 1 397 ? 12.443 -4.838 -15.292 1.00 92.31 397 CYS A CA 1
ATOM 3183 C C . CYS A 1 397 ? 13.332 -6.044 -15.593 1.00 92.31 397 CYS A C 1
ATOM 3185 O O . CYS A 1 397 ? 13.272 -6.629 -16.671 1.00 92.31 397 CYS A O 1
ATOM 3187 N N . VAL A 1 398 ? 14.174 -6.397 -14.623 1.00 93.81 398 VAL A N 1
ATOM 3188 C CA . VAL A 1 398 ? 14.734 -7.743 -14.523 1.00 93.81 398 VAL A CA 1
ATOM 3189 C C . VAL A 1 398 ? 13.870 -8.521 -13.545 1.00 93.81 398 VAL A C 1
ATOM 3191 O O . VAL A 1 398 ? 13.841 -8.185 -12.358 1.00 93.81 398 VAL A O 1
ATOM 3194 N N . SER A 1 399 ? 13.166 -9.524 -14.058 1.00 93.06 399 SER A N 1
ATOM 3195 C CA . SER A 1 399 ? 12.373 -10.461 -13.269 1.00 93.06 399 SER A CA 1
ATOM 3196 C C . SER A 1 399 ? 13.252 -11.629 -12.851 1.00 93.06 399 SER A C 1
ATOM 3198 O O . SER A 1 399 ? 13.852 -12.299 -13.693 1.00 93.06 399 SER A O 1
ATOM 3200 N N . PHE A 1 400 ? 13.399 -11.827 -11.542 1.00 94.94 400 PHE A N 1
ATOM 3201 C CA . PHE A 1 400 ? 14.302 -12.847 -11.012 1.00 94.94 400 PHE A CA 1
ATOM 3202 C C . PHE A 1 400 ? 13.707 -14.248 -11.099 1.00 94.94 400 PHE A C 1
ATOM 3204 O O . PHE A 1 400 ? 12.504 -14.456 -10.940 1.00 94.94 400 PHE A O 1
ATOM 3211 N N . GLU A 1 401 ? 14.587 -15.224 -11.286 1.00 94.94 401 GLU A N 1
ATOM 3212 C CA . GLU A 1 401 ? 14.221 -16.632 -11.295 1.00 94.94 401 GLU A CA 1
ATOM 3213 C C . GLU A 1 401 ? 13.705 -17.088 -9.916 1.00 94.94 401 GLU A C 1
ATOM 3215 O O . GLU A 1 401 ? 14.108 -16.534 -8.882 1.00 94.94 401 GLU A O 1
ATOM 3220 N N . PRO A 1 402 ? 12.835 -18.118 -9.852 1.00 94.88 402 PRO A N 1
ATOM 3221 C CA . PRO A 1 402 ? 12.237 -18.577 -8.597 1.00 94.88 402 PRO A CA 1
ATOM 3222 C C . PRO A 1 402 ? 13.253 -18.900 -7.495 1.00 94.88 402 PRO A C 1
ATOM 3224 O O . PRO A 1 402 ? 12.998 -18.617 -6.326 1.00 94.88 402 PRO A O 1
ATOM 3227 N N . GLU A 1 403 ? 14.411 -19.447 -7.860 1.00 95.81 403 GLU A N 1
ATOM 3228 C CA . GLU A 1 403 ? 15.501 -19.793 -6.941 1.00 95.81 403 GLU A CA 1
ATOM 3229 C C . GLU A 1 403 ? 16.141 -18.542 -6.327 1.00 95.81 403 GLU A C 1
ATOM 3231 O O . GLU A 1 403 ? 16.333 -18.469 -5.112 1.00 95.81 403 GLU A O 1
ATOM 3236 N N . SER A 1 404 ? 16.372 -17.514 -7.147 1.00 95.62 404 SER A N 1
ATOM 3237 C CA . SER A 1 404 ? 16.863 -16.207 -6.699 1.00 95.62 404 SER A CA 1
ATOM 3238 C C . SER A 1 404 ? 15.854 -15.524 -5.772 1.00 95.62 404 SER A C 1
ATOM 3240 O O . SER A 1 404 ? 16.218 -15.024 -4.706 1.00 95.62 404 SER A O 1
ATOM 3242 N N . LEU A 1 405 ? 14.562 -15.562 -6.113 1.00 93.62 405 LEU A N 1
ATOM 3243 C CA . LEU A 1 405 ? 13.497 -15.031 -5.256 1.00 93.62 405 LEU A CA 1
ATOM 3244 C C . LEU A 1 405 ? 13.379 -15.797 -3.931 1.00 93.62 405 LEU A C 1
ATOM 3246 O O . LEU A 1 405 ? 13.145 -15.185 -2.887 1.00 93.62 405 LEU A O 1
ATOM 3250 N N . LEU A 1 406 ? 13.531 -17.122 -3.956 1.00 94.25 406 LEU A N 1
ATOM 3251 C CA . LEU A 1 406 ? 13.508 -17.961 -2.760 1.00 94.25 406 LEU A CA 1
ATOM 3252 C C . LEU A 1 406 ? 14.698 -17.652 -1.846 1.00 94.25 406 LEU A C 1
ATOM 3254 O O . LEU A 1 406 ? 14.505 -17.501 -0.640 1.00 94.25 406 LEU A O 1
ATOM 3258 N N . ALA A 1 407 ? 15.898 -17.488 -2.408 1.00 95.56 407 ALA A N 1
ATOM 3259 C CA . ALA A 1 407 ? 17.083 -17.073 -1.662 1.00 95.56 407 ALA A CA 1
ATOM 3260 C C . ALA A 1 407 ? 16.840 -15.740 -0.941 1.00 95.56 407 ALA A C 1
ATOM 3262 O O . ALA A 1 407 ? 17.035 -15.647 0.271 1.00 95.56 407 ALA A O 1
ATOM 3263 N N . ILE A 1 408 ? 16.319 -14.731 -1.649 1.00 95.25 408 ILE A N 1
ATOM 3264 C CA . ILE A 1 408 ? 15.995 -13.428 -1.052 1.00 95.25 408 ILE A CA 1
ATOM 3265 C C . ILE A 1 408 ? 14.952 -13.582 0.061 1.00 95.25 408 ILE A C 1
ATOM 3267 O O . ILE A 1 408 ? 15.154 -13.041 1.141 1.00 95.25 408 ILE A O 1
ATOM 3271 N N . LYS A 1 409 ? 13.874 -14.346 -0.150 1.00 93.44 409 LYS A N 1
ATOM 3272 C CA . LYS A 1 409 ? 12.827 -14.565 0.869 1.00 93.44 409 LYS A CA 1
ATOM 3273 C C . LYS A 1 409 ? 13.328 -15.316 2.106 1.00 93.44 409 LYS A C 1
ATOM 3275 O O . LYS A 1 409 ? 12.825 -15.089 3.201 1.00 93.44 409 LYS A O 1
ATOM 3280 N N . ASN A 1 410 ? 14.305 -16.204 1.941 1.00 95.19 410 ASN A N 1
ATOM 3281 C CA . ASN A 1 410 ? 14.916 -16.942 3.044 1.00 95.19 410 ASN A CA 1
ATOM 3282 C C . ASN A 1 410 ? 15.882 -16.060 3.847 1.00 95.19 410 ASN A C 1
ATOM 3284 O O . ASN A 1 410 ? 15.918 -16.128 5.075 1.00 95.19 410 ASN A O 1
ATOM 3288 N N . ILE A 1 411 ? 16.664 -15.226 3.158 1.00 96.50 411 ILE A N 1
ATOM 3289 C CA . ILE A 1 411 ? 17.614 -14.310 3.793 1.00 96.50 411 ILE A CA 1
ATOM 3290 C C . ILE A 1 411 ? 16.880 -13.145 4.458 1.00 96.50 411 ILE A C 1
ATOM 3292 O O . ILE A 1 411 ? 17.240 -12.745 5.565 1.00 96.50 411 ILE A O 1
ATOM 3296 N N . PHE A 1 412 ? 15.877 -12.590 3.782 1.00 95.19 412 PHE A N 1
ATOM 3297 C CA . PHE A 1 412 ? 15.215 -11.357 4.168 1.00 95.19 412 PHE A CA 1
ATOM 3298 C C . PHE A 1 412 ? 13.760 -11.611 4.541 1.00 95.19 412 PHE A C 1
ATOM 3300 O O . PHE A 1 412 ? 12.936 -11.984 3.709 1.00 95.19 412 PHE A O 1
ATOM 3307 N N . THR A 1 413 ? 13.425 -11.339 5.795 1.00 92.25 413 THR A N 1
ATOM 3308 C CA . THR A 1 413 ? 12.047 -11.349 6.280 1.00 92.25 413 THR A CA 1
ATOM 3309 C C . THR A 1 413 ? 11.535 -9.921 6.305 1.00 92.25 413 THR A C 1
ATOM 3311 O O . THR A 1 413 ? 12.181 -9.043 6.871 1.00 92.25 413 THR A O 1
ATOM 3314 N N . ALA A 1 414 ? 10.380 -9.669 5.687 1.00 84.00 414 ALA A N 1
ATOM 3315 C CA . ALA A 1 414 ? 9.773 -8.347 5.758 1.00 84.00 414 ALA A CA 1
ATOM 3316 C C . ALA A 1 414 ? 9.567 -7.972 7.231 1.00 84.00 414 ALA A C 1
ATOM 3318 O O . ALA A 1 414 ? 9.008 -8.798 7.968 1.00 84.00 414 ALA A O 1
ATOM 3319 N N . PRO A 1 415 ? 9.967 -6.756 7.667 1.00 82.50 415 PRO A N 1
ATOM 3320 C CA . PRO A 1 415 ? 9.533 -6.274 8.961 1.00 82.50 415 PRO A CA 1
ATOM 3321 C C . PRO A 1 415 ? 8.024 -6.423 9.033 1.00 82.50 415 PRO A C 1
ATOM 3323 O O . PRO A 1 415 ? 7.313 -6.297 8.024 1.00 82.50 415 PRO A O 1
ATOM 3326 N N . LYS A 1 416 ? 7.537 -6.717 10.236 1.00 71.50 416 LYS A N 1
ATOM 3327 C CA . LYS A 1 416 ? 6.106 -6.859 10.462 1.00 71.50 416 LYS A CA 1
ATOM 3328 C C . LYS A 1 416 ? 5.440 -5.620 9.845 1.00 71.50 416 LYS A C 1
ATOM 3330 O O . LYS A 1 416 ? 5.824 -4.495 10.158 1.00 71.50 416 LYS A O 1
ATOM 3335 N N . PHE A 1 417 ? 4.482 -5.848 8.941 1.00 63.50 417 PHE A N 1
ATOM 3336 C CA . PHE A 1 417 ? 3.623 -4.807 8.357 1.00 63.50 417 PHE A CA 1
ATOM 3337 C C . PHE A 1 417 ? 4.251 -3.866 7.319 1.00 63.50 417 PHE A C 1
ATOM 3339 O O . PHE A 1 417 ? 3.626 -2.885 6.921 1.00 63.50 417 PHE A O 1
ATOM 3346 N N . TRP A 1 418 ? 5.463 -4.161 6.855 1.00 75.38 418 TRP A N 1
ATOM 3347 C CA . TRP A 1 418 ? 5.994 -3.544 5.645 1.00 75.38 418 TRP A CA 1
ATOM 3348 C C . TRP A 1 418 ? 5.527 -4.320 4.417 1.00 75.38 418 TRP A C 1
ATOM 3350 O O . TRP A 1 418 ? 5.319 -5.536 4.468 1.00 75.38 418 TRP A O 1
ATOM 3360 N N . CYS A 1 419 ? 5.394 -3.624 3.294 1.00 72.31 419 CYS A N 1
ATOM 3361 C CA . CYS A 1 419 ? 5.085 -4.259 2.027 1.00 72.31 419 CYS A CA 1
ATOM 3362 C C . CYS A 1 419 ? 6.363 -4.800 1.402 1.00 72.31 419 CYS A C 1
ATOM 3364 O O . CYS A 1 419 ? 7.370 -4.096 1.312 1.00 72.31 419 CYS A O 1
ATOM 3366 N N . SER A 1 420 ? 6.308 -6.048 0.948 1.00 78.19 420 SER A N 1
ATOM 3367 C CA . SER A 1 420 ? 7.311 -6.612 0.054 1.00 78.19 420 SER A CA 1
ATOM 3368 C C . SER A 1 420 ? 6.787 -6.423 -1.371 1.00 78.19 420 SER A C 1
ATOM 3370 O O . SER A 1 420 ? 5.768 -7.034 -1.707 1.00 78.19 420 SER A O 1
ATOM 3372 N N . PRO A 1 421 ? 7.379 -5.523 -2.182 1.00 75.00 421 PRO A N 1
ATOM 3373 C CA . PRO A 1 421 ? 7.016 -5.433 -3.585 1.00 75.00 421 PRO A CA 1
ATOM 3374 C C . PRO A 1 421 ? 7.404 -6.739 -4.285 1.00 75.00 421 PRO A C 1
ATOM 3376 O O . PRO A 1 421 ? 8.181 -7.537 -3.752 1.00 75.00 421 PRO A O 1
ATOM 3379 N N . ASN A 1 422 ? 6.921 -6.931 -5.513 1.00 78.94 422 ASN A N 1
ATOM 3380 C CA . ASN A 1 422 ? 7.607 -7.849 -6.414 1.00 78.94 422 ASN A CA 1
ATOM 3381 C C . ASN A 1 422 ? 9.074 -7.425 -6.474 1.00 78.94 422 ASN A C 1
ATOM 3383 O O . ASN A 1 422 ? 9.388 -6.264 -6.756 1.00 78.94 422 ASN A O 1
ATOM 3387 N N . ILE A 1 423 ? 9.947 -8.356 -6.105 1.00 83.88 423 ILE A N 1
ATOM 3388 C CA . ILE A 1 423 ? 11.381 -8.128 -6.052 1.00 83.88 423 ILE A CA 1
ATOM 3389 C C . ILE A 1 423 ? 11.852 -8.212 -7.497 1.00 83.88 423 ILE A C 1
ATOM 3391 O O . ILE A 1 423 ? 12.332 -9.243 -7.931 1.00 83.88 423 ILE A O 1
ATOM 3395 N N . ASP A 1 424 ? 11.630 -7.144 -8.248 1.00 88.50 424 ASP A N 1
ATOM 3396 C CA . ASP A 1 424 ? 12.087 -6.980 -9.621 1.00 88.50 424 ASP A CA 1
ATOM 3397 C C . ASP A 1 424 ? 13.050 -5.791 -9.653 1.00 88.50 424 ASP A C 1
ATOM 3399 O O . ASP A 1 424 ? 12.841 -4.778 -8.970 1.00 88.50 424 ASP A O 1
ATOM 3403 N N . MET A 1 425 ? 14.107 -5.868 -10.464 1.00 91.25 425 MET A N 1
ATOM 3404 C CA . MET A 1 425 ? 14.948 -4.692 -10.689 1.00 91.25 425 MET A CA 1
ATOM 3405 C C . MET A 1 425 ? 14.298 -3.799 -11.737 1.00 91.25 425 MET A C 1
ATOM 3407 O O . MET A 1 425 ? 14.316 -4.103 -12.926 1.00 91.25 425 MET A O 1
ATOM 3411 N N . PHE A 1 426 ? 13.747 -2.673 -11.303 1.00 88.06 426 PHE A N 1
ATOM 3412 C CA . PHE A 1 426 ? 13.147 -1.696 -12.199 1.00 88.06 426 PHE A CA 1
ATOM 3413 C C . PHE A 1 426 ? 14.195 -1.032 -13.110 1.00 88.06 426 PHE A C 1
ATOM 3415 O O . PHE A 1 426 ? 15.159 -0.453 -12.617 1.00 88.06 426 PHE A O 1
ATOM 3422 N N . LEU A 1 427 ? 13.989 -1.078 -14.430 1.00 87.94 427 LEU A N 1
ATOM 3423 C CA . LEU A 1 427 ? 14.878 -0.465 -15.428 1.00 87.94 427 LEU A CA 1
ATOM 3424 C C . LEU A 1 427 ? 14.343 0.875 -15.953 1.00 87.94 427 LEU A C 1
ATOM 3426 O O . LEU A 1 427 ? 15.125 1.750 -16.325 1.00 87.94 427 LEU A O 1
ATOM 3430 N N . GLY A 1 428 ? 13.021 1.063 -15.992 1.00 84.06 428 GLY A N 1
ATOM 3431 C CA . GLY A 1 428 ? 12.393 2.293 -16.485 1.00 84.06 428 GLY A CA 1
ATOM 3432 C C . GLY A 1 428 ? 10.933 2.102 -16.893 1.00 84.06 428 GLY A C 1
ATOM 3433 O O . GLY A 1 428 ? 10.461 0.977 -17.026 1.00 84.06 428 GLY A O 1
ATOM 3434 N N . LYS A 1 429 ? 10.189 3.206 -17.029 1.00 80.62 429 LYS A N 1
ATOM 3435 C CA . LYS A 1 429 ? 8.753 3.175 -17.354 1.00 80.62 429 LYS A CA 1
ATOM 3436 C C . LYS A 1 429 ? 8.531 2.786 -18.813 1.00 80.62 429 LYS A C 1
ATOM 3438 O O . LYS A 1 429 ? 9.242 3.286 -19.679 1.00 80.62 429 LYS A O 1
ATOM 3443 N N . GLY A 1 430 ? 7.500 1.983 -19.068 1.00 83.06 430 GLY A N 1
ATOM 3444 C CA . GLY A 1 430 ? 7.172 1.518 -20.412 1.00 83.06 430 GLY A CA 1
ATOM 3445 C C . GLY A 1 430 ? 8.145 0.473 -20.948 1.00 83.06 430 GLY A C 1
ATOM 3446 O O . GLY A 1 430 ? 8.951 -0.100 -20.210 1.00 83.06 430 GLY A O 1
ATOM 3447 N N . ILE A 1 431 ? 8.044 0.244 -22.254 1.00 82.25 431 ILE A N 1
ATOM 3448 C CA . ILE A 1 431 ? 9.007 -0.541 -23.021 1.00 82.25 431 ILE A CA 1
ATOM 3449 C C . ILE A 1 431 ? 10.208 0.359 -23.287 1.00 82.25 431 ILE A C 1
ATOM 3451 O O . ILE A 1 431 ? 10.056 1.465 -23.808 1.00 82.25 431 ILE A O 1
ATOM 3455 N N . LEU A 1 432 ? 11.387 -0.106 -22.908 1.00 84.06 432 LEU A N 1
ATOM 3456 C CA . LEU A 1 432 ? 12.633 0.589 -23.150 1.00 84.06 432 LEU A CA 1
ATOM 3457 C C . LEU A 1 432 ? 13.243 0.103 -24.456 1.00 84.06 432 LEU A C 1
ATOM 3459 O O . LEU A 1 432 ? 13.209 -1.083 -24.785 1.00 84.06 432 LEU A O 1
ATOM 3463 N N . ASP A 1 433 ? 13.833 1.038 -25.184 1.00 82.69 433 ASP A N 1
ATOM 3464 C CA . ASP A 1 433 ? 14.663 0.709 -26.325 1.00 82.69 433 ASP A CA 1
ATOM 3465 C C . ASP A 1 433 ? 15.983 0.053 -25.883 1.00 82.69 433 ASP A C 1
ATOM 3467 O O . ASP A 1 433 ? 16.383 0.177 -24.719 1.00 82.69 433 ASP A O 1
ATOM 3471 N N . PRO A 1 434 ? 16.681 -0.642 -26.792 1.00 83.69 434 PRO A N 1
ATOM 3472 C CA . PRO A 1 434 ? 17.892 -1.391 -26.483 1.00 83.69 434 PRO A CA 1
ATOM 3473 C C . PRO A 1 434 ? 18.983 -0.538 -25.862 1.00 83.69 434 PRO A C 1
ATOM 3475 O O . PRO A 1 434 ? 19.650 -0.969 -24.925 1.00 83.69 434 PRO A O 1
ATOM 3478 N N . LYS A 1 435 ? 19.153 0.689 -26.370 1.00 84.38 435 LYS A N 1
ATOM 3479 C CA . LYS A 1 435 ? 20.142 1.633 -25.862 1.00 84.38 435 LYS A CA 1
ATOM 3480 C C . LYS A 1 435 ? 19.802 1.998 -24.431 1.00 84.38 435 LYS A C 1
ATOM 3482 O O . LYS A 1 435 ? 20.678 1.971 -23.570 1.00 84.38 435 LYS A O 1
ATOM 3487 N N . THR A 1 436 ? 18.538 2.304 -24.154 1.00 85.62 436 THR A N 1
ATOM 3488 C CA . THR A 1 436 ? 18.107 2.606 -22.793 1.00 85.62 436 THR A CA 1
ATOM 3489 C C . THR A 1 436 ? 18.232 1.383 -21.883 1.00 85.62 436 THR A C 1
ATOM 3491 O O . THR A 1 436 ? 18.746 1.539 -20.781 1.00 85.62 436 THR A O 1
ATOM 3494 N N . LEU A 1 437 ? 17.855 0.173 -22.314 1.00 88.12 437 LEU A N 1
ATOM 3495 C CA . LEU A 1 437 ? 18.064 -1.064 -21.543 1.00 88.12 437 LEU A CA 1
ATOM 3496 C C . LEU A 1 437 ? 19.541 -1.271 -21.199 1.00 88.12 437 LEU A C 1
ATOM 3498 O O . LEU A 1 437 ? 19.877 -1.433 -20.026 1.00 88.12 437 LEU A O 1
ATOM 3502 N N . ALA A 1 438 ? 20.413 -1.198 -22.203 1.00 86.31 438 ALA A N 1
ATOM 3503 C CA . ALA A 1 438 ? 21.853 -1.336 -22.051 1.00 86.31 438 ALA A CA 1
ATOM 3504 C C . ALA A 1 438 ? 22.403 -0.304 -21.061 1.00 86.31 438 ALA A C 1
ATOM 3506 O O . ALA A 1 438 ? 23.015 -0.687 -20.068 1.00 86.31 438 ALA A O 1
ATOM 3507 N N . ILE A 1 439 ? 22.078 0.983 -21.238 1.00 84.62 439 ILE A N 1
ATOM 3508 C CA . ILE A 1 439 ? 22.504 2.068 -20.337 1.00 84.62 439 ILE A CA 1
ATOM 3509 C C . ILE A 1 439 ? 22.036 1.806 -18.905 1.00 84.62 439 ILE A C 1
ATOM 3511 O O . ILE A 1 439 ? 22.789 1.994 -17.948 1.00 84.62 439 ILE A O 1
ATOM 3515 N N . ARG A 1 440 ? 20.789 1.360 -18.739 1.00 86.69 440 ARG A N 1
ATOM 3516 C CA . ARG A 1 440 ? 20.194 1.045 -17.434 1.00 86.69 440 ARG A CA 1
ATOM 3517 C C . ARG A 1 440 ? 20.871 -0.159 -16.783 1.00 86.69 440 ARG A C 1
ATOM 3519 O O . ARG A 1 440 ? 21.026 -0.186 -15.565 1.00 86.69 440 ARG A O 1
ATOM 3526 N N . LEU A 1 441 ? 21.346 -1.103 -17.575 1.00 87.31 441 LEU A N 1
ATOM 3527 C CA . LEU A 1 441 ? 22.150 -2.229 -17.124 1.00 87.31 441 LEU A CA 1
ATOM 3528 C C . LEU A 1 441 ? 23.658 -1.920 -17.134 1.00 87.31 441 LEU A C 1
ATOM 3530 O O . LEU A 1 441 ? 24.461 -2.808 -16.868 1.00 87.31 441 LEU A O 1
ATOM 3534 N N . GLY A 1 442 ? 24.044 -0.659 -17.363 1.00 82.62 442 GLY A N 1
ATOM 3535 C CA . GLY A 1 442 ? 25.408 -0.156 -17.232 1.00 82.62 442 GLY A CA 1
ATOM 3536 C C . GLY A 1 442 ? 26.300 -0.298 -18.477 1.00 82.62 442 GLY A C 1
ATOM 3537 O O . GLY A 1 442 ? 27.492 0.023 -18.420 1.00 82.62 442 GLY A O 1
ATOM 3538 N N . ASP A 1 443 ? 25.753 -0.737 -19.605 1.00 82.25 443 ASP A N 1
ATOM 3539 C CA . ASP A 1 443 ? 26.432 -0.771 -20.897 1.00 82.25 443 ASP A CA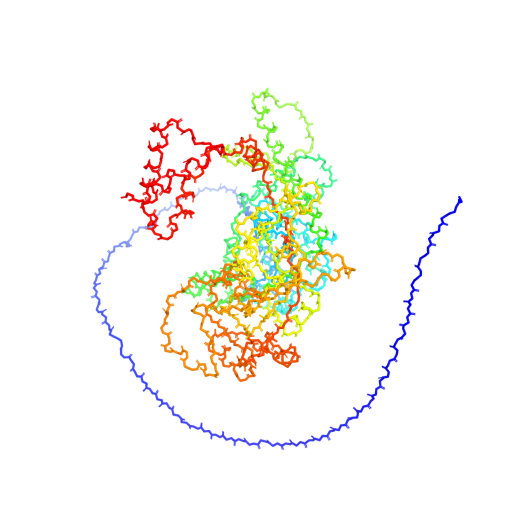 1
ATOM 3540 C C . ASP A 1 443 ? 26.192 0.530 -21.681 1.00 82.25 443 ASP A C 1
ATOM 3542 O O . ASP A 1 443 ? 25.076 0.878 -22.055 1.00 82.25 443 ASP A O 1
ATOM 3546 N N . TYR A 1 444 ? 27.279 1.261 -21.917 1.00 80.25 444 TYR A N 1
ATOM 3547 C CA . TYR A 1 444 ? 27.287 2.548 -22.617 1.00 80.25 444 TYR A CA 1
ATOM 3548 C C . TYR A 1 444 ? 27.932 2.437 -24.003 1.00 80.25 444 TYR A C 1
ATOM 3550 O O . TYR A 1 444 ? 28.433 3.428 -24.535 1.00 80.25 444 TYR A O 1
ATOM 3558 N N . SER A 1 445 ? 27.991 1.228 -24.568 1.00 78.69 445 SER A N 1
ATOM 3559 C CA . SER A 1 445 ? 28.567 1.000 -25.888 1.00 78.69 445 SER A CA 1
ATOM 3560 C C . SER A 1 445 ? 27.895 1.880 -26.946 1.00 78.69 445 SER A C 1
ATOM 3562 O O . SER A 1 445 ? 26.671 1.975 -27.031 1.00 78.69 445 SER A O 1
ATOM 3564 N N . ALA A 1 446 ? 28.698 2.501 -27.810 1.00 78.94 446 ALA A N 1
ATOM 3565 C CA . ALA A 1 446 ? 28.183 3.311 -28.912 1.00 78.94 446 ALA A CA 1
ATOM 3566 C C . ALA A 1 446 ? 27.394 2.482 -29.944 1.00 78.94 446 ALA A C 1
ATOM 3568 O O . ALA A 1 446 ? 26.640 3.055 -30.729 1.00 78.94 446 ALA A O 1
ATOM 3569 N N . VAL A 1 447 ? 27.530 1.147 -29.926 1.00 77.56 447 VAL A N 1
ATOM 3570 C CA . VAL A 1 447 ? 26.851 0.229 -30.856 1.00 77.56 447 VAL A CA 1
ATOM 3571 C C . VAL A 1 447 ? 25.326 0.387 -30.792 1.00 77.56 447 VAL A C 1
ATOM 3573 O O . VAL A 1 447 ? 24.665 0.265 -31.818 1.00 77.56 447 VAL A O 1
ATOM 3576 N N . TYR A 1 448 ? 24.757 0.753 -29.639 1.00 77.81 448 TYR A N 1
ATOM 3577 C CA . TYR A 1 448 ? 23.309 0.938 -29.501 1.00 77.81 448 TYR A CA 1
ATOM 3578 C C . TYR A 1 448 ? 22.762 2.221 -30.147 1.00 77.81 448 TYR A C 1
ATOM 3580 O O . TYR A 1 448 ? 21.551 2.357 -30.278 1.00 77.81 448 TYR A O 1
ATOM 3588 N N . ASN A 1 449 ? 23.611 3.167 -30.568 1.00 77.06 449 ASN A N 1
ATOM 3589 C CA . ASN A 1 449 ? 23.151 4.446 -31.129 1.00 77.06 449 ASN A CA 1
ATOM 3590 C C . ASN A 1 449 ? 22.390 4.309 -32.457 1.00 77.06 449 ASN A C 1
ATOM 3592 O O . ASN A 1 449 ? 21.690 5.243 -32.839 1.00 77.06 449 ASN A O 1
ATOM 3596 N N . ASN A 1 450 ? 22.518 3.168 -33.139 1.00 75.69 450 ASN A N 1
ATOM 3597 C CA . ASN A 1 450 ? 21.941 2.942 -34.465 1.00 75.69 450 ASN A CA 1
ATOM 3598 C C . ASN A 1 450 ? 20.626 2.143 -34.447 1.00 75.69 450 ASN A C 1
ATOM 3600 O O . ASN A 1 450 ? 20.085 1.873 -35.515 1.00 75.69 450 ASN A O 1
ATOM 3604 N N . TYR A 1 451 ? 20.119 1.749 -33.275 1.00 71.62 451 TYR A N 1
ATOM 3605 C CA . TYR A 1 451 ? 18.938 0.887 -33.159 1.00 71.62 451 TYR A CA 1
ATOM 3606 C C . TYR A 1 451 ? 17.764 1.650 -32.548 1.00 71.62 451 TYR A C 1
ATOM 3608 O O . TYR A 1 451 ? 17.922 2.377 -31.568 1.00 71.62 451 TYR A O 1
ATOM 3616 N N . SER A 1 452 ? 16.593 1.505 -33.164 1.00 63.72 452 SER A N 1
ATOM 3617 C CA . SER A 1 452 ? 15.358 2.190 -32.784 1.00 63.72 452 SER A CA 1
ATOM 3618 C C . SER A 1 452 ? 14.503 1.361 -31.816 1.00 63.72 452 SER A C 1
ATOM 3620 O O . SER A 1 452 ? 14.819 0.221 -31.468 1.00 63.72 452 SER A O 1
ATOM 3622 N N . ASN A 1 453 ? 13.424 1.981 -31.333 1.00 60.53 453 ASN A N 1
ATOM 3623 C CA . ASN A 1 453 ? 12.560 1.440 -30.290 1.00 60.53 453 ASN A CA 1
ATOM 3624 C C . ASN A 1 453 ? 11.825 0.165 -30.757 1.00 60.53 453 ASN A C 1
ATOM 3626 O O . ASN A 1 453 ? 11.215 0.186 -31.829 1.00 60.53 453 ASN A O 1
ATOM 3630 N N . PRO A 1 454 ? 11.785 -0.906 -29.944 1.00 64.19 454 PRO A N 1
ATOM 3631 C CA . PRO A 1 454 ? 10.858 -2.006 -30.155 1.00 64.19 454 PRO A CA 1
ATOM 3632 C C . PRO A 1 454 ? 9.425 -1.504 -29.961 1.00 64.19 454 PRO A C 1
ATOM 3634 O O . PRO A 1 454 ? 9.173 -0.583 -29.176 1.00 64.19 454 PRO A O 1
ATOM 3637 N N . VAL A 1 455 ? 8.473 -2.125 -30.650 1.00 59.28 455 VAL A N 1
ATOM 3638 C CA . VAL A 1 455 ? 7.050 -1.817 -30.513 1.00 59.28 455 VAL A CA 1
ATOM 3639 C C . VAL A 1 455 ? 6.342 -3.066 -30.023 1.00 59.28 455 VAL A C 1
ATOM 3641 O O . VAL A 1 455 ? 6.488 -4.135 -30.593 1.00 59.28 455 VAL A O 1
ATOM 3644 N N . ILE A 1 456 ? 5.561 -2.965 -28.951 1.00 58.84 456 ILE A N 1
ATOM 3645 C CA . ILE A 1 456 ? 4.639 -4.058 -28.639 1.00 58.84 456 ILE A CA 1
ATOM 3646 C C . ILE A 1 456 ? 3.475 -3.978 -29.607 1.00 58.84 456 ILE A C 1
ATOM 3648 O O . ILE A 1 456 ? 2.815 -2.940 -29.724 1.00 58.84 456 ILE A O 1
ATOM 3652 N N . SER A 1 457 ? 3.208 -5.095 -30.270 1.00 53.00 457 SER A N 1
ATOM 3653 C CA . SER A 1 457 ? 1.969 -5.253 -31.002 1.00 53.00 457 SER A CA 1
ATOM 3654 C C . SER A 1 457 ? 0.819 -5.344 -30.017 1.00 53.00 457 SER A C 1
ATOM 3656 O O . SER A 1 457 ? 0.732 -6.253 -29.190 1.00 53.00 457 SER A O 1
ATOM 3658 N N . PHE A 1 458 ? -0.082 -4.368 -30.112 1.00 44.19 458 PHE A N 1
ATOM 3659 C CA . PHE A 1 458 ? -1.294 -4.313 -29.298 1.00 44.19 458 PHE A CA 1
ATOM 3660 C C . PHE A 1 458 ? -2.209 -5.526 -29.533 1.00 44.19 458 PHE A C 1
ATOM 3662 O O . PHE A 1 458 ? -3.018 -5.837 -28.668 1.00 44.19 458 PHE A O 1
ATOM 3669 N N . GLN A 1 459 ? -2.086 -6.220 -30.673 1.00 44.78 459 GLN A N 1
ATOM 3670 C CA . GLN A 1 459 ? -2.904 -7.394 -30.992 1.00 44.78 459 GLN A CA 1
ATOM 3671 C C . GLN A 1 459 ? -2.379 -8.679 -30.346 1.00 44.78 459 GLN A C 1
ATOM 3673 O O . GLN A 1 459 ? -3.176 -9.494 -29.890 1.00 44.78 459 GLN A O 1
ATOM 3678 N N . SER A 1 460 ? -1.059 -8.878 -30.311 1.00 54.16 460 SER A N 1
ATOM 3679 C CA . SER A 1 460 ? -0.455 -10.122 -29.814 1.00 54.16 460 SER A CA 1
ATOM 3680 C C . SER A 1 460 ? 0.016 -10.032 -28.361 1.00 54.16 460 SER A C 1
ATOM 3682 O O . SER A 1 460 ? 0.251 -11.061 -27.729 1.00 54.16 460 SER A O 1
ATOM 3684 N N . GLY A 1 461 ? 0.198 -8.816 -27.830 1.00 55.12 461 GLY A N 1
ATOM 3685 C CA . GLY A 1 461 ? 0.877 -8.596 -26.550 1.00 55.12 461 GLY A CA 1
ATOM 3686 C C . GLY A 1 461 ? 2.362 -8.976 -26.588 1.00 55.12 461 GLY A C 1
ATOM 3687 O O . GLY A 1 461 ? 3.011 -9.012 -25.543 1.00 55.12 461 GLY A O 1
ATOM 3688 N N . GLN A 1 462 ? 2.902 -9.269 -27.776 1.00 62.66 462 GLN A N 1
ATOM 3689 C CA . GLN A 1 462 ? 4.300 -9.618 -27.984 1.00 62.66 462 GLN A CA 1
ATOM 3690 C C . GLN A 1 462 ? 5.097 -8.406 -28.470 1.00 62.66 462 GLN A C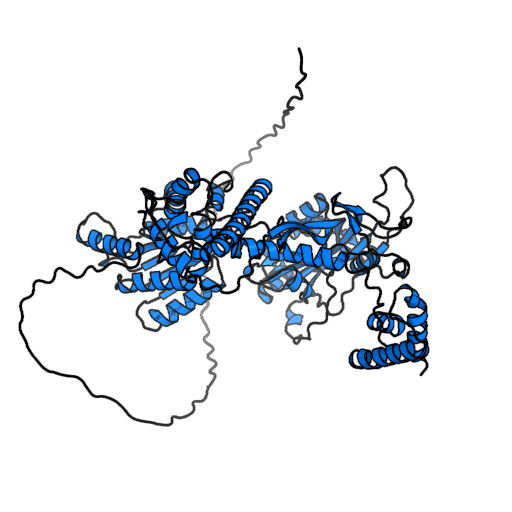 1
ATOM 3692 O O . GLN A 1 462 ? 4.574 -7.478 -29.091 1.00 62.66 462 GLN A O 1
ATOM 3697 N N . LEU A 1 463 ? 6.391 -8.421 -28.158 1.00 64.81 463 LEU A N 1
ATOM 3698 C CA . LEU A 1 463 ? 7.357 -7.459 -28.673 1.00 64.81 463 LEU A CA 1
ATOM 3699 C C . LEU A 1 463 ? 7.619 -7.747 -30.153 1.00 64.81 463 LEU A C 1
ATOM 3701 O O . LEU A 1 463 ? 8.138 -8.807 -30.497 1.00 64.81 463 LEU A O 1
ATOM 3705 N N . GLU A 1 464 ? 7.286 -6.786 -31.008 1.00 66.06 464 GLU A N 1
ATOM 3706 C CA . GLU A 1 464 ? 7.598 -6.787 -32.432 1.00 66.06 464 GLU A CA 1
ATOM 3707 C C . GLU A 1 464 ? 8.690 -5.740 -32.714 1.00 66.06 464 GLU A C 1
ATOM 3709 O O . GLU A 1 464 ? 8.676 -4.607 -32.225 1.00 66.06 464 GLU A O 1
ATOM 3714 N N . TYR A 1 465 ? 9.695 -6.131 -33.491 1.00 65.19 465 TYR A N 1
ATOM 3715 C CA . TYR A 1 465 ? 10.780 -5.241 -33.898 1.00 65.19 465 TYR A CA 1
ATOM 3716 C C . TYR A 1 465 ? 10.456 -4.755 -35.308 1.00 65.19 465 TYR A C 1
ATOM 3718 O O . TYR A 1 465 ? 10.302 -5.577 -36.207 1.00 65.19 465 TYR A O 1
ATOM 3726 N N . LEU A 1 466 ? 10.278 -3.438 -35.470 1.00 55.59 466 LEU A N 1
ATOM 3727 C CA . LEU A 1 466 ? 9.643 -2.867 -36.662 1.00 55.59 466 LEU A CA 1
ATOM 3728 C C . LEU A 1 466 ? 10.446 -3.043 -37.956 1.00 55.59 466 LEU A C 1
ATOM 3730 O O . LEU A 1 466 ? 9.810 -3.197 -38.983 1.00 55.59 466 LEU A O 1
ATOM 3734 N N . ASP A 1 467 ? 11.783 -3.053 -37.933 1.00 50.22 467 ASP A N 1
ATOM 3735 C CA . ASP A 1 467 ? 12.598 -3.204 -39.146 1.00 50.22 467 ASP A CA 1
ATOM 3736 C C . ASP A 1 467 ? 14.043 -3.647 -38.824 1.00 50.22 467 ASP A C 1
ATOM 3738 O O . ASP A 1 467 ? 14.640 -3.184 -37.849 1.00 50.22 467 ASP A O 1
ATOM 3742 N N . ASN A 1 468 ? 14.615 -4.476 -39.711 1.00 51.56 468 ASN A N 1
ATOM 3743 C CA . ASN A 1 468 ? 15.984 -5.030 -39.744 1.00 51.56 468 ASN A CA 1
ATOM 3744 C C . ASN A 1 468 ? 16.338 -6.129 -38.722 1.00 51.56 468 ASN A C 1
ATOM 3746 O O . ASN A 1 468 ? 15.872 -6.145 -37.586 1.00 51.56 468 ASN A O 1
ATOM 3750 N N . GLU A 1 469 ? 17.202 -7.059 -39.156 1.00 60.12 469 GLU A N 1
ATOM 3751 C CA . GLU A 1 469 ? 17.802 -8.128 -38.347 1.00 60.12 469 GLU A CA 1
ATOM 3752 C C . GLU A 1 469 ? 18.401 -7.551 -37.059 1.00 60.12 469 GLU A C 1
ATOM 3754 O O . GLU A 1 469 ? 19.521 -7.041 -37.043 1.00 60.12 469 GLU A O 1
ATOM 3759 N N . TYR A 1 470 ? 17.639 -7.608 -35.966 1.00 64.00 470 TYR A N 1
ATOM 3760 C CA . TYR A 1 470 ? 18.112 -7.172 -34.664 1.00 64.00 470 TYR A CA 1
ATOM 3761 C C . TYR A 1 470 ? 19.326 -8.027 -34.285 1.00 64.00 470 TYR A C 1
ATOM 3763 O O . TYR A 1 470 ? 19.170 -9.244 -34.110 1.00 64.00 470 TYR A O 1
ATOM 3771 N N . PRO A 1 471 ? 20.529 -7.445 -34.147 1.00 70.19 471 PRO A N 1
ATOM 3772 C CA . PRO A 1 471 ? 21.725 -8.241 -33.961 1.00 70.19 471 PRO A CA 1
ATOM 3773 C C . PRO A 1 471 ? 21.602 -9.126 -32.722 1.00 70.19 471 PRO A C 1
ATOM 3775 O O . PRO A 1 471 ? 21.165 -8.692 -31.651 1.00 70.19 471 PRO A O 1
ATOM 3778 N N . ASN A 1 472 ? 21.996 -10.391 -32.853 1.00 72.88 472 ASN A N 1
ATOM 3779 C CA . ASN A 1 472 ? 21.926 -11.350 -31.748 1.00 72.88 472 ASN A CA 1
ATOM 3780 C C . ASN A 1 472 ? 22.825 -10.960 -30.563 1.00 72.88 472 ASN A C 1
ATOM 3782 O O . ASN A 1 472 ? 22.659 -11.495 -29.479 1.00 72.88 472 ASN A O 1
ATOM 3786 N N . ASN A 1 473 ? 23.759 -10.026 -30.748 1.00 77.88 473 ASN A N 1
ATOM 3787 C CA . ASN A 1 473 ? 24.696 -9.572 -29.725 1.00 77.88 473 ASN A CA 1
ATOM 3788 C C . ASN A 1 473 ? 24.244 -8.315 -28.957 1.00 77.88 473 ASN A C 1
ATOM 3790 O O . ASN A 1 473 ? 24.994 -7.857 -28.097 1.00 77.88 473 ASN A O 1
ATOM 3794 N N . LEU A 1 474 ? 23.070 -7.744 -29.248 1.00 83.56 474 LEU A N 1
ATOM 3795 C CA . LEU A 1 474 ? 22.535 -6.615 -28.481 1.00 83.56 474 LEU A CA 1
ATOM 3796 C C . LEU A 1 474 ? 21.587 -7.076 -27.384 1.00 83.56 474 LEU A C 1
ATOM 3798 O O . LEU A 1 474 ? 20.748 -7.952 -27.610 1.00 83.56 474 LEU A O 1
ATOM 3802 N N . VAL A 1 475 ? 21.694 -6.409 -26.235 1.00 86.50 475 VAL A N 1
ATOM 3803 C CA . VAL A 1 475 ? 20.785 -6.573 -25.098 1.00 86.50 475 VAL A CA 1
ATOM 3804 C C . VAL A 1 475 ? 19.355 -6.324 -25.546 1.00 86.50 475 VAL A C 1
ATOM 3806 O O . VAL A 1 475 ? 19.065 -5.341 -26.228 1.00 86.50 475 VAL A O 1
ATOM 3809 N N . SER A 1 476 ? 18.462 -7.221 -25.166 1.00 87.88 476 SER A N 1
ATOM 3810 C CA . SER A 1 476 ? 17.058 -7.197 -25.535 1.00 87.88 476 SER A CA 1
ATOM 3811 C C . SER A 1 476 ? 16.198 -7.833 -24.446 1.00 87.88 476 SER A C 1
ATOM 3813 O O . SER A 1 476 ? 16.697 -8.393 -23.471 1.00 87.88 476 SER A O 1
ATOM 3815 N N . TYR A 1 477 ? 14.883 -7.775 -24.620 1.00 87.88 477 TYR A N 1
ATOM 3816 C CA . TYR A 1 477 ? 13.969 -8.550 -23.788 1.00 87.88 477 TYR A CA 1
ATOM 3817 C C . TYR A 1 477 ? 14.209 -10.052 -23.951 1.00 87.88 477 TYR A C 1
ATOM 3819 O O . TYR A 1 477 ? 14.626 -10.526 -25.011 1.00 87.88 477 TYR A O 1
ATOM 3827 N N . ASN A 1 478 ? 13.906 -10.788 -22.886 1.00 89.25 478 ASN A N 1
ATOM 3828 C CA . ASN A 1 478 ? 14.168 -12.208 -22.675 1.00 89.25 478 ASN A CA 1
ATOM 3829 C C . ASN A 1 478 ? 15.648 -12.595 -22.569 1.00 89.25 478 ASN A C 1
ATOM 3831 O O . ASN A 1 478 ? 15.927 -13.775 -22.359 1.00 89.25 478 ASN A O 1
ATOM 3835 N N . ASP A 1 479 ? 16.588 -11.649 -22.678 1.00 91.06 479 ASP A N 1
ATOM 3836 C CA . ASP A 1 479 ? 17.981 -11.958 -22.376 1.00 91.06 479 ASP A CA 1
ATOM 3837 C C . ASP A 1 479 ? 18.155 -12.204 -20.870 1.00 91.06 479 ASP A C 1
ATOM 3839 O O . ASP A 1 479 ? 17.576 -11.508 -20.025 1.00 91.06 479 ASP A O 1
ATOM 3843 N N . ASN A 1 480 ? 18.983 -13.195 -20.544 1.00 93.31 480 ASN A N 1
ATOM 3844 C CA . ASN A 1 480 ? 19.366 -13.503 -19.174 1.00 93.31 480 ASN A CA 1
ATOM 3845 C C . ASN A 1 480 ? 20.297 -12.416 -18.621 1.00 93.31 480 ASN A C 1
ATOM 3847 O O . ASN A 1 480 ? 21.170 -11.889 -19.325 1.00 93.31 480 ASN A O 1
ATOM 3851 N N . VAL A 1 481 ? 20.141 -12.124 -17.332 1.00 93.88 481 VAL A N 1
ATOM 3852 C CA . VAL A 1 481 ? 20.952 -11.162 -16.589 1.00 93.88 481 VAL A CA 1
ATOM 3853 C C . VAL A 1 481 ? 21.318 -11.747 -15.232 1.00 93.88 481 VAL A C 1
ATOM 3855 O O . VAL A 1 481 ? 20.442 -12.112 -14.452 1.00 93.88 481 VAL A O 1
ATOM 3858 N N . ASP A 1 482 ? 22.612 -11.748 -14.922 1.00 95.19 482 ASP A N 1
ATOM 3859 C CA . ASP A 1 482 ? 23.099 -11.957 -13.563 1.00 95.19 482 ASP A CA 1
ATOM 3860 C C . ASP A 1 482 ? 23.280 -10.604 -12.873 1.00 95.19 482 ASP A C 1
ATOM 3862 O O . ASP A 1 482 ? 23.960 -9.706 -13.383 1.00 95.19 482 ASP A O 1
ATOM 3866 N N . ILE A 1 483 ? 22.721 -10.464 -11.679 1.00 95.25 483 ILE A N 1
ATOM 3867 C CA . ILE A 1 483 ? 22.822 -9.273 -10.842 1.00 95.25 483 ILE A CA 1
ATOM 3868 C C . ILE A 1 483 ? 23.612 -9.614 -9.588 1.00 95.25 483 ILE A C 1
ATOM 3870 O O . ILE A 1 483 ? 23.217 -10.465 -8.795 1.00 95.25 483 ILE A O 1
ATOM 3874 N N . LYS A 1 484 ? 24.727 -8.916 -9.381 1.00 95.88 484 LYS A N 1
ATOM 3875 C CA . LYS A 1 484 ? 25.530 -9.020 -8.164 1.00 95.88 484 LYS A CA 1
ATOM 3876 C C . LYS A 1 484 ? 25.126 -7.922 -7.194 1.00 95.88 484 LYS A C 1
ATOM 3878 O O . LYS A 1 484 ? 25.092 -6.740 -7.548 1.00 95.88 484 LYS A O 1
ATOM 3883 N N . LEU A 1 485 ? 24.858 -8.322 -5.959 1.00 96.19 485 LEU A N 1
ATOM 3884 C CA . LEU A 1 485 ? 24.492 -7.440 -4.862 1.00 96.19 485 LEU A CA 1
ATOM 3885 C C . LEU A 1 485 ? 25.567 -7.487 -3.786 1.00 96.19 485 LEU A C 1
ATOM 3887 O O . LEU A 1 485 ? 26.057 -8.567 -3.481 1.00 96.19 485 LEU A O 1
ATOM 3891 N N . ASP A 1 486 ? 25.923 -6.359 -3.175 1.00 96.00 486 ASP A N 1
ATOM 3892 C CA . ASP A 1 486 ? 27.020 -6.326 -2.189 1.00 96.00 486 ASP A CA 1
ATOM 3893 C C . ASP A 1 486 ? 26.698 -5.571 -0.888 1.00 96.00 486 ASP A C 1
ATOM 3895 O O . ASP A 1 486 ? 27.595 -5.283 -0.083 1.00 96.00 486 ASP A O 1
ATOM 3899 N N . GLY A 1 487 ? 25.424 -5.240 -0.665 1.00 95.50 487 GLY A N 1
ATOM 3900 C CA . GLY A 1 487 ? 24.977 -4.553 0.539 1.00 95.50 487 GLY A CA 1
ATOM 3901 C C . GLY A 1 487 ? 23.483 -4.258 0.589 1.00 95.50 487 GLY A C 1
ATOM 3902 O O . GLY A 1 487 ? 22.741 -4.531 -0.353 1.00 95.50 487 GLY A O 1
ATOM 3903 N N . ILE A 1 488 ? 23.060 -3.649 1.697 1.00 95.81 488 ILE A N 1
ATOM 3904 C CA . ILE A 1 488 ? 21.685 -3.202 1.932 1.00 95.81 488 ILE A CA 1
ATOM 3905 C C . ILE A 1 488 ? 21.684 -1.696 2.164 1.00 95.81 488 ILE A C 1
ATOM 3907 O O . ILE A 1 488 ? 22.348 -1.187 3.071 1.00 95.81 488 ILE A O 1
ATOM 3911 N N . GLY A 1 489 ? 20.951 -0.986 1.318 1.00 94.50 489 GLY A N 1
ATOM 3912 C CA . GLY A 1 489 ? 20.639 0.423 1.468 1.00 94.50 489 GLY A CA 1
ATOM 3913 C C . GLY A 1 489 ? 19.320 0.639 2.195 1.00 94.50 489 GLY A C 1
ATOM 3914 O O . GLY A 1 489 ? 18.442 -0.225 2.177 1.00 94.50 489 GLY A O 1
ATOM 3915 N N . PHE A 1 490 ? 19.183 1.790 2.849 1.00 93.06 490 PHE A N 1
ATOM 3916 C CA . PHE A 1 490 ? 17.974 2.100 3.603 1.00 93.06 490 PHE A CA 1
ATOM 3917 C C . PHE A 1 490 ? 17.695 3.597 3.752 1.00 93.06 490 PHE A C 1
ATOM 3919 O O . PHE A 1 490 ? 18.601 4.436 3.763 1.00 93.06 490 PHE A O 1
ATOM 3926 N N . ILE A 1 491 ? 16.413 3.909 3.939 1.00 89.81 491 ILE A N 1
ATOM 3927 C CA . ILE A 1 491 ? 15.933 5.127 4.594 1.00 89.81 491 ILE A CA 1
ATOM 3928 C C . ILE A 1 491 ? 15.119 4.645 5.788 1.00 89.81 491 ILE A C 1
ATOM 3930 O O . ILE A 1 491 ? 14.142 3.917 5.599 1.00 89.81 491 ILE A O 1
ATOM 3934 N N . SER A 1 492 ? 15.548 5.028 6.993 1.00 84.44 492 SER A N 1
ATOM 3935 C CA . SER A 1 492 ? 14.916 4.566 8.231 1.00 84.44 492 SER A CA 1
ATOM 3936 C C . SER A 1 492 ? 13.408 4.817 8.205 1.00 84.44 492 SER A C 1
ATOM 3938 O O . SER A 1 492 ? 12.964 5.845 7.685 1.00 84.44 492 SER A O 1
ATOM 3940 N N . ASP A 1 493 ? 12.648 3.831 8.676 1.00 81.25 493 ASP A N 1
ATOM 3941 C CA . ASP A 1 493 ? 11.180 3.789 8.679 1.00 81.25 493 ASP A CA 1
ATOM 3942 C C . ASP A 1 493 ? 10.480 3.891 7.313 1.00 81.25 493 ASP A C 1
ATOM 3944 O O . ASP A 1 493 ? 9.251 4.000 7.262 1.00 81.25 493 ASP A O 1
ATOM 3948 N N . LYS A 1 494 ? 11.225 3.850 6.199 1.00 82.75 494 LYS A N 1
ATOM 3949 C CA . LYS A 1 494 ? 10.665 4.018 4.849 1.00 82.75 494 LYS A CA 1
ATOM 3950 C C . LYS A 1 494 ? 10.945 2.875 3.893 1.00 82.75 494 LYS A C 1
ATOM 3952 O O . LYS A 1 494 ? 10.008 2.353 3.300 1.00 82.75 494 LYS A O 1
ATOM 3957 N N . ILE A 1 495 ? 12.212 2.529 3.671 1.00 87.56 495 ILE A N 1
ATOM 3958 C CA . ILE A 1 495 ? 12.586 1.566 2.626 1.00 87.56 495 ILE A CA 1
ATOM 3959 C C . ILE A 1 495 ? 13.891 0.846 2.961 1.00 87.56 495 ILE A C 1
ATOM 3961 O O . ILE A 1 495 ? 14.849 1.473 3.417 1.00 87.56 495 ILE A O 1
ATOM 3965 N N . TYR A 1 496 ? 13.925 -0.455 2.674 1.00 93.31 496 TYR A N 1
ATOM 3966 C CA . TYR A 1 496 ? 15.125 -1.287 2.615 1.00 93.31 496 TYR A CA 1
ATOM 3967 C C . TYR A 1 496 ? 15.291 -1.810 1.188 1.00 93.31 496 TYR A C 1
ATOM 3969 O O . TYR A 1 496 ? 14.323 -2.269 0.575 1.00 93.31 496 TYR A O 1
ATOM 3977 N N . ALA A 1 497 ? 16.507 -1.748 0.652 1.00 94.62 497 ALA A N 1
ATOM 3978 C CA . ALA A 1 497 ? 16.783 -2.136 -0.725 1.00 94.62 497 ALA A CA 1
ATOM 3979 C C . ALA A 1 497 ? 18.167 -2.786 -0.885 1.00 94.62 497 ALA A C 1
ATOM 3981 O O . ALA A 1 497 ? 19.125 -2.382 -0.228 1.00 94.62 497 ALA A O 1
ATOM 3982 N N . LEU A 1 498 ? 18.297 -3.769 -1.775 1.00 95.69 498 LEU A N 1
ATOM 3983 C CA . LEU A 1 498 ? 19.569 -4.430 -2.088 1.00 95.69 498 LEU A CA 1
ATOM 3984 C C . LEU A 1 498 ? 20.380 -3.560 -3.030 1.00 95.69 498 LEU A C 1
ATOM 3986 O O . LEU A 1 498 ? 19.860 -3.118 -4.050 1.00 95.69 498 LEU A O 1
ATOM 3990 N N . ARG A 1 499 ? 21.651 -3.328 -2.713 1.00 94.94 499 ARG A N 1
ATOM 3991 C CA . ARG A 1 499 ? 22.526 -2.536 -3.571 1.00 94.94 499 ARG A CA 1
ATOM 3992 C C . ARG A 1 499 ? 23.068 -3.376 -4.715 1.00 94.94 499 ARG A C 1
ATOM 3994 O O . ARG A 1 499 ? 23.742 -4.370 -4.462 1.00 94.94 499 ARG A O 1
ATOM 4001 N N . VAL A 1 500 ? 22.857 -2.913 -5.940 1.00 94.31 500 VAL A N 1
ATOM 4002 C CA . VAL A 1 500 ? 23.425 -3.500 -7.154 1.00 94.31 500 VAL A CA 1
ATOM 4003 C C . VAL A 1 500 ? 24.871 -3.039 -7.311 1.00 94.31 500 VAL A C 1
ATOM 4005 O O . VAL A 1 500 ? 25.150 -1.842 -7.389 1.00 94.31 500 VAL A O 1
ATOM 4008 N N . SER A 1 501 ? 25.803 -3.991 -7.325 1.00 93.19 501 SER A N 1
ATOM 4009 C CA . SER A 1 501 ? 27.239 -3.738 -7.482 1.00 93.19 501 SER A CA 1
ATOM 4010 C C . SER A 1 501 ? 27.739 -4.070 -8.880 1.00 93.19 501 SER A C 1
ATOM 4012 O O . SER A 1 501 ? 28.687 -3.440 -9.348 1.00 93.19 501 SER A O 1
ATOM 4014 N N . ALA A 1 502 ? 27.106 -5.021 -9.566 1.00 92.94 502 ALA A N 1
ATOM 4015 C CA . ALA A 1 502 ? 27.397 -5.340 -10.954 1.00 92.94 502 ALA A CA 1
ATOM 4016 C C . ALA A 1 502 ? 26.221 -6.046 -11.637 1.00 92.94 502 ALA A C 1
ATOM 4018 O O . ALA A 1 502 ? 25.406 -6.697 -10.987 1.00 92.94 502 ALA A O 1
ATOM 4019 N N . THR A 1 503 ? 26.188 -5.956 -12.958 1.00 93.62 503 THR A N 1
ATOM 4020 C CA . THR A 1 503 ? 25.294 -6.692 -13.854 1.00 93.62 503 THR A CA 1
ATOM 4021 C C . THR A 1 503 ? 26.136 -7.419 -14.894 1.00 93.62 503 THR A C 1
ATOM 4023 O O . THR A 1 503 ? 27.183 -6.933 -15.331 1.00 93.62 503 THR A O 1
ATOM 4026 N N . THR A 1 504 ? 25.692 -8.607 -15.286 1.00 93.50 504 THR A N 1
ATOM 4027 C CA . THR A 1 504 ? 26.247 -9.348 -16.418 1.00 93.50 504 THR A CA 1
ATOM 4028 C C . THR A 1 504 ? 25.095 -9.763 -17.304 1.00 93.50 504 THR A C 1
ATOM 4030 O O . THR A 1 504 ? 24.196 -10.457 -16.848 1.00 93.50 504 THR A O 1
ATOM 4033 N N . MET A 1 505 ? 25.098 -9.310 -18.548 1.00 91.81 505 MET A N 1
ATOM 4034 C CA . MET A 1 505 ? 24.043 -9.616 -19.509 1.00 91.81 505 MET A CA 1
ATOM 4035 C C . MET A 1 505 ? 24.545 -10.663 -20.491 1.00 91.81 505 MET A C 1
ATOM 4037 O O . MET A 1 505 ? 25.724 -10.649 -20.856 1.00 91.81 505 MET A O 1
ATOM 4041 N N . TYR A 1 506 ? 23.639 -11.510 -20.969 1.00 90.12 506 TYR A N 1
ATOM 4042 C CA . TYR A 1 506 ? 23.925 -12.534 -21.971 1.00 90.12 506 TYR A CA 1
ATOM 4043 C C . TYR A 1 506 ? 23.092 -12.282 -23.238 1.00 90.12 506 TYR A C 1
ATOM 4045 O O . TYR A 1 506 ? 22.059 -12.935 -23.425 1.00 90.12 506 TYR A O 1
ATOM 4053 N N . PRO A 1 507 ? 23.501 -11.329 -24.102 1.00 84.50 507 PRO A N 1
ATOM 4054 C CA . PRO A 1 507 ? 22.776 -11.020 -25.329 1.00 84.50 507 PRO A CA 1
ATOM 4055 C C . PRO A 1 507 ? 22.565 -12.246 -26.216 1.00 84.50 507 PRO A C 1
ATOM 4057 O O . PRO A 1 507 ? 23.472 -13.060 -26.378 1.00 84.50 507 PRO A O 1
ATOM 4060 N N . GLY A 1 508 ? 21.374 -12.382 -26.795 1.00 75.56 508 GLY A N 1
ATOM 4061 C CA . GLY A 1 508 ? 21.073 -13.473 -27.728 1.00 75.56 508 GLY A CA 1
ATOM 4062 C C . GLY A 1 508 ? 20.690 -14.786 -27.050 1.00 75.56 508 GLY A C 1
ATOM 4063 O O . GLY A 1 508 ? 20.398 -15.762 -27.741 1.00 75.56 508 GLY A O 1
ATOM 4064 N N . SER A 1 509 ? 20.597 -14.805 -25.717 1.00 66.38 509 SER A N 1
ATOM 4065 C CA . SER A 1 509 ? 20.073 -15.947 -24.954 1.00 66.38 509 SER A CA 1
ATOM 4066 C C . SER A 1 509 ? 18.578 -16.209 -25.195 1.00 66.38 509 SER A C 1
ATOM 4068 O O . SER A 1 509 ? 18.084 -17.281 -24.854 1.00 66.38 509 SER A O 1
ATOM 4070 N N . ARG A 1 510 ? 17.873 -15.294 -25.879 1.00 70.75 510 ARG A N 1
ATOM 4071 C CA . ARG A 1 510 ? 16.529 -15.530 -26.441 1.00 70.75 510 ARG A CA 1
ATOM 4072 C C . ARG A 1 510 ? 16.477 -16.640 -27.503 1.00 70.75 510 ARG A C 1
ATOM 4074 O O . ARG A 1 510 ? 15.404 -17.183 -27.764 1.00 70.75 510 ARG A O 1
ATOM 4081 N N . ALA A 1 511 ? 17.598 -16.950 -28.160 1.00 56.69 511 ALA A N 1
ATOM 4082 C CA . ALA A 1 511 ? 17.654 -17.997 -29.173 1.00 56.69 511 ALA A CA 1
ATOM 4083 C C . ALA A 1 511 ? 17.702 -19.379 -28.499 1.00 56.69 511 ALA A C 1
ATOM 4085 O O . ALA A 1 511 ? 18.501 -19.609 -27.599 1.00 56.69 511 ALA A O 1
ATOM 4086 N N . GLN A 1 512 ? 16.827 -20.286 -28.946 1.00 55.72 512 GLN A N 1
ATOM 4087 C CA . GLN A 1 512 ? 16.679 -21.677 -28.489 1.00 55.72 512 GLN A CA 1
ATOM 4088 C C . GLN A 1 512 ? 18.013 -22.350 -28.078 1.00 55.72 512 GLN A C 1
ATOM 4090 O O . GLN A 1 512 ? 19.017 -22.173 -28.775 1.00 55.72 512 GLN A O 1
ATOM 4095 N N . PRO A 1 513 ? 18.018 -23.220 -27.044 1.00 54.84 513 PRO A N 1
ATOM 4096 C CA . PRO A 1 513 ? 19.223 -23.796 -26.418 1.00 54.84 513 PRO A CA 1
ATOM 4097 C C . PRO A 1 513 ? 20.146 -24.601 -27.353 1.00 54.84 513 PRO A C 1
ATOM 4099 O O . PRO A 1 513 ? 21.227 -25.016 -26.950 1.00 54.84 513 PRO A O 1
ATOM 4102 N N . HIS A 1 514 ? 19.745 -24.832 -28.603 1.00 50.62 514 HIS A N 1
ATOM 4103 C CA . HIS A 1 514 ? 20.414 -25.729 -29.541 1.00 50.62 514 HIS A CA 1
ATOM 4104 C C . HIS A 1 514 ? 21.418 -25.063 -30.493 1.00 50.62 514 HIS A C 1
ATOM 4106 O O . HIS A 1 514 ? 22.067 -25.769 -31.264 1.00 50.62 514 HIS A O 1
ATOM 4112 N N . LYS A 1 515 ? 21.597 -23.736 -30.463 1.00 52.81 515 LYS A N 1
ATOM 4113 C CA . LYS A 1 515 ? 22.655 -23.065 -31.239 1.00 52.81 515 LYS A CA 1
ATOM 4114 C C . LYS A 1 515 ? 23.584 -22.303 -30.304 1.00 52.81 515 LYS A C 1
ATOM 4116 O O . LYS A 1 515 ? 23.363 -21.134 -30.015 1.00 52.81 515 LYS A O 1
ATOM 4121 N N . HIS A 1 516 ? 24.645 -22.977 -29.861 1.00 47.19 516 HIS A N 1
ATOM 4122 C CA . HIS A 1 516 ? 25.774 -22.385 -29.141 1.00 47.19 516 HIS A CA 1
ATOM 4123 C C . HIS A 1 516 ? 26.549 -21.404 -30.040 1.00 47.19 516 HIS A C 1
ATOM 4125 O O . HIS A 1 516 ? 27.674 -21.670 -30.451 1.00 47.19 516 HIS A O 1
ATOM 4131 N N . GLN A 1 517 ? 25.960 -20.260 -30.380 1.00 56.56 517 GLN A N 1
ATOM 4132 C CA . GLN A 1 517 ? 26.772 -19.097 -30.706 1.00 56.56 517 GLN A CA 1
ATOM 4133 C C . GLN A 1 517 ? 27.305 -18.563 -29.378 1.00 56.56 517 GLN A C 1
ATOM 4135 O O . GLN A 1 517 ? 26.536 -18.293 -28.458 1.00 56.56 517 GLN A O 1
ATOM 4140 N N . HIS A 1 518 ? 28.630 -18.482 -29.255 1.00 58.09 518 HIS A N 1
ATOM 4141 C CA . HIS A 1 518 ? 29.309 -17.929 -28.088 1.00 58.09 518 HIS A CA 1
ATOM 4142 C C . HIS A 1 518 ? 29.030 -16.424 -28.000 1.00 58.09 518 HIS A C 1
ATOM 4144 O O . HIS A 1 518 ? 29.845 -15.604 -28.415 1.00 58.09 518 HIS A O 1
ATOM 4150 N N . ALA A 1 519 ? 27.855 -16.045 -27.500 1.00 64.75 519 ALA A N 1
ATOM 4151 C CA . ALA A 1 519 ? 27.599 -14.666 -27.133 1.00 64.75 519 ALA A CA 1
ATOM 4152 C C . ALA A 1 519 ? 28.544 -14.291 -25.986 1.00 64.75 519 ALA A C 1
ATOM 4154 O O . ALA A 1 519 ? 28.608 -14.978 -24.963 1.00 64.75 519 ALA A O 1
ATOM 4155 N N . HIS A 1 520 ? 29.314 -13.221 -26.171 1.00 78.81 520 HIS A N 1
ATOM 4156 C CA . HIS A 1 520 ? 30.189 -12.720 -25.123 1.00 78.81 520 HIS A CA 1
ATOM 4157 C C . HIS A 1 520 ? 29.347 -11.992 -24.068 1.00 78.81 520 HIS A C 1
ATOM 4159 O O . HIS A 1 520 ? 28.608 -11.070 -24.425 1.00 78.81 520 HIS A O 1
ATOM 4165 N N . PRO A 1 521 ? 29.448 -12.373 -22.784 1.00 83.88 521 PRO A N 1
ATOM 4166 C CA . PRO A 1 521 ? 28.725 -11.688 -21.730 1.00 83.88 521 PRO A CA 1
ATOM 4167 C C . PRO A 1 521 ? 29.216 -10.248 -21.596 1.00 83.88 521 PRO A C 1
ATOM 4169 O O . PRO A 1 521 ? 30.420 -9.977 -21.618 1.00 83.88 521 PRO A O 1
ATOM 4172 N N . ILE A 1 522 ? 28.279 -9.324 -21.411 1.00 85.12 522 ILE A N 1
ATOM 4173 C CA . ILE A 1 522 ? 28.578 -7.913 -21.176 1.00 85.12 522 ILE A CA 1
ATOM 4174 C C . ILE A 1 522 ? 28.543 -7.682 -19.670 1.00 85.12 522 ILE A C 1
ATOM 4176 O O . ILE A 1 522 ? 27.478 -7.715 -19.056 1.00 85.12 522 ILE A O 1
ATOM 4180 N N . HIS A 1 523 ? 29.715 -7.470 -19.071 1.00 86.69 523 HIS A N 1
ATOM 4181 C CA . HIS A 1 523 ? 29.860 -7.250 -17.634 1.00 86.69 523 HIS A CA 1
ATOM 4182 C C . HIS A 1 523 ? 30.044 -5.768 -17.308 1.00 86.69 523 HIS A C 1
ATOM 4184 O O . HIS A 1 523 ? 30.917 -5.103 -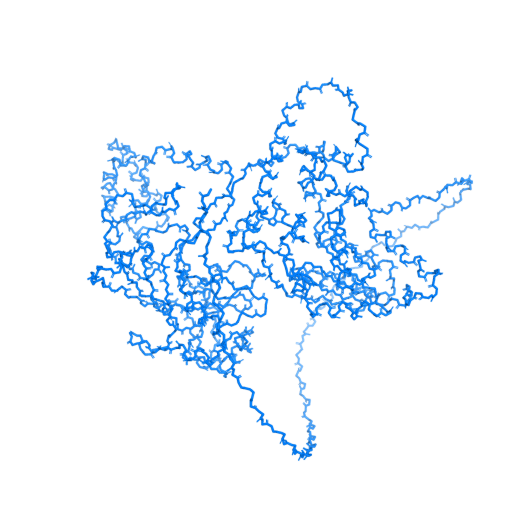17.872 1.00 86.69 523 HIS A O 1
ATOM 4190 N N . LYS A 1 524 ? 29.289 -5.264 -16.327 1.00 85.38 524 LYS A N 1
ATOM 4191 C CA . LYS A 1 524 ? 29.480 -3.921 -15.784 1.00 85.38 524 LYS A CA 1
ATOM 4192 C C . LYS A 1 524 ? 29.426 -3.903 -14.269 1.00 85.38 524 LYS A C 1
ATOM 4194 O O . LYS A 1 524 ? 28.524 -4.460 -13.663 1.00 85.38 524 LYS A O 1
ATOM 4199 N N . SER A 1 525 ? 30.350 -3.165 -13.661 1.00 84.31 525 SER A N 1
ATOM 4200 C CA . SER A 1 525 ? 30.296 -2.808 -12.243 1.00 84.31 525 SER A CA 1
ATOM 4201 C C . SER A 1 525 ? 29.739 -1.396 -12.036 1.00 84.31 525 SER A C 1
ATOM 4203 O O . SER A 1 525 ? 30.120 -0.456 -12.740 1.00 84.31 525 SER A O 1
ATOM 4205 N N . PHE A 1 526 ? 28.885 -1.240 -11.029 1.00 80.75 526 PHE A N 1
ATOM 4206 C CA . PHE A 1 526 ? 28.327 0.031 -10.587 1.00 80.75 526 PHE A CA 1
ATOM 4207 C C . PHE A 1 526 ? 29.147 0.591 -9.425 1.00 80.75 526 PHE A C 1
ATOM 4209 O O . PHE A 1 526 ? 29.367 -0.066 -8.406 1.00 80.75 526 PHE A O 1
ATOM 4216 N N . TYR A 1 527 ? 29.559 1.851 -9.556 1.00 78.00 527 TYR A N 1
ATOM 4217 C CA . TYR A 1 527 ? 30.231 2.607 -8.500 1.00 78.00 527 TYR A CA 1
ATOM 4218 C C . TYR A 1 527 ? 29.488 3.926 -8.285 1.00 78.00 527 TYR A C 1
ATOM 4220 O O . TYR A 1 527 ? 29.911 4.964 -8.801 1.00 78.00 527 TYR A O 1
ATOM 4228 N N . PRO A 1 528 ? 28.352 3.901 -7.565 1.00 68.81 528 PRO A N 1
ATOM 4229 C CA . PRO A 1 528 ? 27.496 5.071 -7.447 1.00 68.81 528 PRO A CA 1
ATOM 4230 C C . PRO A 1 528 ? 28.249 6.178 -6.711 1.00 68.81 528 PRO A C 1
ATOM 4232 O O . PRO A 1 528 ? 28.728 5.986 -5.587 1.00 68.81 528 PRO A O 1
ATOM 4235 N N . ARG A 1 529 ? 28.370 7.348 -7.344 1.00 69.81 529 ARG A N 1
ATOM 4236 C CA . ARG A 1 529 ? 28.996 8.514 -6.714 1.00 69.81 529 ARG A CA 1
ATOM 4237 C C . ARG A 1 529 ? 28.111 9.002 -5.565 1.00 69.81 529 ARG A C 1
ATOM 4239 O O . ARG A 1 529 ? 26.892 9.049 -5.684 1.00 69.81 529 ARG A O 1
ATOM 4246 N N . GLY A 1 530 ? 28.724 9.372 -4.442 1.00 70.88 530 GLY A N 1
ATOM 4247 C CA . GLY A 1 530 ? 28.011 9.977 -3.311 1.00 70.88 530 GLY A CA 1
ATOM 4248 C C . GLY A 1 530 ? 27.331 9.007 -2.339 1.00 70.88 530 GLY A C 1
ATOM 4249 O O . GLY A 1 530 ? 26.775 9.465 -1.340 1.00 70.88 530 GLY A O 1
ATOM 4250 N N . LEU A 1 531 ? 27.393 7.688 -2.564 1.00 81.75 531 LEU A N 1
ATOM 4251 C CA . LEU A 1 531 ? 26.918 6.728 -1.567 1.00 81.75 531 LEU A CA 1
ATOM 4252 C C . LEU A 1 531 ? 27.856 6.647 -0.367 1.00 81.75 531 LEU A C 1
ATOM 4254 O O . LEU A 1 531 ? 29.041 6.332 -0.494 1.00 81.75 531 LEU A O 1
ATOM 4258 N N . LYS A 1 532 ? 27.291 6.827 0.826 1.00 82.69 532 LYS A N 1
ATOM 4259 C CA . LYS A 1 532 ? 28.010 6.635 2.083 1.00 82.69 532 LYS A CA 1
ATOM 4260 C C . LYS A 1 532 ? 27.937 5.157 2.465 1.00 82.69 532 LYS A C 1
ATOM 4262 O O . LYS A 1 532 ? 26.930 4.695 3.002 1.00 82.69 532 LYS A O 1
ATOM 4267 N N . LYS A 1 533 ? 29.013 4.415 2.171 1.00 87.12 533 LYS A N 1
ATOM 4268 C CA . LYS A 1 533 ? 29.234 3.067 2.728 1.00 87.12 533 LYS A CA 1
ATOM 4269 C C . LYS A 1 533 ? 29.321 3.206 4.233 1.00 87.12 533 LYS A C 1
ATOM 4271 O O . LYS A 1 533 ? 30.139 4.010 4.654 1.00 87.12 533 LYS A O 1
ATOM 4276 N N . ILE A 1 534 ? 28.553 2.445 5.006 1.00 86.50 534 ILE A N 1
ATOM 4277 C CA . ILE A 1 534 ? 28.691 2.341 6.459 1.00 86.50 534 ILE A CA 1
ATOM 4278 C C . ILE A 1 534 ? 29.821 1.346 6.765 1.00 86.50 534 ILE A C 1
ATOM 4280 O O . ILE A 1 534 ? 29.802 0.185 6.337 1.00 86.50 534 ILE A O 1
ATOM 4284 N N . GLY A 1 535 ? 30.874 1.851 7.409 1.00 84.56 535 GLY A N 1
ATOM 4285 C CA . GLY A 1 535 ? 32.041 1.078 7.828 1.00 84.56 535 GLY A CA 1
ATOM 4286 C C . GLY A 1 535 ? 31.760 0.167 9.026 1.00 84.56 535 GLY A C 1
ATOM 4287 O O . GLY A 1 535 ? 30.634 0.081 9.502 1.00 84.56 535 GLY A O 1
ATOM 4288 N N . LYS A 1 536 ? 32.808 -0.493 9.534 1.00 82.00 536 LYS A N 1
ATOM 4289 C CA . LYS A 1 536 ? 32.729 -1.299 10.769 1.00 82.00 536 LYS A CA 1
ATOM 4290 C C . LYS A 1 536 ? 32.460 -0.461 12.022 1.00 82.00 536 LYS A C 1
ATOM 4292 O O . LYS A 1 536 ? 32.000 -0.999 13.012 1.00 82.00 536 LYS A O 1
ATOM 4297 N N . ASP A 1 537 ? 32.795 0.824 11.974 1.00 84.94 537 ASP A N 1
ATOM 4298 C CA . ASP A 1 537 ? 32.687 1.751 13.092 1.00 84.94 537 ASP A CA 1
ATOM 4299 C C . ASP A 1 537 ? 31.594 2.780 12.783 1.00 84.94 537 ASP A C 1
ATOM 4301 O O . ASP A 1 537 ? 31.811 3.739 12.034 1.00 84.94 537 ASP A O 1
ATOM 4305 N N . ILE A 1 538 ? 30.394 2.529 13.313 1.00 83.69 538 ILE A N 1
ATOM 4306 C CA . ILE A 1 538 ? 29.203 3.361 13.089 1.00 83.69 538 ILE A CA 1
ATOM 4307 C C . ILE A 1 538 ? 29.331 4.715 13.803 1.00 83.69 538 ILE A C 1
ATOM 4309 O O . ILE A 1 538 ? 28.775 5.711 13.337 1.00 83.69 538 ILE A O 1
ATOM 4313 N N . THR A 1 539 ? 30.133 4.803 14.869 1.00 79.69 539 THR A N 1
ATOM 4314 C CA . THR A 1 539 ? 30.300 6.044 15.645 1.00 79.69 539 THR A CA 1
ATOM 4315 C C . THR A 1 539 ? 30.937 7.164 14.822 1.00 79.69 539 THR A C 1
ATOM 4317 O O . THR A 1 539 ? 30.566 8.330 14.958 1.00 79.69 539 THR A O 1
ATOM 4320 N N . LYS A 1 540 ? 31.789 6.813 13.849 1.00 81.50 540 LYS A N 1
ATOM 4321 C CA . LYS A 1 540 ? 32.406 7.765 12.911 1.00 81.50 540 LYS A CA 1
ATOM 4322 C C . LYS A 1 540 ? 31.409 8.500 12.006 1.00 81.50 540 LYS A C 1
ATOM 4324 O O . LYS A 1 540 ? 31.787 9.487 11.379 1.00 81.50 540 LYS A O 1
ATOM 4329 N N . TYR A 1 541 ? 30.142 8.079 11.950 1.00 76.94 541 TYR A N 1
ATOM 4330 C CA . TYR A 1 541 ? 29.098 8.759 11.171 1.00 76.94 541 TYR A CA 1
ATOM 4331 C C . TYR A 1 541 ? 28.430 9.928 11.906 1.00 76.94 541 TYR A C 1
ATOM 4333 O O . TYR A 1 541 ? 27.719 10.691 11.253 1.00 76.94 541 TYR A O 1
ATOM 4341 N N . GLN A 1 542 ? 28.693 10.128 13.207 1.00 66.19 542 GLN A N 1
ATOM 4342 C CA . GLN A 1 542 ? 28.111 11.224 14.001 1.00 66.19 542 GLN A CA 1
ATOM 4343 C C . GLN A 1 542 ? 28.464 12.626 13.476 1.00 66.19 542 GLN A C 1
ATOM 4345 O O . GLN A 1 542 ? 27.656 13.541 13.604 1.00 66.19 542 GLN A O 1
ATOM 4350 N N . ASN A 1 543 ? 29.621 12.785 12.826 1.00 63.06 543 ASN A N 1
ATOM 4351 C CA . ASN A 1 543 ? 30.171 14.103 12.481 1.00 63.06 543 ASN A CA 1
ATOM 4352 C C . ASN A 1 543 ? 30.051 14.479 10.998 1.00 63.06 543 ASN A C 1
ATOM 4354 O O . ASN A 1 543 ? 30.557 15.518 10.576 1.00 63.06 543 ASN A O 1
ATOM 4358 N N . ILE A 1 544 ? 29.401 13.650 10.177 1.00 61.88 544 ILE A N 1
ATOM 4359 C CA . ILE A 1 544 ? 29.267 13.946 8.750 1.00 61.88 544 ILE A CA 1
ATOM 4360 C C . ILE A 1 544 ? 28.035 14.833 8.565 1.00 61.88 544 ILE A C 1
ATOM 4362 O O . ILE A 1 544 ? 26.902 14.350 8.602 1.00 61.88 544 ILE A O 1
ATOM 4366 N N . SER A 1 545 ? 28.268 16.131 8.349 1.00 57.50 545 SER A N 1
ATOM 4367 C CA . SER A 1 545 ? 27.234 17.117 8.025 1.00 57.50 545 SER A CA 1
ATOM 4368 C C . SER A 1 545 ? 26.315 16.626 6.894 1.00 57.50 545 SER A C 1
ATOM 4370 O O . SER A 1 545 ? 26.696 15.787 6.064 1.00 57.50 545 SER A O 1
ATOM 4372 N N . LYS A 1 546 ? 25.067 17.122 6.882 1.00 58.09 546 LYS A N 1
ATOM 4373 C CA . LYS A 1 546 ? 24.059 16.855 5.842 1.00 58.09 546 LYS A CA 1
ATOM 4374 C C . LYS A 1 546 ? 24.583 17.340 4.482 1.00 58.09 546 LYS A C 1
ATOM 4376 O O . LYS A 1 546 ? 24.262 18.435 4.045 1.00 58.09 546 LYS A O 1
ATOM 4381 N N . SER A 1 547 ? 25.420 16.540 3.830 1.00 56.97 547 SER A N 1
ATOM 4382 C CA . SER A 1 547 ? 25.830 16.767 2.448 1.00 56.97 547 SER A CA 1
ATOM 4383 C C . SER A 1 547 ? 24.589 16.731 1.565 1.00 56.97 547 SER A C 1
ATOM 4385 O O . SER A 1 547 ? 23.728 15.867 1.769 1.00 56.97 547 SER A O 1
ATOM 4387 N N . GLU A 1 548 ? 24.513 17.636 0.595 1.00 54.81 548 GLU A N 1
ATOM 4388 C CA . GLU A 1 548 ? 23.403 17.676 -0.349 1.00 54.81 548 GLU A CA 1
ATOM 4389 C C . GLU A 1 548 ? 23.198 16.314 -1.035 1.00 54.81 548 GLU A C 1
ATOM 4391 O O . GLU A 1 548 ? 24.169 15.597 -1.312 1.00 54.81 548 GLU A O 1
ATOM 4396 N N . PRO A 1 549 ? 21.939 15.916 -1.282 1.00 55.19 549 PRO A N 1
ATOM 4397 C CA . PRO A 1 549 ? 21.640 14.691 -2.002 1.00 55.19 549 PRO A CA 1
ATOM 4398 C C . PRO A 1 549 ? 22.154 14.808 -3.442 1.00 55.19 549 PRO A C 1
ATOM 4400 O O . PRO A 1 549 ? 21.597 15.530 -4.265 1.00 55.19 549 PRO A O 1
ATOM 4403 N N . LEU A 1 550 ? 23.227 14.083 -3.753 1.00 58.88 550 LEU A N 1
ATOM 4404 C CA . LEU A 1 550 ? 23.699 13.920 -5.126 1.00 58.88 550 LEU A CA 1
ATOM 4405 C C . LEU A 1 550 ? 22.676 13.094 -5.920 1.00 58.88 550 LEU A C 1
ATOM 4407 O O . LEU A 1 550 ? 22.113 12.133 -5.392 1.00 58.88 550 LEU A O 1
ATOM 4411 N N . LYS A 1 551 ? 22.441 13.459 -7.188 1.00 57.38 551 LYS A N 1
ATOM 4412 C CA . LYS A 1 551 ? 21.596 12.679 -8.107 1.00 57.38 551 LYS A CA 1
ATOM 4413 C C . LYS A 1 551 ? 22.190 11.278 -8.264 1.00 57.38 551 LYS A C 1
ATOM 4415 O O . LYS A 1 551 ? 23.274 11.135 -8.822 1.00 57.38 551 LYS A O 1
ATOM 4420 N N . GLN A 1 552 ? 21.488 10.273 -7.755 1.00 60.72 552 GLN A N 1
ATOM 4421 C CA . GLN A 1 552 ? 21.847 8.869 -7.925 1.00 60.72 552 GLN A CA 1
ATOM 4422 C C . GLN A 1 552 ? 21.200 8.289 -9.179 1.00 60.72 552 GLN A C 1
ATOM 4424 O O . GLN A 1 552 ? 20.125 8.725 -9.596 1.00 60.72 552 GLN A O 1
ATOM 4429 N N . ASP A 1 553 ? 21.838 7.265 -9.740 1.00 63.06 553 ASP A N 1
ATOM 4430 C CA . ASP A 1 553 ? 21.264 6.486 -10.828 1.00 63.06 553 ASP A CA 1
ATOM 4431 C C . ASP A 1 553 ? 20.141 5.579 -10.306 1.00 63.06 553 ASP A C 1
ATOM 4433 O O . ASP A 1 553 ? 20.270 4.927 -9.266 1.00 63.06 553 ASP A O 1
ATOM 4437 N N . TYR A 1 554 ? 19.042 5.515 -11.063 1.00 60.28 554 TYR A N 1
ATOM 4438 C CA . TYR A 1 554 ? 17.792 4.830 -10.699 1.00 60.28 554 TYR A CA 1
ATOM 4439 C C . TYR A 1 554 ? 17.938 3.332 -10.381 1.00 60.28 554 TYR A C 1
ATOM 4441 O O . TYR A 1 554 ? 17.080 2.778 -9.702 1.00 60.28 554 TYR A O 1
ATOM 4449 N N . ASN A 1 555 ? 19.015 2.688 -10.834 1.00 61.72 555 ASN A N 1
ATOM 4450 C CA . ASN A 1 555 ? 19.154 1.226 -10.818 1.00 61.72 555 ASN A CA 1
ATOM 4451 C C . ASN A 1 555 ? 20.133 0.732 -9.752 1.00 61.72 555 ASN A C 1
ATOM 4453 O O . ASN A 1 555 ? 20.569 -0.413 -9.757 1.00 61.72 555 ASN A O 1
ATOM 4457 N N . THR A 1 556 ? 20.502 1.616 -8.830 1.00 80.31 556 THR A N 1
ATOM 4458 C CA . THR A 1 556 ? 21.485 1.305 -7.792 1.00 80.31 556 THR A CA 1
ATOM 4459 C C . THR A 1 556 ? 20.921 0.367 -6.722 1.00 80.31 556 THR A C 1
ATOM 4461 O O . THR A 1 556 ? 21.682 -0.308 -6.029 1.00 80.31 556 THR A O 1
ATOM 4464 N N . PHE A 1 557 ? 19.596 0.325 -6.568 1.00 91.75 557 PHE A N 1
ATOM 4465 C CA . PHE A 1 557 ? 18.937 -0.390 -5.485 1.00 91.75 557 PHE A CA 1
ATOM 4466 C C . PHE A 1 557 ? 17.683 -1.136 -5.947 1.00 91.75 557 PHE A C 1
ATOM 4468 O O . PHE A 1 557 ? 16.831 -0.556 -6.616 1.00 91.75 557 PHE A O 1
ATOM 4475 N N . ILE A 1 558 ? 17.540 -2.389 -5.513 1.00 92.88 558 ILE A N 1
ATOM 4476 C CA . ILE A 1 558 ? 16.335 -3.211 -5.685 1.00 92.88 558 ILE A CA 1
ATOM 4477 C C . ILE A 1 558 ? 15.531 -3.160 -4.381 1.00 92.88 558 ILE A C 1
ATOM 4479 O O . ILE A 1 558 ? 16.005 -3.685 -3.369 1.00 92.88 558 ILE A O 1
ATOM 4483 N N . PRO A 1 559 ? 14.348 -2.524 -4.353 1.00 91.25 559 PRO A N 1
ATOM 4484 C CA . PRO A 1 559 ? 13.507 -2.478 -3.159 1.00 91.25 559 PRO A CA 1
ATOM 4485 C C . PRO A 1 559 ? 13.159 -3.886 -2.663 1.00 91.25 559 PRO A C 1
ATOM 4487 O O . PRO A 1 559 ? 12.647 -4.698 -3.425 1.00 91.25 559 PRO A O 1
ATOM 4490 N N . ILE A 1 560 ? 13.408 -4.164 -1.381 1.00 91.88 560 ILE A N 1
ATOM 4491 C CA . ILE A 1 560 ? 12.997 -5.424 -0.736 1.00 91.88 560 ILE A CA 1
ATOM 4492 C C . ILE A 1 560 ? 11.725 -5.201 0.069 1.00 91.88 560 ILE A C 1
ATOM 4494 O O . ILE A 1 560 ? 10.791 -5.995 -0.006 1.00 91.88 560 ILE A O 1
ATOM 4498 N N . PHE A 1 561 ? 11.700 -4.113 0.844 1.00 89.25 561 PHE A N 1
ATOM 4499 C CA . PHE A 1 561 ? 10.601 -3.766 1.735 1.00 89.25 561 PHE A CA 1
ATOM 4500 C C . PHE A 1 561 ? 10.406 -2.256 1.751 1.00 89.25 561 PHE A C 1
ATOM 4502 O O . PHE A 1 561 ? 11.385 -1.508 1.764 1.00 89.25 561 PHE A O 1
ATOM 4509 N N . PHE A 1 562 ? 9.159 -1.803 1.823 1.00 84.12 562 PHE A N 1
ATOM 4510 C CA . PHE A 1 562 ? 8.841 -0.394 2.026 1.00 84.12 562 PHE A CA 1
ATOM 4511 C C . PHE A 1 562 ? 7.628 -0.207 2.937 1.00 84.12 562 PHE A C 1
ATOM 4513 O O . PHE A 1 562 ? 6.737 -1.053 3.017 1.00 84.12 562 PHE A O 1
ATOM 4520 N N . ASN A 1 563 ? 7.601 0.932 3.616 1.00 78.06 563 ASN A N 1
ATOM 4521 C CA . ASN A 1 563 ? 6.503 1.354 4.462 1.00 78.06 563 ASN A CA 1
ATOM 4522 C C . ASN A 1 563 ? 5.495 2.155 3.625 1.00 78.06 563 ASN A C 1
ATOM 4524 O O . ASN A 1 563 ? 5.742 3.320 3.301 1.00 78.06 563 ASN A O 1
ATOM 4528 N N . GLU A 1 564 ? 4.354 1.547 3.286 1.00 64.75 564 GLU A N 1
ATOM 4529 C CA . GLU A 1 564 ? 3.288 2.178 2.488 1.00 64.75 564 GLU A CA 1
ATOM 4530 C C . GLU A 1 564 ? 2.800 3.510 3.066 1.00 64.75 564 GLU A C 1
ATOM 4532 O O . GLU A 1 564 ? 2.461 4.421 2.310 1.00 64.75 564 GLU A O 1
ATOM 4537 N N . ALA A 1 565 ? 2.828 3.671 4.394 1.00 53.78 565 ALA A N 1
ATOM 4538 C CA . ALA A 1 565 ? 2.419 4.915 5.041 1.00 53.78 565 ALA A CA 1
ATOM 4539 C C . ALA A 1 565 ? 3.322 6.112 4.676 1.00 53.78 565 ALA A C 1
ATOM 4541 O O . ALA A 1 565 ? 2.949 7.259 4.921 1.00 53.78 565 ALA A O 1
ATOM 4542 N N . SER A 1 566 ? 4.505 5.859 4.105 1.00 48.00 566 SER A N 1
ATOM 4543 C CA . SER A 1 566 ? 5.531 6.868 3.836 1.00 48.00 566 SER A CA 1
ATOM 4544 C C . SER A 1 566 ? 5.649 7.317 2.371 1.00 48.00 566 SER A C 1
ATOM 4546 O O . SER A 1 566 ? 6.314 8.329 2.129 1.00 48.00 566 SER A O 1
ATOM 4548 N N . GLY A 1 567 ? 4.979 6.644 1.421 1.00 54.28 567 GLY A N 1
ATOM 4549 C CA . GLY A 1 567 ? 4.942 7.036 0.004 1.00 54.28 567 GLY A CA 1
ATOM 4550 C C . GLY A 1 567 ? 5.239 5.915 -1.005 1.00 54.28 567 GLY A C 1
ATOM 4551 O O . GLY A 1 567 ? 5.152 4.727 -0.703 1.00 54.28 567 GLY A O 1
ATOM 4552 N N . ALA A 1 568 ? 5.559 6.307 -2.246 1.00 62.97 568 ALA A N 1
ATOM 4553 C CA . ALA A 1 568 ? 5.836 5.392 -3.357 1.00 62.97 568 ALA A CA 1
ATOM 4554 C C . ALA A 1 568 ? 7.299 4.900 -3.357 1.00 62.97 568 ALA A C 1
ATOM 4556 O O . ALA A 1 568 ? 8.234 5.688 -3.523 1.00 62.97 568 ALA A O 1
ATOM 4557 N N . HIS A 1 569 ? 7.496 3.582 -3.258 1.00 69.81 569 HIS A N 1
ATOM 4558 C CA . HIS A 1 569 ? 8.814 2.950 -3.104 1.00 69.81 569 HIS A CA 1
ATOM 4559 C C . HIS A 1 569 ? 9.815 3.257 -4.227 1.00 69.81 569 HIS A C 1
ATOM 4561 O O . HIS A 1 569 ? 11.005 3.397 -3.958 1.00 69.81 569 HIS A O 1
ATOM 4567 N N . THR A 1 570 ? 9.355 3.407 -5.474 1.00 69.62 570 THR A N 1
ATOM 4568 C CA . THR A 1 570 ? 10.230 3.711 -6.621 1.00 69.62 570 THR A CA 1
ATOM 4569 C C . THR A 1 570 ? 10.900 5.077 -6.509 1.00 69.62 570 THR A C 1
ATOM 4571 O O . THR A 1 570 ? 11.997 5.267 -7.017 1.00 69.62 570 THR A O 1
ATOM 4574 N N . HIS A 1 571 ? 10.245 6.053 -5.875 1.00 76.38 571 HIS A N 1
ATOM 4575 C CA . HIS A 1 571 ? 10.836 7.370 -5.652 1.00 76.38 571 HIS A CA 1
ATOM 4576 C C . HIS A 1 571 ? 11.826 7.321 -4.486 1.00 76.38 571 HIS A C 1
ATOM 4578 O O . HIS A 1 571 ? 12.932 7.851 -4.584 1.00 76.38 571 HIS A O 1
ATOM 4584 N N . ASP A 1 572 ? 11.459 6.652 -3.394 1.00 80.69 572 ASP A N 1
ATOM 4585 C CA . ASP A 1 572 ? 12.303 6.608 -2.204 1.00 80.69 572 ASP A CA 1
ATOM 4586 C C . ASP A 1 572 ? 13.566 5.754 -2.382 1.00 80.69 572 ASP A C 1
ATOM 4588 O O . ASP A 1 572 ? 14.592 6.089 -1.791 1.00 80.69 572 ASP A O 1
ATOM 4592 N N . SER A 1 573 ? 13.567 4.741 -3.257 1.00 84.12 573 SER A N 1
ATOM 4593 C CA . SER A 1 573 ? 14.783 3.970 -3.566 1.00 84.12 573 SER A CA 1
ATOM 4594 C C . SER A 1 573 ? 15.898 4.834 -4.164 1.00 84.12 573 SER A C 1
ATOM 4596 O O . SER A 1 573 ? 17.063 4.671 -3.808 1.00 84.12 573 SER A O 1
ATOM 4598 N N . THR A 1 574 ? 15.547 5.823 -4.991 1.00 82.94 574 THR A N 1
ATOM 4599 C CA . THR A 1 574 ? 16.509 6.767 -5.596 1.00 82.94 574 THR A CA 1
ATOM 4600 C C . THR A 1 574 ? 17.094 7.771 -4.599 1.00 82.94 574 THR A C 1
ATOM 4602 O O . THR A 1 574 ? 18.036 8.497 -4.911 1.00 82.94 574 THR A O 1
ATOM 4605 N N . ARG A 1 575 ? 16.535 7.828 -3.384 1.00 86.25 575 ARG A N 1
ATOM 4606 C CA . ARG A 1 575 ? 16.961 8.725 -2.300 1.00 86.25 575 ARG A CA 1
ATOM 4607 C C . ARG A 1 575 ? 17.832 8.020 -1.261 1.00 86.25 575 ARG A C 1
ATOM 4609 O O . ARG A 1 575 ? 18.265 8.657 -0.295 1.00 86.25 575 ARG A O 1
ATOM 4616 N N . ILE A 1 576 ? 18.087 6.721 -1.429 1.00 88.69 576 ILE A N 1
ATOM 4617 C CA . ILE A 1 576 ? 18.908 5.930 -0.513 1.00 88.69 576 ILE A CA 1
ATOM 4618 C C . ILE A 1 576 ? 20.363 6.398 -0.598 1.00 88.69 576 ILE A C 1
ATOM 4620 O O . ILE A 1 576 ? 21.109 6.052 -1.500 1.00 88.69 576 ILE A O 1
ATOM 4624 N N . SER A 1 577 ? 20.816 7.169 0.386 1.00 88.69 577 SER A N 1
ATOM 4625 C CA . SER A 1 577 ? 22.189 7.708 0.424 1.00 88.69 577 SER A CA 1
ATOM 4626 C C . SER A 1 577 ? 23.166 6.895 1.276 1.00 88.69 577 SER A C 1
ATOM 4628 O O . SER A 1 577 ? 24.373 7.154 1.252 1.00 88.69 577 SER A O 1
ATOM 4630 N N . LYS A 1 578 ? 22.659 5.918 2.032 1.00 90.75 578 LYS A N 1
ATOM 4631 C CA . LYS A 1 578 ? 23.411 5.116 3.002 1.00 90.75 578 LYS A CA 1
ATOM 4632 C C . LYS A 1 578 ? 23.208 3.639 2.714 1.00 90.75 578 LYS A C 1
ATOM 4634 O O . LYS A 1 578 ? 22.096 3.224 2.393 1.00 90.75 578 LYS A O 1
ATOM 4639 N N . TYR A 1 579 ? 24.268 2.853 2.868 1.00 94.44 579 TYR A N 1
ATOM 4640 C CA . TYR A 1 579 ? 24.181 1.399 2.788 1.00 94.44 579 TYR A CA 1
ATOM 4641 C C . TYR A 1 579 ? 25.248 0.732 3.654 1.00 94.44 579 TYR A C 1
ATOM 4643 O O . TYR A 1 579 ? 26.337 1.279 3.831 1.00 94.44 579 TYR A O 1
ATOM 4651 N N . ILE A 1 580 ? 24.964 -0.468 4.150 1.00 94.38 580 ILE A N 1
ATOM 4652 C CA . ILE A 1 580 ? 25.958 -1.360 4.755 1.00 94.38 580 ILE A CA 1
ATOM 4653 C C . ILE A 1 580 ? 26.306 -2.468 3.760 1.00 94.38 580 ILE A C 1
ATOM 4655 O O . ILE A 1 580 ? 25.423 -3.049 3.137 1.00 94.38 580 ILE A O 1
ATOM 4659 N N . SER A 1 581 ? 27.596 -2.744 3.573 1.00 95.06 581 SER A N 1
ATOM 4660 C CA . SER A 1 581 ? 28.044 -3.830 2.693 1.00 95.06 581 SER A CA 1
ATOM 4661 C C . SER A 1 581 ? 27.943 -5.179 3.394 1.00 95.06 581 SER A C 1
ATOM 4663 O O . SER A 1 581 ? 28.178 -5.246 4.599 1.00 95.06 581 SER A O 1
ATOM 4665 N N . PHE A 1 582 ? 27.660 -6.245 2.645 1.00 96.00 582 PHE A N 1
ATOM 4666 C CA . PHE A 1 582 ? 27.557 -7.606 3.175 1.00 96.00 582 PHE A CA 1
ATOM 4667 C C . PHE A 1 582 ? 28.804 -8.053 3.949 1.00 96.00 582 PHE A C 1
ATOM 4669 O O . PHE A 1 582 ? 28.664 -8.664 5.004 1.00 96.00 582 PHE A O 1
ATOM 4676 N N . ASP A 1 583 ? 30.003 -7.631 3.529 1.00 94.19 583 ASP A N 1
ATOM 4677 C CA . ASP A 1 583 ? 31.265 -7.900 4.244 1.00 94.19 583 ASP A CA 1
ATOM 4678 C C . ASP A 1 583 ? 31.295 -7.336 5.674 1.00 94.19 583 ASP A C 1
ATOM 4680 O O . ASP A 1 583 ? 32.071 -7.775 6.524 1.00 94.19 583 ASP A O 1
ATOM 4684 N N . HIS A 1 584 ? 30.485 -6.312 5.943 1.00 94.62 584 HIS A N 1
ATOM 4685 C CA . HIS A 1 584 ? 30.389 -5.676 7.250 1.00 94.62 584 HIS A CA 1
ATOM 4686 C C . HIS A 1 584 ? 29.194 -6.182 8.059 1.00 94.62 584 HIS A C 1
ATOM 4688 O O . HIS A 1 584 ? 29.136 -5.885 9.247 1.00 94.62 584 HIS A O 1
ATOM 4694 N N . ILE A 1 585 ? 28.278 -6.962 7.474 1.00 94.69 585 ILE A N 1
ATOM 4695 C CA . ILE A 1 585 ? 27.083 -7.440 8.169 1.00 94.69 585 ILE A CA 1
ATOM 4696 C C . ILE A 1 585 ? 27.432 -8.577 9.139 1.00 94.69 585 ILE A C 1
ATOM 4698 O O . ILE A 1 585 ? 27.768 -9.707 8.776 1.00 94.69 585 ILE A O 1
ATOM 4702 N N . ASN A 1 586 ? 27.305 -8.281 10.427 1.00 95.31 586 ASN A N 1
ATOM 4703 C CA . ASN A 1 586 ? 27.349 -9.247 11.517 1.00 95.31 586 ASN A CA 1
ATOM 4704 C C . ASN A 1 586 ? 26.414 -8.819 12.664 1.00 95.31 586 ASN A C 1
ATOM 4706 O O . ASN A 1 586 ? 25.890 -7.703 12.675 1.00 95.31 586 ASN A O 1
ATOM 4710 N N . LYS A 1 587 ? 26.218 -9.711 13.646 1.00 95.44 587 LYS A N 1
ATOM 4711 C CA . LYS A 1 587 ? 25.295 -9.489 14.774 1.00 95.44 587 LYS A CA 1
ATOM 4712 C C . LYS A 1 587 ? 25.581 -8.199 15.552 1.00 95.44 587 LYS A C 1
ATOM 4714 O O . LYS A 1 587 ? 24.638 -7.590 16.038 1.00 95.44 587 LYS A O 1
ATOM 4719 N N . VAL A 1 588 ? 26.849 -7.802 15.687 1.00 94.88 588 VAL A N 1
ATOM 4720 C CA . VAL A 1 588 ? 27.244 -6.590 16.423 1.00 94.88 588 VAL A CA 1
ATOM 4721 C C . VAL A 1 588 ? 26.878 -5.354 15.608 1.00 94.88 588 VAL A C 1
ATOM 4723 O O . VAL A 1 588 ? 26.070 -4.547 16.050 1.00 94.88 588 VAL A O 1
ATOM 4726 N N . THR A 1 589 ? 27.360 -5.279 14.367 1.00 93.56 589 THR A N 1
ATOM 4727 C CA . THR A 1 589 ? 27.116 -4.130 13.477 1.00 93.56 589 THR A CA 1
ATOM 4728 C C . THR A 1 589 ? 25.635 -3.889 13.187 1.00 93.56 589 THR A C 1
ATOM 4730 O O . THR A 1 589 ? 25.216 -2.744 13.092 1.00 93.56 589 THR A O 1
ATOM 4733 N N . ILE A 1 590 ? 24.820 -4.945 13.068 1.00 93.69 590 ILE A N 1
ATOM 4734 C CA . ILE A 1 590 ? 23.377 -4.792 12.854 1.00 93.69 590 ILE A CA 1
ATOM 4735 C C . ILE A 1 590 ? 22.702 -4.188 14.091 1.00 93.69 590 ILE A C 1
ATOM 4737 O O . ILE A 1 590 ? 21.901 -3.273 13.951 1.00 93.69 590 ILE A O 1
ATOM 4741 N N . LYS A 1 591 ? 23.047 -4.645 15.302 1.00 93.19 591 LYS A N 1
ATOM 4742 C CA . LYS A 1 591 ? 22.488 -4.072 16.537 1.00 93.19 591 LYS A CA 1
ATOM 4743 C C . LYS A 1 591 ? 22.869 -2.604 16.704 1.00 93.19 591 LYS A C 1
ATOM 4745 O O . LYS A 1 591 ? 22.051 -1.799 17.138 1.00 93.19 591 LYS A O 1
ATOM 4750 N N . GLU A 1 592 ? 24.102 -2.259 16.347 1.00 93.25 592 GLU A N 1
ATOM 4751 C CA . GLU A 1 592 ? 24.564 -0.872 16.339 1.00 93.25 592 GLU A CA 1
ATOM 4752 C C . GLU A 1 592 ? 23.815 -0.028 15.298 1.00 93.25 592 GLU A C 1
ATOM 4754 O O . GLU A 1 592 ? 23.440 1.101 15.604 1.00 93.25 592 GLU A O 1
ATOM 4759 N N . LEU A 1 593 ? 23.540 -0.564 14.099 1.00 91.12 593 LEU A N 1
ATOM 4760 C CA . LEU A 1 593 ? 22.710 0.112 13.092 1.00 91.12 593 LEU A CA 1
ATOM 4761 C C . LEU A 1 593 ? 21.296 0.366 13.610 1.00 91.12 593 LEU A C 1
ATOM 4763 O O . LEU A 1 593 ? 20.819 1.495 13.506 1.00 91.12 593 LEU A O 1
ATOM 4767 N N . ASP A 1 594 ? 20.665 -0.655 14.189 1.00 92.50 594 ASP A N 1
ATOM 4768 C CA . ASP A 1 594 ? 19.308 -0.567 14.730 1.00 92.50 594 ASP A CA 1
ATOM 4769 C C . ASP A 1 594 ? 19.230 0.489 15.828 1.00 92.50 594 ASP A C 1
ATOM 4771 O O . ASP A 1 594 ? 18.393 1.388 15.768 1.00 92.50 594 ASP A O 1
ATOM 4775 N N . SER A 1 595 ? 20.181 0.474 16.764 1.00 92.06 595 SER A N 1
ATOM 4776 C CA . SER A 1 595 ? 20.251 1.481 17.822 1.00 92.06 595 SER A CA 1
ATOM 4777 C C . SER A 1 595 ? 20.534 2.891 17.296 1.00 92.06 595 SER A C 1
ATOM 4779 O O . SER A 1 595 ? 20.021 3.854 17.859 1.00 92.06 595 SER A O 1
ATOM 4781 N N . TYR A 1 596 ? 21.386 3.039 16.279 1.00 88.88 596 TYR A N 1
ATOM 4782 C CA . TYR A 1 596 ? 21.864 4.349 15.830 1.00 88.88 596 TYR A CA 1
ATOM 4783 C C . TYR A 1 596 ? 20.920 5.018 14.826 1.00 88.88 596 TYR A C 1
ATOM 4785 O O . TYR A 1 596 ? 20.712 6.230 14.873 1.00 88.88 596 TYR A O 1
ATOM 4793 N N . PHE A 1 597 ? 20.361 4.247 13.893 1.00 86.50 597 PHE A N 1
ATOM 4794 C CA . PHE A 1 597 ? 19.489 4.755 12.834 1.00 86.50 597 PHE A CA 1
ATOM 4795 C C . PHE A 1 597 ? 18.002 4.485 13.085 1.00 86.50 597 PHE A C 1
ATOM 4797 O O . PHE A 1 597 ? 17.187 4.958 12.292 1.00 86.50 597 PHE A O 1
ATOM 4804 N N . GLY A 1 598 ? 17.642 3.751 14.143 1.00 85.44 598 GLY A N 1
ATOM 4805 C CA . GLY A 1 598 ? 16.265 3.310 14.379 1.00 85.44 598 GLY A CA 1
ATOM 4806 C C . GLY A 1 598 ? 15.796 2.279 13.351 1.00 85.44 598 GLY A C 1
ATOM 4807 O O . GLY A 1 598 ? 14.624 2.252 13.005 1.00 85.44 598 GLY A O 1
ATOM 4808 N N . THR A 1 599 ? 16.718 1.494 12.788 1.00 86.88 599 THR A N 1
ATOM 4809 C CA . THR A 1 599 ? 16.380 0.436 11.827 1.00 86.88 599 THR A CA 1
ATOM 4810 C C . THR A 1 599 ? 15.924 -0.836 12.536 1.00 86.88 599 THR A C 1
ATOM 4812 O O . THR A 1 599 ? 16.021 -0.954 13.754 1.00 86.88 599 THR A O 1
ATOM 4815 N N . ASP A 1 600 ? 15.447 -1.800 11.749 1.00 87.06 600 ASP A N 1
ATOM 4816 C CA . ASP A 1 600 ? 15.000 -3.111 12.227 1.00 87.06 600 ASP A CA 1
ATOM 4817 C C . ASP A 1 600 ? 15.803 -4.261 11.584 1.00 87.06 600 ASP A C 1
ATOM 4819 O O . ASP A 1 600 ? 15.303 -5.363 11.361 1.00 87.06 600 ASP A O 1
ATOM 4823 N N . PHE A 1 601 ? 17.066 -4.010 11.216 1.00 89.75 601 PHE A N 1
ATOM 4824 C CA . PHE A 1 601 ? 17.897 -4.942 10.454 1.00 89.75 601 PHE A CA 1
ATOM 4825 C C . PHE A 1 601 ? 18.051 -6.305 11.133 1.00 89.75 601 PHE A C 1
ATOM 4827 O O . PHE A 1 601 ? 18.113 -7.329 10.448 1.00 89.75 601 PHE A O 1
ATOM 4834 N N . SER A 1 602 ? 18.106 -6.332 12.466 1.00 92.75 602 SER A N 1
ATOM 4835 C CA . SER A 1 602 ? 18.218 -7.570 13.247 1.00 92.75 602 SER A CA 1
ATOM 4836 C C . SER A 1 602 ? 17.028 -8.502 13.084 1.00 92.75 602 SER A C 1
ATOM 4838 O O . SER A 1 602 ? 17.212 -9.716 13.176 1.00 92.75 602 SER A O 1
ATOM 4840 N N . ASN A 1 603 ? 15.850 -7.954 12.793 1.00 90.31 603 ASN A N 1
ATOM 4841 C CA . ASN A 1 603 ? 14.636 -8.727 12.573 1.00 90.31 603 ASN A CA 1
ATOM 4842 C C . ASN A 1 603 ? 14.408 -9.051 11.093 1.00 90.31 603 ASN A C 1
ATOM 4844 O O . ASN A 1 603 ? 13.718 -10.025 10.794 1.00 90.31 603 ASN A O 1
ATOM 4848 N N . ILE A 1 604 ? 15.004 -8.285 10.170 1.00 91.81 604 ILE A N 1
ATOM 4849 C CA . ILE A 1 604 ? 14.803 -8.512 8.732 1.00 91.81 604 ILE A CA 1
ATOM 4850 C C . ILE A 1 604 ? 15.864 -9.398 8.087 1.00 91.81 604 ILE A C 1
ATOM 4852 O O . ILE A 1 604 ? 15.569 -9.982 7.053 1.00 91.81 604 ILE A O 1
ATOM 4856 N N . VAL A 1 605 ? 17.087 -9.497 8.623 1.00 95.56 605 VAL A N 1
ATOM 4857 C CA . VAL A 1 605 ? 18.182 -10.244 7.973 1.00 95.56 605 VAL A CA 1
ATOM 4858 C C . VAL A 1 605 ? 18.534 -11.510 8.748 1.00 95.56 605 VAL A C 1
ATOM 4860 O O . VAL A 1 605 ? 19.084 -11.457 9.850 1.00 95.56 605 VAL A O 1
ATOM 4863 N N . ASN A 1 606 ? 18.356 -12.671 8.120 1.00 96.94 606 ASN A N 1
ATOM 4864 C CA . ASN A 1 606 ? 18.967 -13.913 8.571 1.00 96.94 606 ASN A CA 1
ATOM 4865 C C . ASN A 1 606 ? 20.450 -13.935 8.166 1.00 96.94 606 ASN A C 1
ATOM 4867 O O . ASN A 1 606 ? 20.816 -14.340 7.066 1.00 96.94 606 ASN A O 1
ATOM 4871 N N . ILE A 1 607 ? 21.315 -13.486 9.079 1.00 96.75 607 ILE A N 1
ATOM 4872 C CA . ILE A 1 607 ? 22.765 -13.351 8.848 1.00 96.75 607 ILE A CA 1
ATOM 4873 C C . ILE A 1 607 ? 23.423 -14.691 8.490 1.00 96.75 607 ILE A C 1
ATOM 4875 O O . ILE A 1 607 ? 24.383 -14.711 7.723 1.00 96.75 607 ILE A O 1
ATOM 4879 N N . GLN A 1 608 ? 22.941 -15.796 9.065 1.00 97.19 608 GLN A N 1
ATOM 4880 C CA . GLN A 1 608 ? 23.506 -17.117 8.805 1.00 97.19 608 GLN A CA 1
ATOM 4881 C C . GLN A 1 608 ? 23.231 -17.530 7.360 1.00 97.19 608 GLN A C 1
ATOM 4883 O O . GLN A 1 608 ? 24.175 -17.794 6.621 1.00 97.19 608 GLN A O 1
ATOM 4888 N N . LEU A 1 609 ? 21.963 -17.465 6.941 1.00 97.12 609 LEU A N 1
ATOM 4889 C CA . LEU A 1 609 ? 21.586 -17.751 5.559 1.00 97.12 609 LEU A CA 1
ATOM 4890 C C . LEU A 1 609 ? 22.260 -16.777 4.593 1.00 97.12 609 LEU A C 1
ATOM 4892 O O . LEU A 1 609 ? 22.808 -17.221 3.595 1.00 97.12 609 LEU A O 1
ATOM 4896 N N . LEU A 1 610 ? 22.319 -15.475 4.907 1.00 97.12 610 LEU A N 1
ATOM 4897 C CA . LEU A 1 610 ? 23.035 -14.508 4.069 1.00 97.12 610 LEU A CA 1
ATOM 4898 C C . LEU A 1 610 ? 24.450 -15.009 3.754 1.00 97.12 610 LEU A C 1
ATOM 4900 O O . LEU A 1 610 ? 24.814 -15.081 2.590 1.00 97.12 610 LEU A O 1
ATOM 4904 N N . ARG A 1 611 ? 25.222 -15.420 4.766 1.00 96.38 611 ARG A N 1
ATOM 4905 C CA . ARG A 1 611 ? 26.594 -15.919 4.575 1.00 96.38 611 ARG A CA 1
ATOM 4906 C C . ARG A 1 611 ? 26.679 -17.188 3.736 1.00 96.38 611 ARG A C 1
ATOM 4908 O O . ARG A 1 611 ? 27.662 -17.344 3.026 1.00 96.38 611 ARG A O 1
ATOM 4915 N N . GLU A 1 612 ? 25.686 -18.066 3.820 1.00 96.94 612 GLU A N 1
ATOM 4916 C CA . GLU A 1 612 ? 25.624 -19.296 3.022 1.00 96.94 612 GLU A CA 1
ATOM 4917 C C . GLU A 1 612 ? 25.385 -19.007 1.533 1.00 96.94 612 GLU A C 1
ATOM 4919 O O . GLU A 1 612 ? 25.929 -19.707 0.684 1.00 96.94 612 GLU A O 1
ATOM 4924 N N . TYR A 1 613 ? 24.626 -17.954 1.213 1.00 96.88 613 TYR A N 1
ATOM 4925 C CA . TYR A 1 613 ? 24.366 -17.537 -0.171 1.00 96.88 613 TYR A CA 1
ATOM 4926 C C . TYR A 1 613 ? 25.431 -16.592 -0.752 1.00 96.88 613 TYR A C 1
ATOM 4928 O O . TYR A 1 613 ? 25.451 -16.364 -1.963 1.00 96.88 613 TYR A O 1
ATOM 4936 N N . LEU A 1 614 ? 26.301 -16.013 0.079 1.00 96.88 614 LEU A N 1
ATOM 4937 C CA . LEU A 1 614 ? 27.349 -15.106 -0.383 1.00 96.88 614 LEU A CA 1
ATOM 4938 C C . LEU A 1 614 ? 28.477 -15.859 -1.095 1.00 96.88 614 LEU A C 1
ATOM 4940 O O . LEU A 1 614 ? 28.971 -16.880 -0.624 1.00 96.88 614 LEU A O 1
ATOM 4944 N N . GLN A 1 615 ? 28.938 -15.290 -2.206 1.00 95.50 615 GLN A N 1
ATOM 4945 C CA . GLN A 1 615 ? 30.043 -15.814 -3.001 1.00 95.50 615 GLN A CA 1
ATOM 4946 C C . GLN A 1 615 ? 31.131 -14.748 -3.185 1.00 95.50 615 GLN A C 1
ATOM 4948 O O . GLN A 1 615 ? 30.810 -13.563 -3.296 1.00 95.50 615 GLN A O 1
ATOM 4953 N N . PRO A 1 616 ? 32.418 -15.130 -3.251 1.00 93.75 616 PRO A N 1
ATOM 4954 C CA . PRO A 1 616 ? 33.489 -14.184 -3.527 1.00 93.75 616 PRO A CA 1
ATOM 4955 C C . PRO A 1 616 ? 33.444 -13.718 -4.988 1.00 93.75 616 PRO A C 1
ATOM 4957 O O . PRO A 1 616 ? 33.539 -14.520 -5.920 1.00 93.75 616 PRO A O 1
ATOM 4960 N N . ASP A 1 617 ? 33.365 -12.407 -5.200 1.00 90.25 617 ASP A N 1
ATOM 4961 C CA . ASP A 1 617 ? 33.418 -11.804 -6.526 1.00 90.25 617 ASP A CA 1
ATOM 4962 C C . ASP A 1 617 ? 34.864 -11.594 -6.990 1.00 90.25 617 ASP A C 1
ATOM 4964 O O . ASP A 1 617 ? 35.519 -10.597 -6.662 1.00 90.25 617 ASP A O 1
ATOM 4968 N N . LYS A 1 618 ? 35.354 -12.531 -7.807 1.00 86.88 618 LYS A N 1
ATOM 4969 C CA . LYS A 1 618 ? 36.709 -12.481 -8.375 1.00 86.88 618 LYS A CA 1
ATOM 4970 C C . LYS A 1 618 ? 36.946 -11.255 -9.263 1.00 86.88 618 LYS A C 1
ATOM 4972 O O . LYS A 1 618 ? 38.095 -10.849 -9.406 1.00 86.88 618 LYS A O 1
ATOM 4977 N N . SER A 1 619 ? 35.902 -10.659 -9.856 1.00 82.00 619 SER A N 1
ATOM 4978 C CA . SER A 1 619 ? 36.071 -9.478 -10.716 1.00 82.00 619 SER A CA 1
ATOM 4979 C C . SER A 1 619 ? 36.156 -8.163 -9.936 1.00 82.00 619 SER A C 1
ATOM 4981 O O . SER A 1 619 ? 36.576 -7.156 -10.501 1.00 82.00 619 SER A O 1
ATOM 4983 N N . ASN A 1 620 ? 35.800 -8.153 -8.645 1.00 77.12 620 ASN A N 1
ATOM 4984 C CA . ASN A 1 620 ? 35.654 -6.925 -7.864 1.00 77.12 620 ASN A CA 1
ATOM 4985 C C . ASN A 1 620 ? 36.280 -7.041 -6.464 1.00 77.12 620 ASN A C 1
ATOM 4987 O O . ASN A 1 620 ? 35.592 -7.036 -5.441 1.00 77.12 620 ASN A O 1
ATOM 4991 N N . PHE A 1 621 ? 37.613 -7.135 -6.423 1.00 79.88 621 PHE A N 1
ATOM 4992 C CA . PHE A 1 621 ? 38.413 -7.128 -5.188 1.00 79.88 621 PHE A CA 1
ATOM 4993 C C . PHE A 1 621 ? 38.025 -8.209 -4.158 1.00 79.88 621 PHE A C 1
ATOM 4995 O O . PHE A 1 621 ? 38.178 -7.981 -2.959 1.00 79.88 621 PHE A O 1
ATOM 5002 N N . ASN A 1 622 ? 37.527 -9.372 -4.599 1.00 82.19 622 ASN A N 1
ATOM 5003 C CA . ASN A 1 622 ? 37.097 -10.477 -3.730 1.00 82.19 622 ASN A CA 1
ATOM 5004 C C . ASN A 1 622 ? 36.050 -10.073 -2.675 1.00 82.19 622 ASN A C 1
ATOM 5006 O O . ASN A 1 622 ? 36.050 -10.600 -1.562 1.00 82.19 622 ASN A O 1
ATOM 5010 N N . ARG A 1 623 ? 35.158 -9.131 -3.001 1.00 88.62 623 ARG A N 1
ATOM 5011 C CA . ARG A 1 623 ? 34.013 -8.812 -2.134 1.00 88.62 623 ARG A CA 1
ATOM 5012 C C . ARG A 1 623 ? 33.015 -9.955 -2.117 1.00 88.62 623 ARG A C 1
ATOM 5014 O O . ARG A 1 623 ? 32.826 -10.612 -3.138 1.00 88.62 623 ARG A O 1
ATOM 5021 N N . ASN A 1 624 ? 32.329 -10.147 -0.997 1.00 94.88 624 ASN A N 1
ATOM 5022 C CA . ASN A 1 624 ? 31.226 -11.095 -0.959 1.00 94.88 624 ASN A CA 1
ATOM 5023 C C . ASN A 1 624 ? 29.983 -10.482 -1.605 1.00 94.88 624 ASN A C 1
ATOM 5025 O O . ASN A 1 624 ? 29.521 -9.410 -1.200 1.00 94.88 624 ASN A O 1
ATOM 5029 N N . VAL A 1 625 ? 29.437 -11.181 -2.595 1.00 96.50 625 VAL A N 1
ATOM 5030 C CA . VAL A 1 625 ? 28.236 -10.776 -3.321 1.00 96.50 625 VAL A CA 1
ATOM 5031 C C . VAL A 1 625 ? 27.153 -11.839 -3.231 1.00 96.50 625 VAL A C 1
ATOM 5033 O O . VAL A 1 625 ? 27.438 -13.033 -3.185 1.00 96.50 625 VAL A O 1
ATOM 5036 N N . LEU A 1 626 ? 25.902 -11.394 -3.231 1.00 96.94 626 LEU A N 1
ATOM 5037 C CA . LEU A 1 626 ? 24.748 -12.239 -3.506 1.00 96.94 626 LEU A CA 1
ATOM 5038 C C . LEU A 1 626 ? 24.472 -12.139 -5.008 1.00 96.94 626 LEU A C 1
ATOM 5040 O O . LEU A 1 626 ? 24.152 -11.055 -5.498 1.00 96.94 626 LEU A O 1
ATOM 5044 N N . ALA A 1 627 ? 24.652 -13.240 -5.732 1.00 96.56 627 ALA A N 1
ATOM 5045 C CA . ALA A 1 627 ? 24.361 -13.315 -7.158 1.00 96.56 627 ALA A CA 1
ATOM 5046 C C . ALA A 1 627 ? 22.912 -13.767 -7.365 1.00 96.56 627 ALA A C 1
ATOM 5048 O O . ALA A 1 627 ? 22.494 -14.780 -6.810 1.00 96.56 627 ALA A O 1
ATOM 5049 N N . LEU A 1 628 ? 22.160 -13.001 -8.147 1.00 96.38 628 LEU A N 1
ATOM 5050 C CA . LEU A 1 628 ? 20.789 -13.301 -8.541 1.00 96.38 628 LEU A CA 1
ATOM 5051 C C . LEU A 1 628 ? 20.724 -13.451 -10.053 1.00 96.38 628 LEU A C 1
ATOM 5053 O O . LEU A 1 628 ? 21.368 -12.689 -10.769 1.00 96.38 628 LEU A O 1
ATOM 5057 N N . GLN A 1 629 ? 19.908 -14.379 -10.522 1.00 96.31 629 GLN A N 1
ATOM 5058 C CA . GLN A 1 629 ? 19.651 -14.601 -11.939 1.00 96.31 629 GLN A CA 1
ATOM 5059 C C . GLN A 1 629 ? 18.241 -14.138 -12.276 1.00 96.31 629 GLN A C 1
ATOM 5061 O O . GLN A 1 629 ? 17.311 -14.287 -11.476 1.00 96.31 629 GLN A O 1
ATOM 5066 N N . GLY A 1 630 ? 18.082 -13.544 -13.450 1.00 95.31 630 GLY A N 1
ATOM 5067 C CA . GLY A 1 630 ? 16.794 -13.087 -13.938 1.00 95.31 630 GLY A CA 1
ATOM 5068 C C . GLY A 1 630 ? 16.787 -12.859 -15.439 1.00 95.31 630 GLY A C 1
ATOM 5069 O O . GLY A 1 630 ? 17.781 -13.081 -16.130 1.00 95.31 630 GLY A O 1
ATOM 5070 N N . LYS A 1 631 ? 15.647 -12.388 -15.935 1.00 94.81 631 LYS A N 1
ATOM 5071 C CA . LYS A 1 631 ? 15.424 -12.072 -17.346 1.00 94.81 631 LYS A CA 1
ATOM 5072 C C . LYS A 1 631 ? 14.907 -10.660 -17.507 1.00 94.81 631 LYS A C 1
ATOM 5074 O O . LYS A 1 631 ? 14.158 -10.169 -16.664 1.00 94.81 631 LYS A O 1
ATOM 5079 N N . ILE A 1 632 ? 15.312 -10.005 -18.591 1.00 92.81 632 ILE A N 1
ATOM 5080 C CA . ILE A 1 632 ? 14.774 -8.692 -18.953 1.00 92.81 632 ILE A CA 1
ATOM 5081 C C . ILE A 1 632 ? 13.364 -8.898 -19.491 1.00 92.81 632 ILE A C 1
ATOM 5083 O O . ILE A 1 632 ? 13.189 -9.431 -20.583 1.00 92.81 632 ILE A O 1
ATOM 5087 N N . GLU A 1 633 ? 12.357 -8.455 -18.754 1.00 91.12 633 GLU A N 1
ATOM 5088 C CA . GLU A 1 633 ? 10.957 -8.668 -19.111 1.00 91.12 633 GLU A CA 1
ATOM 5089 C C . GLU A 1 633 ? 10.158 -7.362 -18.986 1.00 91.12 633 GLU A C 1
ATOM 5091 O O . GLU A 1 633 ? 10.481 -6.481 -18.175 1.00 91.12 633 GLU A O 1
ATOM 5096 N N . PRO A 1 634 ? 9.114 -7.178 -19.810 1.00 86.69 634 PRO A N 1
ATOM 5097 C CA . PRO A 1 634 ? 8.135 -6.137 -19.562 1.00 86.69 634 PRO A CA 1
ATOM 5098 C C . PRO A 1 634 ? 7.265 -6.538 -18.361 1.00 86.69 634 PRO A C 1
ATOM 5100 O O . PRO A 1 634 ? 6.565 -7.547 -18.386 1.00 86.69 634 PRO A O 1
ATOM 5103 N N . SER A 1 635 ? 7.243 -5.710 -17.318 1.00 82.69 635 SER A N 1
ATOM 5104 C CA . SER A 1 635 ? 6.257 -5.817 -16.243 1.00 82.69 635 SER A CA 1
ATOM 5105 C C . SER A 1 635 ? 4.938 -5.225 -16.726 1.00 82.69 635 SER A C 1
ATOM 5107 O O . SER A 1 635 ? 4.759 -4.000 -16.801 1.00 82.69 635 SER A O 1
ATOM 5109 N N . ILE A 1 636 ? 4.014 -6.115 -17.074 1.00 79.44 636 ILE A N 1
ATOM 5110 C CA . ILE A 1 636 ? 2.664 -5.750 -17.485 1.00 79.44 636 ILE A CA 1
ATOM 5111 C C . ILE A 1 636 ? 1.803 -5.625 -16.232 1.00 79.44 636 ILE A C 1
ATOM 5113 O O . ILE A 1 636 ? 1.655 -6.568 -15.458 1.00 79.44 636 ILE A O 1
ATOM 5117 N N . ARG A 1 637 ? 1.221 -4.444 -16.044 1.00 79.94 637 ARG A N 1
ATOM 5118 C CA . ARG A 1 637 ? 0.198 -4.183 -15.033 1.00 79.94 637 ARG A CA 1
ATOM 5119 C C . ARG A 1 637 ? -1.044 -3.673 -15.726 1.00 79.94 637 ARG A C 1
ATOM 5121 O O . ARG A 1 637 ? -0.976 -3.066 -16.786 1.00 79.94 637 ARG A O 1
ATOM 5128 N N . LYS A 1 638 ? -2.191 -3.880 -15.114 1.00 84.06 638 LYS A N 1
ATOM 5129 C CA . LYS A 1 638 ? -3.435 -3.289 -15.574 1.00 84.06 638 LYS A CA 1
ATOM 5130 C C . LYS A 1 638 ? -3.525 -1.856 -15.061 1.00 84.06 638 LYS A C 1
ATOM 5132 O O . LYS A 1 638 ? -3.188 -1.565 -13.911 1.00 84.06 638 LYS A O 1
ATOM 5137 N N . THR A 1 639 ? -3.970 -0.959 -15.924 1.00 86.06 639 THR A N 1
ATOM 5138 C CA . THR A 1 639 ? -4.351 0.403 -15.548 1.00 86.06 639 THR A CA 1
ATOM 5139 C C . THR A 1 639 ? -5.720 0.709 -16.125 1.00 86.06 639 THR A C 1
ATOM 5141 O O . THR A 1 639 ? -6.240 -0.046 -16.946 1.00 86.06 639 THR A O 1
ATOM 5144 N N . PHE A 1 640 ? -6.277 1.844 -15.726 1.00 87.56 640 PHE A N 1
ATOM 5145 C CA . PHE A 1 640 ? -7.487 2.360 -16.337 1.00 87.56 640 PHE A CA 1
ATOM 5146 C C . PHE A 1 640 ? -7.160 3.535 -17.245 1.00 87.56 640 PHE A C 1
ATOM 5148 O O . PHE A 1 640 ? -6.454 4.487 -16.868 1.00 87.56 640 PHE A O 1
ATOM 5155 N N . VAL A 1 641 ? -7.688 3.461 -18.456 1.00 86.88 641 VAL A N 1
ATOM 5156 C CA . VAL A 1 641 ? -7.542 4.482 -19.487 1.00 86.88 641 VAL A CA 1
ATOM 5157 C C . VAL A 1 641 ? -8.937 4.964 -19.844 1.00 86.88 641 VAL A C 1
ATOM 5159 O O . VAL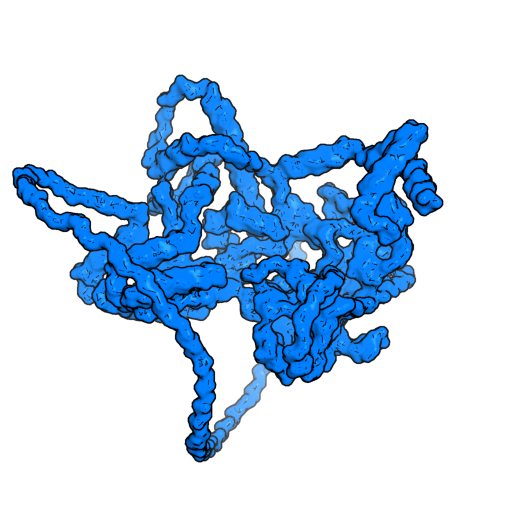 A 1 641 ? -9.840 4.147 -19.990 1.00 86.88 641 VAL A O 1
ATOM 5162 N N . SER A 1 642 ? -9.123 6.279 -19.943 1.00 88.50 642 SER A N 1
ATOM 5163 C CA . SER A 1 642 ? -10.393 6.821 -20.413 1.00 88.50 642 SER A CA 1
ATOM 5164 C C . SER A 1 642 ? -10.496 6.752 -21.934 1.00 88.50 642 SER A C 1
ATOM 5166 O O . SER A 1 642 ? -9.484 6.883 -22.630 1.00 88.50 642 SER A O 1
ATOM 5168 N N . ASP A 1 643 ? -11.711 6.623 -22.460 1.00 85.88 643 ASP A N 1
ATOM 5169 C CA . ASP A 1 643 ? -11.976 6.594 -23.902 1.00 85.88 643 ASP A CA 1
ATOM 5170 C C . ASP A 1 643 ? -11.421 7.844 -24.596 1.00 85.88 643 ASP A C 1
ATOM 5172 O O . ASP A 1 643 ? -10.774 7.744 -25.638 1.00 85.88 643 ASP A O 1
ATOM 5176 N N . ARG A 1 644 ? -11.529 9.017 -23.963 1.00 84.44 644 ARG A N 1
ATOM 5177 C CA . ARG A 1 644 ? -10.919 10.258 -24.456 1.00 84.44 644 ARG A CA 1
ATOM 5178 C C . ARG A 1 644 ? -9.396 10.195 -24.510 1.00 84.44 644 ARG A C 1
ATOM 5180 O O . ARG A 1 644 ? -8.781 10.732 -25.431 1.00 84.44 644 ARG A O 1
ATOM 5187 N N . MET A 1 645 ? -8.757 9.550 -23.533 1.00 81.62 645 MET A N 1
ATOM 5188 C CA . MET A 1 645 ? -7.308 9.368 -23.541 1.00 81.62 645 MET A CA 1
ATOM 5189 C C . MET A 1 645 ? -6.893 8.440 -24.688 1.00 81.62 645 MET A C 1
ATOM 5191 O O . MET A 1 645 ? -5.942 8.778 -25.396 1.00 81.62 645 MET A O 1
ATOM 5195 N N . ILE A 1 646 ? -7.630 7.350 -24.928 1.00 79.62 646 ILE A N 1
ATOM 5196 C CA . ILE A 1 646 ? -7.423 6.453 -26.078 1.00 79.62 646 ILE A CA 1
ATOM 5197 C C . ILE A 1 646 ? -7.616 7.222 -27.385 1.00 79.62 646 ILE A C 1
ATOM 5199 O O . ILE A 1 646 ? -6.734 7.199 -28.240 1.00 79.62 646 ILE A O 1
ATOM 5203 N N . GLN A 1 647 ? -8.712 7.968 -27.519 1.00 79.56 647 GLN A N 1
ATOM 5204 C CA . GLN A 1 647 ? -8.994 8.772 -28.701 1.00 79.56 647 GLN A CA 1
ATOM 5205 C C . GLN A 1 647 ? -7.888 9.800 -28.943 1.00 79.56 647 GLN A C 1
ATOM 5207 O O . GLN A 1 647 ? -7.370 9.870 -30.047 1.00 79.56 647 GLN A O 1
ATOM 5212 N N . SER A 1 648 ? -7.413 10.500 -27.908 1.00 79.12 648 SER A N 1
ATOM 5213 C CA . SER A 1 648 ? -6.289 11.436 -28.043 1.00 79.12 648 SER A CA 1
ATOM 5214 C C . SER A 1 648 ? -4.985 10.747 -28.466 1.00 79.12 648 SER A C 1
ATOM 5216 O O . SER A 1 648 ? -4.142 11.360 -29.118 1.00 79.12 648 SER A O 1
ATOM 5218 N N . GLN A 1 649 ? -4.780 9.480 -28.090 1.00 76.94 649 GLN A N 1
ATOM 5219 C CA . GLN A 1 649 ? -3.621 8.693 -28.511 1.00 76.94 649 GLN A CA 1
ATOM 5220 C C . GLN A 1 649 ? -3.766 8.205 -29.953 1.00 76.94 649 GLN A C 1
ATOM 5222 O O . GLN A 1 649 ? -2.788 8.250 -30.694 1.00 76.94 649 GLN A O 1
ATOM 5227 N N . LEU A 1 650 ? -4.961 7.774 -30.360 1.00 74.25 650 LEU A N 1
ATOM 5228 C CA . LEU A 1 650 ? -5.277 7.400 -31.738 1.00 74.25 650 LEU A CA 1
ATOM 5229 C C . LEU A 1 650 ? -5.198 8.611 -32.664 1.00 74.25 650 LEU A C 1
ATOM 5231 O O . LEU A 1 650 ? -4.569 8.531 -33.709 1.00 74.25 650 LEU A O 1
ATOM 5235 N N . GLU A 1 651 ? -5.734 9.754 -32.245 1.00 76.19 651 GLU A N 1
ATOM 5236 C CA . GLU A 1 651 ? -5.578 11.032 -32.928 1.00 76.19 651 GLU A CA 1
ATOM 5237 C C . GLU A 1 651 ? -4.104 11.399 -33.016 1.00 76.19 651 GLU A C 1
ATOM 5239 O O . GLU A 1 651 ? -3.649 11.689 -34.104 1.00 76.19 651 GLU A O 1
ATOM 5244 N N . LYS A 1 652 ? -3.301 11.284 -31.949 1.00 74.12 652 LYS A N 1
ATOM 5245 C CA . LYS A 1 652 ? -1.842 11.504 -32.033 1.00 74.12 652 LYS A CA 1
ATOM 5246 C C . LYS A 1 652 ? -1.110 10.514 -32.945 1.00 74.12 652 LYS A C 1
ATOM 5248 O O . LYS A 1 652 ? -0.075 10.888 -33.486 1.00 74.12 652 LYS A O 1
ATOM 5253 N N . LYS A 1 653 ? -1.598 9.277 -33.088 1.00 63.28 653 LYS A N 1
ATOM 5254 C CA . LYS A 1 653 ? -1.065 8.286 -34.041 1.00 63.28 653 LYS A CA 1
ATOM 5255 C C . LYS A 1 653 ? -1.493 8.590 -35.483 1.00 63.28 653 LYS A C 1
ATOM 5257 O O . LYS A 1 653 ? -0.732 8.306 -36.399 1.00 63.28 653 LYS A O 1
ATOM 5262 N N . ASN A 1 654 ? -2.678 9.174 -35.661 1.00 58.22 654 ASN A N 1
ATOM 5263 C CA . ASN A 1 654 ? -3.245 9.581 -36.948 1.00 58.22 654 ASN A CA 1
ATOM 5264 C C . ASN A 1 654 ? -2.883 11.019 -37.341 1.00 58.22 654 ASN A C 1
ATOM 5266 O O . ASN A 1 654 ? -3.056 11.393 -38.498 1.00 58.22 654 ASN A O 1
ATOM 5270 N N . VAL A 1 655 ? -2.353 11.823 -36.413 1.00 49.69 655 VAL A N 1
ATOM 5271 C CA . VAL A 1 655 ? -1.565 13.003 -36.747 1.00 49.69 655 VAL A CA 1
ATOM 5272 C C . VAL A 1 655 ? -0.411 12.433 -37.561 1.00 49.69 655 VAL A C 1
ATOM 5274 O O . VAL A 1 655 ? 0.356 11.643 -37.001 1.00 49.69 655 VAL A O 1
ATOM 5277 N N . PRO A 1 656 ? -0.310 12.758 -38.865 1.00 52.12 656 PRO A N 1
ATOM 5278 C CA . PRO A 1 656 ? 0.762 12.249 -39.706 1.00 52.12 656 PRO A CA 1
ATOM 5279 C C . PRO A 1 656 ? 2.062 12.446 -38.941 1.00 52.12 656 PRO A C 1
ATOM 5281 O O . PRO A 1 656 ? 2.289 13.561 -38.454 1.00 52.12 656 PRO A O 1
ATOM 5284 N N . PHE A 1 657 ? 2.806 11.341 -38.747 1.00 50.03 657 PHE A N 1
ATOM 5285 C CA . PHE A 1 657 ? 4.119 11.266 -38.090 1.00 50.03 657 PHE A CA 1
ATOM 5286 C C . PHE A 1 657 ? 4.738 12.641 -38.134 1.00 50.03 657 PHE A C 1
ATOM 5288 O O . PHE A 1 657 ? 4.968 13.066 -39.265 1.00 50.03 657 PHE A O 1
ATOM 5295 N N . LYS A 1 658 ? 4.851 13.342 -36.981 1.00 49.69 658 LYS A N 1
ATOM 5296 C CA . LYS A 1 658 ? 5.222 14.770 -36.913 1.00 49.69 658 LYS A CA 1
ATOM 5297 C C . LYS A 1 658 ? 6.159 15.052 -38.067 1.00 49.69 658 LYS A C 1
ATOM 5299 O O . LYS A 1 658 ? 7.327 14.683 -37.988 1.00 49.69 658 LYS A O 1
ATOM 5304 N N . SER A 1 659 ? 5.619 15.611 -39.151 1.00 54.44 659 SER A N 1
ATOM 5305 C CA . SER A 1 659 ? 6.442 15.803 -40.334 1.00 54.44 659 SER A CA 1
ATOM 5306 C C . SER A 1 659 ? 7.575 16.717 -39.897 1.00 54.44 659 SER A C 1
ATOM 5308 O O . SER A 1 659 ? 8.714 16.443 -40.199 1.00 54.44 659 SER A O 1
ATOM 5310 N N . ALA A 1 660 ? 7.297 17.673 -39.013 1.00 73.81 660 ALA A N 1
ATOM 5311 C CA . ALA A 1 660 ? 8.278 18.499 -38.335 1.00 73.81 660 ALA A CA 1
ATOM 5312 C C . ALA A 1 660 ? 9.288 17.757 -37.442 1.00 73.81 660 ALA A C 1
ATOM 5314 O O . ALA A 1 660 ? 8.975 17.249 -36.360 1.00 73.81 660 ALA A O 1
ATOM 5315 N N . VAL A 1 661 ? 10.551 17.884 -37.838 1.00 85.38 661 VAL A N 1
ATOM 5316 C CA . VAL A 1 661 ? 11.748 17.561 -37.069 1.00 85.38 661 VAL A CA 1
ATOM 5317 C C . VAL A 1 661 ? 11.815 18.436 -35.813 1.00 85.38 661 VAL A C 1
ATOM 5319 O O . VAL A 1 661 ? 11.602 19.656 -35.836 1.00 85.38 661 VAL A O 1
ATOM 5322 N N . SER A 1 662 ? 12.150 17.830 -34.671 1.00 92.06 662 SER A N 1
ATOM 5323 C CA . SER A 1 662 ? 12.417 18.580 -33.440 1.00 92.06 662 SER A CA 1
ATOM 5324 C C . SER A 1 662 ? 13.779 19.272 -33.531 1.00 92.06 662 SER A C 1
ATOM 5326 O O . SER A 1 662 ? 14.798 18.721 -33.119 1.00 92.06 662 SER A O 1
ATOM 5328 N N . VAL A 1 663 ? 13.799 20.507 -34.040 1.00 93.12 663 VAL A N 1
ATOM 5329 C CA . VAL A 1 663 ? 15.022 21.326 -34.154 1.00 93.12 663 VAL A CA 1
ATOM 5330 C C . VAL A 1 663 ? 15.766 21.436 -32.818 1.00 93.12 663 VAL A C 1
ATOM 5332 O O . VAL A 1 663 ? 16.983 21.319 -32.777 1.00 93.12 663 VAL A O 1
ATOM 5335 N N . GLY A 1 664 ? 15.041 21.590 -31.704 1.00 89.94 664 GLY A N 1
ATOM 5336 C CA . GLY A 1 664 ? 15.650 21.646 -30.370 1.00 89.94 664 GLY A CA 1
ATOM 5337 C C . GLY A 1 664 ? 16.362 20.350 -29.977 1.00 89.94 664 GLY A C 1
ATOM 5338 O O . GLY A 1 664 ? 17.424 20.406 -29.368 1.00 89.94 664 GLY A O 1
ATOM 5339 N N . SER A 1 665 ? 15.811 19.194 -30.360 1.00 86.69 665 SER A N 1
ATOM 5340 C CA . SER A 1 665 ? 16.470 17.902 -30.144 1.00 86.69 665 SER A CA 1
ATOM 5341 C C . SER A 1 665 ? 17.713 17.770 -31.016 1.00 86.69 665 SER A C 1
ATOM 5343 O O . SER A 1 665 ? 18.756 17.424 -30.486 1.00 86.69 665 SER A O 1
ATOM 5345 N N . LEU A 1 666 ? 17.646 18.151 -32.300 1.00 92.62 666 LEU A N 1
ATOM 5346 C CA . LEU A 1 666 ? 18.826 18.147 -33.174 1.00 92.62 666 LEU A CA 1
ATOM 5347 C C . LEU A 1 666 ? 19.949 19.053 -32.652 1.00 92.62 666 LEU A C 1
ATOM 5349 O O . LEU A 1 666 ? 21.113 18.681 -32.728 1.00 92.62 666 LEU A O 1
ATOM 5353 N N . ILE A 1 667 ? 19.615 20.227 -32.104 1.00 92.94 667 ILE A N 1
ATOM 5354 C CA . ILE A 1 667 ? 20.601 21.115 -31.473 1.00 92.94 667 ILE A CA 1
ATOM 5355 C C . ILE A 1 667 ? 21.266 20.412 -30.291 1.00 92.94 667 ILE A C 1
ATOM 5357 O O . ILE A 1 667 ? 22.486 20.416 -30.206 1.00 92.94 667 ILE A O 1
ATOM 5361 N N . ILE A 1 668 ? 20.492 19.781 -29.404 1.00 85.19 668 ILE A N 1
ATOM 5362 C CA . ILE A 1 668 ? 21.045 19.040 -28.260 1.00 85.19 668 ILE A CA 1
ATOM 5363 C C . ILE A 1 668 ? 21.910 17.867 -28.737 1.00 85.19 668 ILE A C 1
ATOM 5365 O O . ILE A 1 668 ? 22.994 17.660 -28.202 1.00 85.19 668 ILE A O 1
ATOM 5369 N N . ASP A 1 669 ? 21.465 17.134 -29.756 1.00 82.94 669 ASP A N 1
ATOM 5370 C CA . ASP A 1 669 ? 22.184 15.976 -30.289 1.00 82.94 669 ASP A CA 1
ATOM 5371 C C . ASP A 1 669 ? 23.535 16.372 -30.897 1.00 82.94 669 ASP A C 1
ATOM 5373 O O . ASP A 1 669 ? 24.518 15.647 -30.755 1.00 82.94 669 ASP A O 1
ATOM 5377 N N . VAL A 1 670 ? 23.598 17.525 -31.571 1.00 90.06 670 VAL A N 1
ATOM 5378 C CA . VAL A 1 670 ? 24.818 17.994 -32.234 1.00 90.06 670 VAL A CA 1
ATOM 5379 C C . VAL A 1 670 ? 25.721 18.787 -31.279 1.00 90.06 670 VAL A C 1
ATOM 5381 O O . VAL A 1 670 ? 26.941 18.659 -31.349 1.00 90.06 670 VAL A O 1
ATOM 5384 N N . TRP A 1 671 ? 25.155 19.622 -30.404 1.00 88.25 671 TRP A N 1
ATOM 5385 C CA . TRP A 1 671 ? 25.913 20.576 -29.580 1.00 88.25 671 TRP A CA 1
ATOM 5386 C C . TRP A 1 671 ? 26.180 20.035 -28.167 1.00 88.25 671 TRP A C 1
ATOM 5388 O O . TRP A 1 671 ? 27.077 20.529 -27.485 1.00 88.25 671 TRP A O 1
ATOM 5398 N N . GLY A 1 672 ? 25.445 19.009 -27.727 1.00 86.31 672 GLY A N 1
ATOM 5399 C CA . GLY A 1 672 ? 25.632 18.341 -26.440 1.00 86.31 672 GLY A CA 1
ATOM 5400 C C . GLY A 1 672 ? 25.581 19.303 -25.253 1.00 86.31 672 GLY A C 1
ATOM 5401 O O . GLY A 1 672 ? 24.703 20.160 -25.160 1.00 86.31 672 GLY A O 1
ATOM 5402 N N . ASP A 1 673 ? 26.553 19.172 -24.350 1.00 81.06 673 ASP A N 1
ATOM 5403 C CA . ASP A 1 673 ? 26.679 20.010 -23.151 1.00 81.06 673 ASP A CA 1
ATOM 5404 C C . ASP A 1 673 ? 27.287 21.399 -23.437 1.00 81.06 673 ASP A C 1
ATOM 5406 O O . ASP A 1 673 ? 27.342 22.245 -22.544 1.00 81.06 673 ASP A O 1
ATOM 5410 N N . SER A 1 674 ? 27.730 21.663 -24.673 1.00 80.31 674 SER A N 1
ATOM 5411 C CA . SER A 1 674 ? 28.347 22.940 -25.064 1.00 80.31 674 SER A CA 1
ATOM 5412 C C . SER A 1 674 ? 27.336 24.089 -25.161 1.00 80.31 674 SER A C 1
ATOM 5414 O O . SER A 1 674 ? 27.735 25.248 -25.262 1.00 80.31 674 SER A O 1
ATOM 5416 N N . ILE A 1 675 ? 26.030 23.792 -25.135 1.00 84.31 675 ILE A N 1
ATOM 5417 C CA . ILE A 1 675 ? 24.954 24.788 -25.156 1.00 84.31 675 ILE A CA 1
ATOM 5418 C C . ILE A 1 675 ? 24.248 24.864 -23.796 1.00 84.31 675 ILE A C 1
ATOM 5420 O O . ILE A 1 675 ? 23.654 23.896 -23.320 1.00 84.31 675 ILE A O 1
ATOM 5424 N N . ASP A 1 676 ? 24.264 26.044 -23.165 1.00 83.19 676 ASP A N 1
ATOM 5425 C CA . ASP A 1 676 ? 23.441 26.284 -21.973 1.00 83.19 676 ASP A CA 1
ATOM 5426 C C . ASP A 1 676 ? 21.957 26.158 -22.352 1.00 83.19 676 ASP A C 1
ATOM 5428 O O . ASP A 1 676 ? 21.504 26.689 -23.370 1.00 83.19 676 ASP A O 1
ATOM 5432 N N . LYS A 1 677 ? 21.165 25.499 -21.501 1.00 79.31 677 LYS A N 1
ATOM 5433 C CA . LYS A 1 677 ? 19.717 25.327 -21.682 1.00 79.31 677 LYS A CA 1
ATOM 5434 C C . LYS A 1 677 ? 18.992 26.653 -21.895 1.00 79.31 677 LYS A C 1
ATOM 5436 O O . LYS A 1 677 ? 17.982 26.676 -22.594 1.00 79.31 677 LYS A O 1
ATOM 5441 N N . LYS A 1 678 ? 19.510 27.750 -21.330 1.00 80.94 678 LYS A N 1
ATOM 5442 C CA . LYS A 1 678 ? 18.973 29.106 -21.534 1.00 80.94 678 LYS A CA 1
ATOM 5443 C C . LYS A 1 678 ? 19.122 29.605 -22.977 1.00 80.94 678 LYS A C 1
ATOM 5445 O O . LYS A 1 678 ? 18.294 30.389 -23.426 1.00 80.94 678 LYS A O 1
ATOM 5450 N N . ASN A 1 679 ? 20.112 29.105 -23.714 1.00 87.94 679 ASN A N 1
ATOM 5451 C CA . ASN A 1 679 ? 20.447 29.553 -25.066 1.00 87.94 679 ASN A CA 1
ATOM 5452 C C . ASN A 1 679 ? 19.834 28.679 -26.172 1.00 87.94 679 ASN A C 1
ATOM 5454 O O . ASN A 1 679 ? 19.818 29.093 -27.330 1.00 87.94 679 ASN A O 1
ATOM 5458 N N . ILE A 1 680 ? 19.271 27.509 -25.834 1.00 90.12 680 ILE A N 1
ATOM 5459 C CA . ILE A 1 680 ? 18.610 26.612 -26.803 1.00 90.12 680 ILE A CA 1
ATOM 5460 C C . ILE A 1 680 ? 17.498 27.342 -27.569 1.00 90.12 680 ILE A C 1
ATOM 5462 O O . ILE A 1 680 ? 17.324 27.106 -28.761 1.00 90.12 680 ILE A O 1
ATOM 5466 N N . GLY A 1 681 ? 16.765 28.250 -26.915 1.00 90.00 681 GLY A N 1
ATOM 5467 C CA . GLY A 1 681 ? 15.720 29.049 -27.564 1.00 90.00 681 GLY A CA 1
ATOM 5468 C C . GLY A 1 681 ? 16.265 29.945 -28.679 1.00 90.00 681 GLY A C 1
ATOM 5469 O O . GLY A 1 681 ? 15.740 29.926 -29.790 1.00 90.00 681 GLY A O 1
ATOM 5470 N N . THR A 1 682 ? 17.356 30.663 -28.408 1.00 93.69 682 THR A N 1
ATOM 5471 C CA . THR A 1 682 ? 18.013 31.557 -29.371 1.00 93.69 682 THR A CA 1
ATOM 5472 C C . THR A 1 682 ? 18.595 30.782 -30.549 1.00 93.69 682 THR A C 1
ATOM 5474 O O . THR A 1 682 ? 18.366 31.140 -31.700 1.00 93.69 682 THR A O 1
ATOM 5477 N N . VAL A 1 683 ? 19.291 29.670 -30.285 1.00 93.38 683 VAL A N 1
ATOM 5478 C CA . VAL A 1 683 ? 19.868 28.830 -31.350 1.00 93.38 683 VAL A CA 1
ATOM 5479 C C . VAL A 1 683 ? 18.771 28.193 -32.195 1.00 93.38 683 VAL A C 1
ATOM 5481 O O . VAL A 1 683 ? 18.871 28.167 -33.419 1.00 93.38 683 VAL A O 1
ATOM 5484 N N . LYS A 1 684 ? 17.680 27.744 -31.567 1.00 95.50 684 LYS A N 1
ATOM 5485 C CA . LYS A 1 684 ? 16.508 27.250 -32.287 1.00 95.50 684 LYS A CA 1
ATOM 5486 C C . LYS A 1 684 ? 15.928 28.319 -33.211 1.00 95.50 684 LYS A C 1
ATOM 5488 O O . LYS A 1 684 ? 15.602 27.982 -34.343 1.00 95.50 684 LYS A O 1
ATOM 5493 N N . GLN A 1 685 ? 15.831 29.574 -32.770 1.00 96.00 685 GLN A N 1
ATOM 5494 C CA . GLN A 1 685 ? 15.358 30.662 -33.627 1.00 96.00 685 GLN A CA 1
ATOM 5495 C C . GLN A 1 685 ? 16.297 30.885 -34.819 1.00 96.00 685 GLN A C 1
ATOM 5497 O O . GLN A 1 685 ? 15.826 30.918 -35.948 1.00 96.00 685 GLN A O 1
ATOM 5502 N N . ASN A 1 686 ? 17.614 30.901 -34.597 1.00 95.31 686 ASN A N 1
ATOM 5503 C CA . ASN A 1 686 ? 18.596 31.049 -35.675 1.00 95.31 686 ASN A CA 1
ATOM 5504 C C . ASN A 1 686 ? 18.517 29.910 -36.706 1.00 95.31 686 ASN A C 1
ATOM 5506 O O . ASN A 1 686 ? 18.610 30.159 -37.906 1.00 95.31 686 ASN A O 1
ATOM 5510 N N . VAL A 1 687 ? 18.321 28.665 -36.253 1.00 95.75 687 VAL A N 1
ATOM 5511 C CA . VAL A 1 687 ? 18.113 27.519 -37.152 1.00 95.75 687 VAL A CA 1
ATOM 5512 C C . VAL A 1 687 ? 16.831 27.705 -37.965 1.00 95.75 687 VAL A C 1
ATOM 5514 O O . VAL A 1 687 ? 16.851 27.493 -39.172 1.00 95.75 687 VAL A O 1
ATOM 5517 N N . MET A 1 688 ? 15.734 28.134 -37.334 1.00 95.69 688 MET A N 1
ATOM 5518 C CA . MET A 1 688 ? 14.464 28.381 -38.027 1.00 95.69 688 MET A CA 1
ATOM 5519 C C . MET A 1 688 ? 14.575 29.529 -39.041 1.00 95.69 688 MET A C 1
ATOM 5521 O O . MET A 1 688 ? 14.046 29.420 -40.144 1.00 95.69 688 MET A O 1
ATOM 5525 N N . ASP A 1 689 ? 15.291 30.602 -38.708 1.00 96.38 689 ASP A N 1
ATOM 5526 C CA . ASP A 1 689 ? 15.521 31.730 -39.613 1.00 96.38 689 ASP A CA 1
ATOM 5527 C C . ASP A 1 689 ? 16.352 31.302 -40.829 1.00 96.38 689 ASP A C 1
ATOM 5529 O O . ASP A 1 689 ? 16.062 31.698 -41.958 1.00 96.38 689 ASP A O 1
ATOM 5533 N N . GLU A 1 690 ? 17.361 30.453 -40.626 1.00 96.81 690 GLU A N 1
ATOM 5534 C CA . GLU A 1 690 ? 18.187 29.924 -41.711 1.00 96.81 690 GLU A CA 1
ATOM 5535 C C . GLU A 1 690 ? 17.426 28.907 -42.578 1.00 96.81 690 GLU A C 1
ATOM 5537 O O . GLU A 1 690 ? 17.534 28.941 -43.803 1.00 96.81 690 GLU A O 1
ATOM 5542 N N . MET A 1 691 ? 16.576 28.071 -41.972 1.00 96.69 691 MET A N 1
ATOM 5543 C CA . MET A 1 691 ? 15.629 27.222 -42.703 1.00 96.69 691 MET A CA 1
ATOM 5544 C C . MET A 1 691 ? 14.697 28.068 -43.581 1.00 96.69 691 MET A C 1
ATOM 5546 O O . MET A 1 691 ? 14.539 27.772 -44.764 1.00 96.69 691 MET A O 1
ATOM 5550 N N . ASN A 1 692 ? 14.149 29.164 -43.043 1.00 96.12 692 ASN A N 1
ATOM 5551 C CA . ASN A 1 692 ? 13.283 30.080 -43.789 1.00 96.12 692 ASN A CA 1
ATOM 5552 C C . ASN A 1 692 ? 14.015 30.740 -44.968 1.00 96.12 692 ASN A C 1
ATOM 5554 O O . ASN A 1 692 ? 13.466 30.794 -46.067 1.00 96.12 692 ASN A O 1
ATOM 5558 N N . LYS A 1 693 ? 15.268 31.187 -44.787 1.00 96.88 693 LYS A N 1
ATOM 5559 C CA . LYS A 1 693 ? 16.085 31.732 -45.892 1.00 96.88 693 LYS A CA 1
ATOM 5560 C C . LYS A 1 693 ? 16.294 30.719 -47.016 1.00 96.88 693 LYS A C 1
ATOM 5562 O O . LYS A 1 693 ? 16.318 31.100 -48.181 1.00 96.88 693 LYS A O 1
ATOM 5567 N N . GLN A 1 694 ? 16.424 29.439 -46.671 1.00 97.25 694 GLN A N 1
ATOM 5568 C CA . GLN A 1 694 ? 16.586 28.350 -47.636 1.00 97.25 694 GLN A CA 1
ATOM 5569 C C . GLN A 1 694 ? 15.250 27.807 -48.167 1.00 97.25 694 GLN A C 1
ATOM 5571 O O . GLN A 1 694 ? 15.253 26.836 -48.922 1.00 97.25 694 GLN A O 1
ATOM 5576 N N . SER A 1 695 ? 14.115 28.422 -47.801 1.00 95.31 695 SER A N 1
ATOM 5577 C CA . SER A 1 695 ? 12.762 27.934 -48.120 1.00 95.31 695 SER A CA 1
ATOM 5578 C C . SER A 1 695 ? 12.562 26.462 -47.734 1.00 95.31 695 SER A C 1
ATOM 5580 O O . SER A 1 695 ? 11.921 25.695 -48.450 1.00 95.31 695 SER A O 1
ATOM 5582 N N . LEU A 1 696 ? 13.161 26.059 -46.611 1.00 96.00 696 LEU A N 1
ATOM 5583 C CA . LEU A 1 696 ? 13.156 24.696 -46.107 1.00 96.00 696 LEU A CA 1
ATOM 5584 C C . LEU A 1 696 ? 12.030 24.534 -45.083 1.00 96.00 696 LEU A C 1
ATOM 5586 O O . LEU A 1 696 ? 12.086 25.100 -43.989 1.00 96.00 696 LEU A O 1
ATOM 5590 N N . ASP A 1 697 ? 11.012 23.746 -45.413 1.00 93.31 697 ASP A N 1
ATOM 5591 C CA . ASP A 1 697 ? 9.965 23.407 -44.460 1.00 93.31 697 ASP A CA 1
ATOM 5592 C C . ASP A 1 697 ? 10.508 22.458 -43.385 1.00 93.31 697 ASP A C 1
ATOM 5594 O O . ASP A 1 697 ? 11.368 21.605 -43.636 1.00 93.31 697 ASP A O 1
ATOM 5598 N N . ASN A 1 698 ? 10.003 22.618 -42.160 1.00 92.12 698 ASN A N 1
ATOM 5599 C CA . ASN A 1 698 ? 10.315 21.694 -41.084 1.00 92.12 698 ASN A CA 1
ATOM 5600 C C . ASN A 1 698 ? 9.595 20.368 -41.359 1.00 92.12 698 ASN A C 1
ATOM 5602 O O . ASN A 1 698 ? 8.453 20.188 -40.936 1.00 92.12 698 ASN A O 1
ATOM 5606 N N . SER A 1 699 ? 10.259 19.478 -42.095 1.00 88.69 699 SER A N 1
ATOM 5607 C CA . SER A 1 699 ? 9.781 18.141 -42.434 1.00 88.69 699 SER A CA 1
ATOM 5608 C C . SER A 1 699 ? 10.879 17.076 -42.285 1.00 88.69 699 SER A C 1
ATOM 5610 O O . SER A 1 699 ? 12.066 17.365 -42.431 1.00 88.69 699 SER A O 1
ATOM 5612 N N . GLU A 1 700 ? 10.501 15.825 -42.018 1.00 82.69 700 GLU A N 1
ATOM 5613 C CA . GLU A 1 700 ? 11.411 14.697 -41.784 1.00 82.69 700 GLU A CA 1
ATOM 5614 C C . GLU A 1 700 ? 12.199 14.371 -43.059 1.00 82.69 700 GLU A C 1
ATOM 5616 O O . GLU A 1 700 ? 13.383 14.046 -43.001 1.00 82.69 700 GLU A O 1
ATOM 5621 N N . ILE A 1 701 ? 11.583 14.604 -44.225 1.00 88.19 701 ILE A N 1
ATOM 5622 C CA . ILE A 1 701 ? 12.227 14.567 -45.548 1.00 88.19 701 ILE A CA 1
ATOM 5623 C C . ILE A 1 701 ? 13.441 15.513 -45.592 1.00 88.19 701 ILE A C 1
ATOM 5625 O O . ILE A 1 701 ? 14.466 15.196 -46.197 1.00 88.19 701 ILE A O 1
ATOM 5629 N N . ASN A 1 702 ? 13.359 16.654 -44.906 1.00 93.00 702 ASN A N 1
ATOM 5630 C CA . ASN A 1 702 ? 14.416 17.655 -44.828 1.00 93.00 702 ASN A CA 1
ATOM 5631 C C . ASN A 1 702 ? 15.318 17.517 -43.591 1.00 93.00 702 ASN A C 1
ATOM 5633 O O . ASN A 1 702 ? 16.217 18.343 -43.420 1.00 93.00 702 ASN A O 1
ATOM 5637 N N . ARG A 1 703 ? 15.164 16.477 -42.756 1.00 92.25 703 ARG A N 1
ATOM 5638 C CA . ARG A 1 703 ? 15.933 16.301 -41.508 1.00 92.25 703 ARG A CA 1
ATOM 5639 C C . ARG A 1 703 ? 17.438 16.453 -41.695 1.00 92.25 703 ARG A C 1
ATOM 5641 O O . ARG A 1 703 ? 18.078 17.134 -40.899 1.00 92.25 703 ARG A O 1
ATOM 5648 N N . ASN A 1 704 ? 17.998 15.880 -42.758 1.00 92.69 704 ASN A N 1
ATOM 5649 C CA . ASN A 1 704 ? 19.433 15.980 -43.036 1.00 92.69 704 ASN A CA 1
ATOM 5650 C C . ASN A 1 704 ? 19.860 17.416 -43.375 1.00 92.69 704 ASN A C 1
ATOM 5652 O O . ASN A 1 704 ? 20.898 17.866 -42.907 1.00 92.69 704 ASN A O 1
ATOM 5656 N N . LYS A 1 705 ? 19.043 18.168 -44.121 1.00 95.81 705 LYS A N 1
ATOM 5657 C CA . LYS A 1 705 ? 19.328 19.576 -44.437 1.00 95.81 705 LYS A CA 1
ATOM 5658 C C . LYS A 1 705 ? 19.220 20.460 -43.191 1.00 95.81 705 LYS A C 1
ATOM 5660 O O . LYS A 1 705 ? 20.084 21.299 -42.966 1.00 95.81 705 LYS A O 1
ATOM 5665 N N . ILE A 1 706 ? 18.219 20.217 -42.338 1.00 96.69 706 ILE A N 1
ATOM 5666 C CA . ILE A 1 706 ? 18.079 20.891 -41.035 1.00 96.69 706 ILE A CA 1
ATOM 5667 C C . ILE A 1 706 ? 19.293 20.588 -40.148 1.00 96.69 706 ILE A C 1
ATOM 5669 O O . ILE A 1 706 ? 19.839 21.488 -39.517 1.00 96.69 706 ILE A O 1
ATOM 5673 N N . LEU A 1 707 ? 19.750 19.334 -40.124 1.00 94.81 707 LEU A N 1
ATOM 5674 C CA . LEU A 1 707 ? 20.930 18.920 -39.371 1.00 94.81 707 LEU A CA 1
ATOM 5675 C C . LEU A 1 707 ? 22.202 19.642 -39.848 1.00 94.81 707 LEU A C 1
ATOM 5677 O O . LEU A 1 707 ? 23.001 20.067 -39.016 1.00 94.81 707 LEU A O 1
ATOM 5681 N N . GLU A 1 708 ? 22.381 19.824 -41.158 1.00 95.88 708 GLU A N 1
ATOM 5682 C CA . GLU A 1 708 ? 23.506 20.597 -41.701 1.00 95.88 708 GLU A CA 1
ATOM 5683 C C . GLU A 1 708 ? 23.430 22.083 -41.316 1.00 95.88 708 GLU A C 1
ATOM 5685 O O . GLU A 1 708 ? 24.447 22.667 -40.940 1.00 95.88 708 GLU A O 1
ATOM 5690 N N . ILE A 1 709 ? 22.231 22.681 -41.284 1.00 96.75 709 ILE A N 1
ATOM 5691 C CA . ILE A 1 709 ? 22.037 24.041 -40.749 1.00 96.75 709 ILE A CA 1
ATOM 5692 C C . ILE A 1 709 ? 22.473 24.100 -39.278 1.00 96.75 709 ILE A C 1
ATOM 5694 O O . ILE A 1 709 ? 23.272 24.963 -38.909 1.00 96.75 709 ILE A O 1
ATOM 5698 N N . VAL A 1 710 ? 22.017 23.152 -38.451 1.00 95.62 710 VAL A N 1
ATOM 5699 C CA . VAL A 1 710 ? 22.375 23.061 -37.024 1.00 95.62 710 VAL A CA 1
ATOM 5700 C C . VAL A 1 710 ? 23.889 22.922 -36.826 1.00 95.62 710 VAL A C 1
ATOM 5702 O O . VAL A 1 710 ? 24.438 23.560 -35.929 1.00 95.62 710 VAL A O 1
ATOM 5705 N N . LYS A 1 711 ? 24.582 22.130 -37.656 1.00 93.88 711 LYS A N 1
ATOM 5706 C CA . LYS A 1 711 ? 26.049 21.993 -37.613 1.00 93.88 711 LYS A CA 1
ATOM 5707 C C . LYS A 1 711 ? 26.766 23.270 -38.051 1.00 93.88 711 LYS A C 1
ATOM 5709 O O . LYS A 1 711 ? 27.750 23.656 -37.429 1.00 93.88 711 LYS A O 1
ATOM 5714 N N . SER A 1 712 ? 26.276 23.941 -39.094 1.00 94.38 712 SER A N 1
ATOM 5715 C CA . SER A 1 712 ? 26.909 25.153 -39.636 1.00 94.38 712 SER A CA 1
ATOM 5716 C C . SER A 1 712 ? 26.903 26.325 -38.648 1.00 94.38 712 SER A C 1
ATOM 5718 O O . SER A 1 712 ? 27.826 27.137 -38.639 1.00 94.38 712 SER A O 1
ATOM 5720 N N . LEU A 1 713 ? 25.889 26.379 -37.780 1.00 90.19 713 LEU A N 1
ATOM 5721 C CA . LEU A 1 713 ? 25.736 27.405 -36.752 1.00 90.19 713 LEU A CA 1
ATOM 5722 C C . LEU A 1 713 ? 26.628 27.184 -35.519 1.00 90.19 713 LEU A C 1
ATOM 5724 O O . LEU A 1 713 ? 26.658 28.056 -34.668 1.00 90.19 713 LEU A O 1
ATOM 5728 N N . ILE A 1 714 ? 27.358 26.065 -35.420 1.00 78.81 714 ILE A N 1
ATOM 5729 C CA . ILE A 1 714 ? 28.373 25.843 -34.364 1.00 78.81 714 ILE A CA 1
ATOM 5730 C C . ILE A 1 714 ? 29.641 26.647 -34.635 1.00 78.81 714 ILE A C 1
ATOM 5732 O O . ILE A 1 714 ? 30.379 26.997 -33.719 1.00 78.81 714 ILE A O 1
ATOM 5736 N N . ILE A 1 715 ? 29.933 26.868 -35.916 1.00 57.19 715 ILE A N 1
ATOM 5737 C CA . ILE A 1 715 ? 31.197 27.448 -36.379 1.00 57.19 715 ILE A CA 1
ATOM 5738 C C . ILE A 1 715 ? 31.151 28.988 -36.312 1.00 57.19 715 ILE A C 1
ATOM 5740 O O . ILE A 1 715 ? 32.188 29.641 -36.410 1.00 57.19 715 ILE A O 1
ATOM 5744 N N . LYS A 1 716 ? 29.956 29.561 -36.134 1.00 56.09 716 LYS A N 1
ATOM 5745 C CA . LYS A 1 716 ? 29.701 30.996 -35.971 1.00 56.09 716 LYS A CA 1
ATOM 5746 C C . LYS A 1 716 ? 29.366 31.303 -34.522 1.00 56.09 716 LYS A C 1
ATOM 5748 O O . LYS A 1 716 ? 29.825 32.366 -34.054 1.00 56.09 716 LYS A O 1
#

Organism: NCBI:txid133385

Foldseek 3Di:
DDDDDDDDDDDDDDDDDDDDDDDDDDDDDDDDDDDDDDDDDDDDDDDDDDDDDDDDDDDDDDDDDDDDDDDDDPDDPPPPPPLDVLLVLLVVLQVVLVPDPPPLAHLQLAAEEEEFEDDLWQFPQAADDCLFFPPQFSVCCVAVLNVLQDLCSLDPPQDPPRVVGGPVVSLVVLVVQQPDRRYQFEYEYARECLACVCSVVVSCVVVVRDGSYYHYFYFSQDDHDPVDHPVVVVVPDPDDQVLLVVVLRSVRGDDSLVSVVVSVVSSCVSRQNHQEYEYEDQAPVSLVVVQVVCCVPCCVVVSHVYYHYDHDFGDHDHTDPVVSVVVVVVSLVSSQSNVVNVVVVVVCVVPDDDDDDDDPPCPDSSNVSSVVSVVPDDPPDPPDFRKDKAWFLQFWWWQFDPVLVVLLCVFFDADPRWDFDRQTQTQGGGQDALCSSCVSQPHNDPVSVPADGWDQDSVPSDTHRDDDDPDQQTDDFQWKKKWWFWWWFDDAQFFIWTFTFKMKTQRNPVDDPPDPPPRDIDIDGDDWPQADECDLDNVVVPPDPPDDQDQTRQRRTGTGTGNVSVDDHSVVRRRRRYIYTLVNDDPVVQVVCCVPNVHDSVVTGPNVSSVVQWDQDPVPPRRTIRMTMGTGHRSIHIYMDGPVNVVVVVVVVVPPPPQADPLLVLLCVQCPPVDDPVCSVVLSVQLVVVCVVVVHDRGPVCVVVSSVSSVVVVVD

Secondary structure (DSSP, 8-state):
----------------------------------------------------------------------------------SSHHHHHHHHHHHHHHH-TT-S--TTT--EEEEE-TBTTTB------TTTB-HHHHHHHHTTS-TTT-GGGGSTTTS--HHHHB-HHHHHHHHHHHH-TTEEEEEEEEEEHHHHHHHHHHHHHHTT---SEEEEE--SS----SSS-HHHHHTT--SSTTHHHHHHHHHHPPPHHHHHHHHHHHHHHH-TT--EEEEEES-HHHHHHHHHHHIIIIITTTSSSEEEEEEPPP---PPPHHHHHHHHHHHHHHHHHHHHHHHHHHHHTTT--------TT--SHHHHHHHHHHTT----------EEEEEEEEEEEEEEPHHHHHHHHHHBPPPTT-B----EEEEEESPPPHHHHHHHTT---GGGGG-PPPEE-TTTSSEE--SS---TTS--TT-EEEEEEEEEEEETTTEEEEEEEEEEEETTTTS-TT----PPPEEEE---TT-EEE-S-GGGGTT----------TTSEEEEEE-GGG--HHHHHTT--EEEEGGG-SHHHHHHHHHHH---HHHHB-HHHHHHH-EEETTTTTEEEEEEEEEEEEEEEEEEEEHHHHHHHHHHHHS-TT-S--HHHHHHHHHGGGS-TTTHHHHHHHHHHHHHHTT--S-GGGHHHHHHHHHHTT--

pLDDT: mean 76.71, std 21.7, range [27.2, 98.75]